Protein AF-0000000078798674 (afdb_homodimer)

Radius of gyration: 40.3 Å; Cα contacts (8 Å, |Δi|>4): 1136; chains: 2; bounding box: 110×106×72 Å

Foldseek 3Di:
DDLVLLLCVLVVNDDPVSVVVLVVQCVVDVVSVVVSVVSNVVSVCVVVVVPPPPVPCPVVVVVPVVVVVVVVVVVVVVVVVVVVVVVVVVCVVPVPFDKDKDFAAFLGKDWDQDPQRKIKIAAHGKMKMFGPDADQQEGEIEIAAKMWIQDDADPRYWYWYDYPWKIKIFGGFTKMWGHHPVDPKTKMAGADHKIWMATPVHRVQIDIDDHQKMWIDDPNHIDIDGHDDCVCVCCSVQKHWFDQAFPVVVQVVSCRRRVAAEAEPPCVSRVGGDGDMDGSVVDPVVVVVVVCVVPPWDKDDDVPGSYIYID/DDLVLLLCVLVVNDDPVSVVVLVCQCVVDVVSVVVSVVSNVVSVCVVVVVPPPPVPCPVVVPVPVVVVVVVVVVVVVVVVVVVVVVVVVVCVVPVPFDKDKDFAAFLGKDWDQDPVRKIKIAAHGKMKMFGPDADQQEGEIEIAAKMWIQDDADPRYWYWYDYPWKIKIFGGFTKMWGHHPVDPKTKIAGADHKIWMATPVHRVQIDIDDHQKMWIDDPNHIDIDGHDDCVCVCCSVQKHWFDQAFPVVVQVVSCRRRVAAEAEPPCVSRPGGDGDMDGSVVDPVVVVVVVCVVPPWDKDDDVPGSYIYID

Secondary structure (DSSP, 8-state):
--HHHHHHHHHT-S-HHHHHHHHHHHHH-HHHHHHHHHHHHHHHHHHHTTT-S----------THHHHHHHHHHHHHHHHHHHHHHHHHHHHHHS---EEEEEE-TT--EEEE-TTS-EEEE-TTEEEEEESS--SS-EEEEEEEEEEEE----TTS-EEEE-SSEEEEESS-EEEEEE-TT-S--EEEEEES-EEEEESS-TT-EEEEPTTEEEEEETTEEEEEE----GGGGGGGTEEEEEEEEHHHHHHHHHHHHT-EEEE--GGGGG-EEEEEEEGGGHHHHHHHHHHHHS---EEE-TTSSEEEE-/--HHHHHHHHTT-S-HHHHHHHHHHHHH-HHHHHHHHHHHHHHHHHHHTTT------------THHHHHHHHHHHHHHHHHHHHHHHHHHHHHHS---EEEEEE-TT--EEEE-TTS-EEEE-TTEEEEEESS--SS-EEEEEEEEEEEEPPP-TTS-EEEE-SSEEEEESS-EEEEEE-TT-S--EEEEEES-EEEEESS-TT-EEEEPTTEEEEEETTEEEEEE----GGGGGGGTEEEEEEEEHHHHHHHHHHHHT-EEEE--GGGGG-EEEEEEEGGGHHHHHHHHHHHHS---EEE-TTSSEEEE-

Nearest PDB structures (foldseek):
  4m0n-assembly1_A  TM=8.251E-01  e=1.093E-23  Parabacteroides distasonis ATCC 8503
  4m0h-assembly2_B  TM=8.194E-01  e=1.159E-23  Parabacteroides distasonis ATCC 8503
  6ovm-assembly1_R  TM=8.784E-01  e=6.448E-18  Pseudomonas capeferrum
  5wd6-assembly1_A  TM=1.151E-01  e=3.215E+00  Bos taurus
  3wz3-assembly1_A  TM=1.194E-01  e=2.857E+00  Plasmid R64

Sequence (622 aa):
MEKEKLHRFFAGTTSIQEGMDIRAWMEASEENKRIFYKERKLFDALMVHDDQTTNNCISTKRIPKIIRQWLKIASVIILTLTINYLYQEYKSENEVIAMNTVSVPAGQRTNITLPDGTNVWLNARTTLQYPVTFSQKQRTVFLKGEAYFDVTKKKKTPFIVRTDKYDIEVLGTQFDVDAYPDQTAFETTLMKGSVKVTSQHFPEQTITLKPHHKAYVKDGQLAVTKVNDFTPYRWKEGLICFKDEPFQTIMEDFEKYYGIRIIINNKKVLKYSYNGKFRQADGIDYALRVLQRDIHFKYERANDEEIIYINMEKEKLHRFFAGTTSIQEGMDIRAWMEASEENKRIFYKERKLFDALMVHDDQTTNNCISTKRIPKIIRQWLKIASVIILTLTINYLYQEYKSENEVIAMNTVSVPAGQRTNITLPDGTNVWLNARTTLQYPVTFSQKQRTVFLKGEAYFDVTKKKKTPFIVRTDKYDIEVLGTQFDVDAYPDQTAFETTLMKGSVKVTSQHFPEQTITLKPHHKAYVKDGQLAVTKVNDFTPYRWKEGLICFKDEPFQTIMEDFEKYYGIRIIINNKKVLKYSYNGKFRQADGIDYALRVLQRDIHFKYERANDEEIIYIN

Organism: NCBI:txid997891

InterPro domains:
  IPR006860 FecR protein [PF04773] (101-196)
  IPR012373 Fe(2+)-dicitrate sensor, transmembrane component [PIRSF018266] (3-310)
  IPR012373 Fe(2+)-dicitrate sensor, transmembrane component [PTHR30273] (4-307)
  IPR032508 Protein FecR, C-terminal [PF16344] (240-308)

Solvent-accessible surface area (backbone atoms only — not comparable to full-atom values): 32097 Å² total; per-residue (Å²): 131,63,70,65,63,55,53,32,53,75,70,67,71,52,54,74,69,56,50,52,51,52,51,51,49,36,68,69,39,75,67,43,39,51,52,50,51,51,52,48,50,52,50,47,45,55,56,46,61,60,58,65,53,70,77,64,75,59,67,65,65,54,49,48,75,63,45,51,52,43,46,51,27,46,49,33,29,50,50,48,50,49,51,50,50,51,46,50,50,46,49,61,68,65,42,77,67,37,46,32,38,41,38,24,44,46,38,18,40,36,38,36,31,41,61,79,61,24,37,34,34,36,34,28,53,12,35,43,35,34,49,46,64,68,54,80,65,37,33,60,34,38,44,40,18,31,38,39,36,43,40,48,73,32,90,78,35,39,36,32,44,35,43,92,54,40,35,38,38,29,38,41,26,33,35,36,40,40,37,37,80,95,46,87,59,38,38,37,38,30,65,39,57,50,41,37,38,31,31,68,89,44,64,83,50,60,48,73,45,50,55,40,21,28,41,34,56,54,96,88,35,83,42,76,46,78,52,91,69,67,57,67,64,36,43,79,78,42,30,49,47,40,74,69,33,42,39,60,58,54,51,51,50,48,24,60,33,48,62,34,46,73,47,75,69,44,68,74,52,58,78,40,61,40,71,50,74,37,54,46,49,40,13,65,64,50,51,51,52,58,47,39,74,83,38,91,64,45,73,45,70,48,89,91,46,68,38,37,39,34,68,133,64,69,65,62,55,54,33,53,74,71,65,71,52,54,74,69,56,50,51,51,52,49,52,49,36,68,69,40,74,67,42,38,50,52,50,52,52,53,51,51,52,50,48,46,57,57,47,61,60,60,65,56,73,77,65,73,60,70,65,66,54,50,50,74,64,44,51,52,43,47,51,27,46,50,34,30,51,49,47,50,49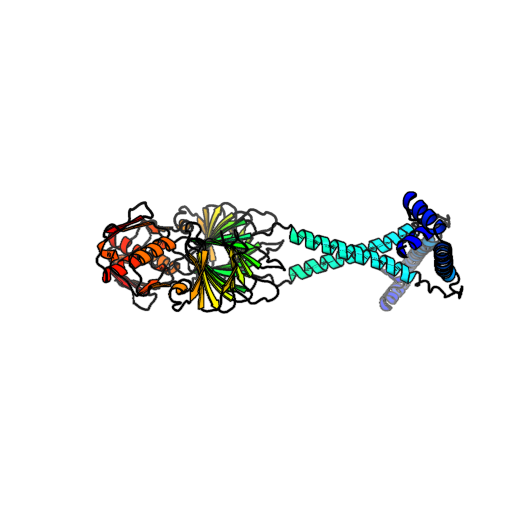,50,51,50,50,47,50,50,46,50,61,69,64,42,77,67,35,48,32,38,40,37,23,45,48,36,16,42,37,39,36,32,42,61,78,61,25,36,34,31,35,33,27,53,13,37,42,34,33,50,47,64,66,54,80,67,37,34,61,34,39,44,40,17,31,36,40,37,43,40,49,72,33,89,78,36,37,37,32,43,34,42,92,54,40,35,38,37,29,38,41,26,32,35,35,40,38,37,36,79,93,46,87,58,39,38,36,39,30,67,39,57,51,40,37,39,29,32,68,88,45,64,82,49,59,49,75,47,52,53,40,22,28,41,32,55,53,96,89,35,83,43,75,48,79,52,90,70,68,56,67,66,36,44,79,78,41,31,49,47,39,74,69,33,42,40,59,57,52,51,51,49,48,23,61,33,48,61,35,45,72,46,77,70,44,68,75,52,56,79,38,60,40,71,49,74,39,54,45,48,40,14,64,64,49,51,51,52,58,48,38,74,82,38,89,63,46,74,47,69,47,88,91,46,67,36,37,38,34,68

pLDDT: mean 82.96, std 16.32, range [28.62, 98.44]

Structure (mmCIF, N/CA/C/O backbone):
data_AF-0000000078798674-model_v1
#
loop_
_entity.id
_entity.type
_entity.pdbx_description
1 polymer 'FecR protein domain-containing protein'
#
loop_
_atom_site.group_PDB
_atom_site.id
_atom_site.type_symbol
_atom_site.label_atom_id
_atom_site.label_alt_id
_atom_site.label_comp_id
_atom_site.label_asym_id
_atom_site.label_entity_id
_atom_site.label_seq_id
_atom_site.pdbx_PDB_ins_code
_atom_site.Cartn_x
_atom_site.Cartn_y
_atom_site.Cartn_z
_atom_site.occupancy
_atom_site.B_iso_or_equiv
_atom_site.auth_seq_id
_atom_site.auth_comp_id
_atom_site.auth_asym_id
_atom_site.auth_atom_id
_atom_site.pdbx_PDB_model_num
ATOM 1 N N . MET A 1 1 ? -50.906 53.812 16.469 1 60.56 1 MET A N 1
ATOM 2 C CA . MET A 1 1 ? -49.594 54.188 15.93 1 60.56 1 MET A CA 1
ATOM 3 C C . MET A 1 1 ? -48.469 53.625 16.781 1 60.56 1 MET A C 1
ATOM 5 O O . MET A 1 1 ? -48.594 53.562 18.016 1 60.56 1 MET A O 1
ATOM 9 N N . GLU A 1 2 ? -47.562 52.75 16.141 1 71.19 2 GLU A N 1
ATOM 10 C CA . GLU A 1 2 ? -46.5 52.031 16.828 1 71.19 2 GLU A CA 1
ATOM 11 C C . GLU A 1 2 ? -45.594 52.969 17.625 1 71.19 2 GLU A C 1
ATOM 13 O O . GLU A 1 2 ? -45.219 54.031 17.125 1 71.19 2 GLU A O 1
ATOM 18 N N . LYS A 1 3 ? -45.406 52.656 18.969 1 77.38 3 LYS A N 1
ATOM 19 C CA . LYS A 1 3 ? -44.625 53.469 19.906 1 77.38 3 LYS A CA 1
ATOM 20 C C . LYS A 1 3 ? -43.219 53.688 19.375 1 77.38 3 LYS A C 1
ATOM 22 O O . LYS A 1 3 ? -42.625 54.781 19.562 1 77.38 3 LYS A O 1
ATOM 27 N N . GLU A 1 4 ? -42.812 52.812 18.656 1 75.38 4 GLU A N 1
ATOM 28 C CA . GLU A 1 4 ? -41.469 52.906 18.109 1 75.38 4 GLU A CA 1
ATOM 29 C C . GLU A 1 4 ? -41.344 53.969 17.047 1 75.38 4 GLU A C 1
ATOM 31 O O . GLU A 1 4 ? -40.344 54.688 16.953 1 75.38 4 GLU A O 1
ATOM 36 N N . LYS A 1 5 ? -42.406 54.062 16.25 1 79.19 5 LYS A N 1
ATOM 37 C CA . LYS A 1 5 ? -42.406 55.062 15.188 1 79.19 5 LYS A CA 1
ATOM 38 C C . LYS A 1 5 ? -42.438 56.5 15.773 1 79.19 5 LYS A C 1
ATOM 40 O O . LYS A 1 5 ? -41.781 57.375 15.258 1 79.19 5 LYS A O 1
ATOM 45 N N . LEU A 1 6 ? -43.156 56.719 16.922 1 81.5 6 LEU A N 1
ATOM 46 C CA . LEU A 1 6 ? -43.219 58 17.609 1 81.5 6 LEU A CA 1
ATOM 47 C C . LEU A 1 6 ? -41.875 58.375 18.234 1 81.5 6 LEU A C 1
ATOM 49 O O . LEU A 1 6 ? -41.438 59.5 18.156 1 81.5 6 LEU A O 1
ATOM 53 N N . HIS A 1 7 ? -41.125 57.312 18.812 1 79.25 7 HIS A N 1
ATOM 54 C CA . HIS A 1 7 ? -39.812 57.562 19.422 1 79.25 7 HIS A CA 1
ATOM 55 C C . HIS A 1 7 ? -38.781 57.906 18.375 1 79.25 7 HIS A C 1
ATOM 57 O O . HIS A 1 7 ? -37.906 58.75 18.609 1 79.25 7 HIS A O 1
ATOM 63 N N . ARG A 1 8 ? -38.938 57.469 17.125 1 78.75 8 ARG A N 1
ATOM 64 C CA . ARG A 1 8 ? -38.062 57.844 16 1 78.75 8 ARG A CA 1
ATOM 65 C C . ARG A 1 8 ? -38.344 59.281 15.562 1 78.75 8 ARG A C 1
ATOM 67 O O . ARG A 1 8 ? -37.438 60 15.172 1 78.75 8 ARG A O 1
ATOM 74 N N . PHE A 1 9 ? -39.531 59.656 15.688 1 79.56 9 PHE A N 1
ATOM 75 C CA . PHE A 1 9 ? -39.969 61.031 15.352 1 79.56 9 PHE A CA 1
ATOM 76 C C . PHE A 1 9 ? -39.406 62.031 16.359 1 79.56 9 PHE A C 1
ATOM 78 O O . PHE A 1 9 ? -38.875 63.062 15.969 1 79.56 9 PHE A O 1
ATOM 85 N N . PHE A 1 10 ? -39.5 61.562 17.656 1 79.81 10 PHE A N 1
ATOM 86 C CA . PHE A 1 10 ? -38.969 62.438 18.703 1 79.81 10 PHE A CA 1
ATOM 87 C C . PHE A 1 10 ? -37.469 62.531 18.641 1 79.81 10 PHE A C 1
ATOM 89 O O . PHE A 1 10 ? -36.875 63.562 18.953 1 79.81 10 PHE A O 1
ATOM 96 N N . ALA A 1 11 ? -36.781 61.469 18.094 1 76.81 11 ALA A N 1
ATOM 97 C CA . ALA A 1 11 ? -35.312 61.406 18.016 1 76.81 11 ALA A CA 1
ATOM 98 C C . ALA A 1 11 ? -34.812 62.062 16.734 1 76.81 11 ALA A C 1
ATOM 100 O O . ALA A 1 11 ? -33.594 62.25 16.562 1 76.81 11 ALA A O 1
ATOM 101 N N . GLY A 1 12 ? -35.625 62.531 15.914 1 77.81 12 GLY A N 1
ATOM 102 C CA . GLY A 1 12 ? -35.312 63.25 14.695 1 77.81 12 GLY A CA 1
ATOM 103 C C . GLY A 1 12 ? -34.875 62.375 13.562 1 77.81 12 GLY A C 1
ATOM 104 O O . GLY A 1 12 ? -34.25 62.844 12.602 1 77.81 12 GLY A O 1
ATOM 105 N N . THR A 1 13 ? -35.125 61.094 13.539 1 75.44 13 THR A N 1
ATOM 106 C CA . THR A 1 13 ? -34.562 60.156 12.547 1 75.44 13 THR A CA 1
ATOM 107 C C . THR A 1 13 ? -35.656 59.719 11.578 1 75.44 13 THR A C 1
ATOM 109 O O . THR A 1 13 ? -35.438 58.812 10.766 1 75.44 13 THR A O 1
ATOM 112 N N . THR A 1 14 ? -36.688 60.25 11.594 1 75.19 14 THR A N 1
ATOM 113 C CA . THR A 1 14 ? -37.781 59.844 10.719 1 75.19 14 THR A CA 1
ATOM 114 C C . THR A 1 14 ? -37.719 60.625 9.406 1 75.19 14 THR A C 1
ATOM 116 O O . THR A 1 14 ? -37.219 61.75 9.352 1 75.19 14 THR A O 1
ATOM 119 N N . SER A 1 15 ? -38 60.062 8.195 1 77.5 15 SER A N 1
ATOM 120 C CA . SER A 1 15 ? -38.094 60.656 6.875 1 77.5 15 SER A CA 1
ATOM 121 C C . SER A 1 15 ? -39.219 61.688 6.82 1 77.5 15 SER A C 1
ATOM 123 O O . SER A 1 15 ? -40.125 61.688 7.664 1 77.5 15 SER A O 1
ATOM 125 N N . ILE A 1 16 ? -39.156 62.656 5.914 1 78.44 16 ILE A N 1
ATOM 126 C CA . ILE A 1 16 ? -40.125 63.719 5.719 1 78.44 16 ILE A CA 1
ATOM 127 C C . ILE A 1 16 ? -41.531 63.125 5.57 1 78.44 16 ILE A C 1
ATOM 129 O O . ILE A 1 16 ? -42.5 63.625 6.16 1 78.44 16 ILE A O 1
ATOM 133 N N . GLN A 1 17 ? -41.656 62.094 4.914 1 78.06 17 GLN A N 1
ATOM 134 C CA . GLN A 1 17 ? -42.969 61.469 4.652 1 78.06 17 GLN A CA 1
ATOM 135 C C . GLN A 1 17 ? -43.562 60.875 5.926 1 78.06 17 GLN A C 1
ATOM 137 O O . GLN A 1 17 ? -44.75 61.031 6.191 1 78.06 17 GLN A O 1
ATOM 142 N N . GLU A 1 18 ? -42.75 60.25 6.777 1 79.62 18 GLU A N 1
ATOM 143 C CA . GLU A 1 18 ? -43.219 59.656 8.031 1 79.62 18 GLU A CA 1
ATOM 144 C C . GLU A 1 18 ? -43.656 60.75 9.016 1 79.62 18 GLU A C 1
ATOM 146 O O . GLU A 1 18 ? -44.594 60.562 9.773 1 79.62 18 GLU A O 1
ATOM 151 N N . GLY A 1 19 ? -42.875 61.812 8.977 1 80 19 GLY A N 1
ATOM 152 C CA . GLY A 1 19 ? -43.25 62.938 9.789 1 80 19 GLY A CA 1
ATOM 153 C C . GLY A 1 19 ? -44.594 63.531 9.445 1 80 19 GLY A C 1
ATOM 154 O O . GLY A 1 19 ? -45.375 63.875 10.336 1 80 19 GLY A O 1
ATOM 155 N N . MET A 1 20 ? -44.938 63.562 8.172 1 81.38 20 MET A N 1
ATOM 156 C CA . MET A 1 20 ? -46.219 64.062 7.703 1 81.38 20 MET A CA 1
ATOM 157 C C . MET A 1 20 ? -47.344 63.125 8.125 1 81.38 20 MET A C 1
ATOM 159 O O . MET A 1 20 ? -48.438 63.594 8.492 1 81.38 20 MET A O 1
ATOM 163 N N . ASP A 1 21 ? -47.125 61.812 8.164 1 81.75 21 ASP A N 1
ATOM 164 C CA . ASP A 1 21 ? -48.094 60.844 8.586 1 81.75 21 ASP A CA 1
ATOM 165 C C . ASP A 1 21 ? -48.406 60.969 10.078 1 81.75 21 ASP A C 1
ATOM 167 O O . ASP A 1 21 ? -49.562 60.875 10.484 1 81.75 21 ASP A O 1
ATOM 171 N N . ILE A 1 22 ? -47.312 61.188 10.914 1 83 22 ILE A N 1
ATOM 172 C CA . ILE A 1 22 ? -47.5 61.344 12.352 1 83 22 ILE A CA 1
ATOM 173 C C . ILE A 1 22 ? -48.281 62.625 12.648 1 83 22 ILE A C 1
ATOM 175 O O . ILE A 1 22 ? -49.156 62.625 13.508 1 83 22 ILE A O 1
ATOM 179 N N . ARG A 1 23 ? -48 63.656 11.828 1 81 23 ARG A N 1
ATOM 180 C CA . ARG A 1 23 ? -48.719 64.938 11.969 1 81 23 ARG A CA 1
ATOM 181 C C . ARG A 1 23 ? -50.188 64.75 11.609 1 81 23 ARG A C 1
ATOM 183 O O . ARG A 1 23 ? -51.062 65.25 12.297 1 81 23 ARG A O 1
ATOM 190 N N . ALA A 1 24 ? -50.5 64.062 10.539 1 82.38 24 ALA A N 1
ATOM 191 C CA . ALA A 1 24 ? -51.875 63.812 10.102 1 82.38 24 ALA A CA 1
ATOM 192 C C . ALA A 1 24 ? -52.625 62.969 11.125 1 82.38 24 ALA A C 1
ATOM 194 O O . ALA A 1 24 ? -53.781 63.219 11.406 1 82.38 24 ALA A O 1
ATOM 195 N N . TRP A 1 25 ? -51.844 61.969 11.703 1 84.69 25 TRP A N 1
ATOM 196 C CA . TRP A 1 25 ? -52.406 61.094 12.734 1 84.69 25 TRP A CA 1
ATOM 197 C C . TRP A 1 25 ? -52.719 61.906 14 1 84.69 25 TRP A C 1
ATOM 199 O O . TRP A 1 25 ? -53.75 61.719 14.617 1 84.69 25 TRP A O 1
ATOM 209 N N . MET A 1 26 ? -51.75 62.781 14.398 1 81.06 26 MET A N 1
ATOM 210 C CA . MET A 1 26 ? -51.938 63.625 15.562 1 81.06 26 MET A CA 1
ATOM 211 C C . MET A 1 26 ? -53.156 64.562 15.383 1 81.06 26 MET A C 1
ATOM 213 O O . MET A 1 26 ? -53.875 64.812 16.344 1 81.06 26 MET A O 1
ATOM 217 N N . GLU A 1 27 ? -53.469 64.938 14.188 1 80.38 27 GLU A N 1
ATOM 218 C CA . GLU A 1 27 ? -54.531 65.875 13.883 1 80.38 27 GLU A CA 1
ATOM 219 C C . GLU A 1 27 ? -55.875 65.188 13.656 1 80.38 27 GLU A C 1
ATOM 221 O O . GLU A 1 27 ? -56.938 65.75 13.656 1 80.38 27 GLU A O 1
ATOM 226 N N . ALA A 1 28 ? -55.906 63.906 13.516 1 79.56 28 ALA A N 1
ATOM 227 C CA . ALA A 1 28 ? -57.094 63.125 13.18 1 79.56 28 ALA A CA 1
ATOM 228 C C . ALA A 1 28 ? -58.031 63 14.375 1 79.56 28 ALA A C 1
ATOM 230 O O . ALA A 1 28 ? -59.25 62.906 14.219 1 79.56 28 ALA A O 1
ATOM 231 N N . SER A 1 29 ? -57.5 62.781 15.609 1 79.81 29 SER A N 1
ATOM 232 C CA . SER A 1 29 ? -58.375 62.688 16.766 1 79.81 29 SER A CA 1
ATOM 233 C C . SER A 1 29 ? -57.75 63.344 18 1 79.81 29 SER A C 1
ATOM 235 O O . SER A 1 29 ? -56.531 63.469 18.094 1 79.81 29 SER A O 1
ATOM 237 N N . GLU A 1 30 ? -58.594 63.906 18.969 1 78.75 30 GLU A N 1
ATOM 238 C CA . GLU A 1 30 ? -58.125 64.5 20.219 1 78.75 30 GLU A CA 1
ATOM 239 C C . GLU A 1 30 ? -57.406 63.5 21.094 1 78.75 30 GLU A C 1
ATOM 241 O O . GLU A 1 30 ? -56.469 63.875 21.812 1 78.75 30 GLU A O 1
ATOM 246 N N . GLU A 1 31 ? -57.875 62.344 20.984 1 78.62 31 GLU A N 1
ATOM 247 C CA . GLU A 1 31 ? -57.219 61.281 21.75 1 78.62 31 GLU A CA 1
ATOM 248 C C . GLU A 1 31 ? -55.812 61.031 21.266 1 78.62 31 GLU A C 1
ATOM 250 O O . GLU A 1 31 ? -54.906 60.812 22.078 1 78.62 31 GLU A O 1
ATOM 255 N N . ASN A 1 32 ? -55.5 61.031 19.969 1 78.44 32 ASN A N 1
ATOM 256 C CA . ASN A 1 32 ? -54.188 60.844 19.391 1 78.44 32 ASN A CA 1
ATOM 257 C C . ASN A 1 32 ? -53.219 61.969 19.781 1 78.44 32 ASN A C 1
ATOM 259 O O . ASN A 1 32 ? -52.031 61.75 20.031 1 78.44 32 ASN A O 1
ATOM 263 N N . LYS A 1 33 ? -53.75 63.188 19.906 1 80.69 33 LYS A N 1
ATOM 264 C CA . LYS A 1 33 ? -53 64.375 20.344 1 80.69 33 LYS A CA 1
ATOM 265 C C . LYS A 1 33 ? -52.562 64.188 21.797 1 80.69 33 LYS A C 1
ATOM 267 O O . LYS A 1 33 ? -51.438 64.5 22.141 1 80.69 33 LYS A O 1
ATOM 272 N N . ARG A 1 34 ? -53.438 63.688 22.594 1 79.19 34 ARG A N 1
ATOM 273 C CA . ARG A 1 34 ? -53.094 63.438 24 1 79.19 34 ARG A CA 1
ATOM 274 C C . ARG A 1 34 ? -52.031 62.375 24.125 1 79.19 34 ARG A C 1
ATOM 276 O O . ARG A 1 34 ? -51.094 62.5 24.953 1 79.19 34 ARG A O 1
ATOM 283 N N . ILE A 1 35 ? -52.125 61.344 23.328 1 79.56 35 ILE A N 1
ATOM 284 C CA . ILE A 1 35 ? -51.156 60.25 23.375 1 79.56 35 ILE A CA 1
ATOM 285 C C . ILE A 1 35 ? -49.812 60.75 22.875 1 79.56 35 ILE A C 1
ATOM 287 O O . ILE A 1 35 ? -48.75 60.438 23.453 1 79.56 35 ILE A O 1
ATOM 291 N N . PHE A 1 36 ? -49.812 61.594 21.891 1 79.88 36 PHE A N 1
ATOM 292 C CA . PHE A 1 36 ? -48.594 62.188 21.344 1 79.88 36 PHE A CA 1
ATOM 293 C C . PHE A 1 36 ? -47.906 63.062 22.391 1 79.88 36 PHE A C 1
ATOM 295 O O . PHE A 1 36 ? -46.688 62.906 22.594 1 79.88 36 PHE A O 1
ATOM 302 N N . TYR A 1 37 ? -48.562 63.875 23.094 1 79.62 37 TYR A N 1
ATOM 303 C CA . TYR A 1 37 ? -47.969 64.75 24.078 1 79.62 37 TYR A CA 1
ATOM 304 C C . TYR A 1 37 ? -47.531 64 25.312 1 79.62 37 TYR A C 1
ATOM 306 O O . TYR A 1 37 ? -46.531 64.312 25.922 1 79.62 37 TYR A O 1
ATOM 314 N N . LYS A 1 38 ? -48.25 63.031 25.719 1 79.81 38 LYS A N 1
ATOM 315 C CA . LYS A 1 38 ? -47.844 62.156 26.828 1 79.81 38 LYS A CA 1
ATOM 316 C C . LYS A 1 38 ? -46.562 61.406 26.516 1 79.81 38 LYS A C 1
ATOM 318 O O . LYS A 1 38 ? -45.656 61.344 27.344 1 79.81 38 LYS A O 1
ATOM 323 N N . GLU A 1 39 ? -46.5 60.875 25.297 1 77.56 39 GLU A N 1
ATOM 324 C CA . GLU A 1 39 ? -45.281 60.125 24.906 1 77.56 39 GLU A CA 1
ATOM 325 C C . GLU A 1 39 ? -44.094 61.062 24.703 1 77.56 39 GLU A C 1
ATOM 327 O O . GLU A 1 39 ? -42.969 60.719 25 1 77.56 39 GLU A O 1
ATOM 332 N N . ARG A 1 40 ? -44.344 62.312 24.219 1 77.75 40 ARG A N 1
ATOM 333 C CA . ARG A 1 40 ? -43.312 63.344 24.125 1 77.75 40 ARG A CA 1
ATOM 334 C C . ARG A 1 40 ? -42.812 63.75 25.5 1 77.75 40 ARG A C 1
ATOM 336 O O . ARG A 1 40 ? -41.594 63.906 25.719 1 77.75 40 ARG A O 1
ATOM 343 N N . LYS A 1 41 ? -43.594 63.906 26.469 1 77 41 LYS A N 1
ATOM 344 C CA . LYS A 1 41 ? -43.188 64.25 27.844 1 77 41 LYS A CA 1
ATOM 345 C C . LYS A 1 41 ? -42.375 63.094 28.469 1 77 41 LYS A C 1
ATOM 347 O O . LYS A 1 41 ? -41.406 63.344 29.156 1 77 41 LYS A O 1
ATOM 352 N N . LEU A 1 42 ? -42.812 61.875 28.25 1 74.06 42 LEU A N 1
ATOM 353 C CA . LEU A 1 42 ? -42.094 60.719 28.734 1 74.06 42 LEU A CA 1
ATOM 354 C C . LEU A 1 42 ? -40.719 60.625 28.078 1 74.06 42 LEU A C 1
ATOM 356 O O . LEU A 1 42 ? -39.719 60.344 28.734 1 74.06 42 LEU A O 1
ATOM 360 N N . PHE A 1 43 ? -40.656 60.844 26.781 1 71.88 43 PHE A N 1
ATOM 361 C CA . PHE A 1 43 ? -39.375 60.875 26.047 1 71.88 43 PHE A CA 1
ATOM 362 C C . PHE A 1 43 ? -38.5 62 26.531 1 71.88 43 PHE A C 1
ATOM 364 O O . PHE A 1 43 ? -37.281 61.812 26.734 1 71.88 43 PHE A O 1
ATOM 371 N N . ASP A 1 44 ? -39 63.188 26.672 1 70.31 44 ASP A N 1
ATOM 372 C CA . ASP A 1 44 ? -38.25 64.312 27.188 1 70.31 44 ASP A CA 1
ATOM 373 C C . ASP A 1 44 ? -37.781 64.062 28.625 1 70.31 44 ASP A C 1
ATOM 375 O O . ASP A 1 44 ? -36.688 64.5 29 1 70.31 44 ASP A O 1
ATOM 379 N N . ALA A 1 45 ? -38.625 63.531 29.438 1 66.38 45 ALA A N 1
ATOM 380 C CA . ALA A 1 45 ? -38.25 63.188 30.812 1 66.38 45 ALA A CA 1
ATOM 381 C C . ALA A 1 45 ? -37.156 62.125 30.812 1 66.38 45 ALA A C 1
ATOM 383 O O . ALA A 1 45 ? -36.281 62.156 31.688 1 66.38 45 ALA A O 1
ATOM 384 N N . LEU A 1 46 ? -37.281 61.219 29.922 1 60.44 46 LEU A N 1
ATOM 385 C CA . LEU A 1 46 ? -36.219 60.219 29.797 1 60.44 46 LEU A CA 1
ATOM 386 C C . LEU A 1 46 ? -34.938 60.875 29.297 1 60.44 46 LEU A C 1
ATOM 388 O O . LEU A 1 46 ? -33.844 60.469 29.688 1 60.44 46 LEU A O 1
ATOM 392 N N . MET A 1 47 ? -35.062 61.812 28.406 1 52.66 47 MET A N 1
ATOM 393 C CA . MET A 1 47 ? -33.875 62.562 27.953 1 52.66 47 MET A CA 1
ATOM 394 C C . MET A 1 47 ? -33.375 63.5 29.047 1 52.66 47 MET A C 1
ATOM 396 O O . MET A 1 47 ? -32.188 63.75 29.156 1 52.66 47 MET A O 1
ATOM 400 N N . VAL A 1 48 ? -34.281 64.25 29.703 1 49.5 48 VAL A N 1
ATOM 401 C CA . VAL A 1 48 ? -33.844 65.125 30.766 1 49.5 48 VAL A CA 1
ATOM 402 C C . VAL A 1 48 ? -33.312 64.312 31.938 1 49.5 48 VAL A C 1
ATOM 404 O O . VAL A 1 48 ? -32.375 64.75 32.625 1 49.5 48 VAL A O 1
ATOM 407 N N . HIS A 1 49 ? -34.094 63.25 32.406 1 42.78 49 HIS A N 1
ATOM 408 C CA . HIS A 1 49 ? -33.5 62.5 33.531 1 42.78 49 HIS A CA 1
ATOM 409 C C . HIS A 1 49 ? -32.125 61.938 33.156 1 42.78 49 HIS A C 1
ATOM 411 O O . HIS A 1 49 ? -31.438 61.344 33.969 1 42.78 49 HIS A O 1
ATOM 417 N N . ASP A 1 50 ? -31.859 61.938 31.797 1 36.28 50 ASP A N 1
ATOM 418 C CA . ASP A 1 50 ? -30.453 61.625 31.578 1 36.28 50 ASP A CA 1
ATOM 419 C C . ASP A 1 50 ? -29.562 62.75 32.094 1 36.28 50 ASP A C 1
ATOM 421 O O . ASP A 1 50 ? -28.375 62.562 32.312 1 36.28 50 ASP A O 1
ATOM 425 N N . ASP A 1 51 ? -30.141 63.906 32.062 1 35.44 51 ASP A N 1
ATOM 426 C CA . ASP A 1 51 ? -29.188 64.938 32.406 1 35.44 51 ASP A CA 1
ATOM 427 C C . ASP A 1 51 ? -29 65.062 33.938 1 35.44 51 ASP A C 1
ATOM 429 O O . ASP A 1 51 ? -28.125 65.812 34.406 1 35.44 51 ASP A O 1
ATOM 433 N N . GLN A 1 52 ? -30.125 65.062 34.625 1 32.62 52 GLN A N 1
ATOM 434 C CA . GLN A 1 52 ? -29.859 65.375 36.031 1 32.62 52 GLN A CA 1
ATOM 435 C C . GLN A 1 52 ? -29.078 64.188 36.688 1 32.62 52 GLN A C 1
ATOM 437 O O . GLN A 1 52 ? -29.625 63.469 37.531 1 32.62 52 GLN A O 1
ATOM 442 N N . THR A 1 53 ? -28.578 63.312 36 1 30.39 53 THR A N 1
ATOM 443 C CA . THR A 1 53 ? -27.594 62.625 36.844 1 30.39 53 THR A CA 1
ATOM 444 C C . THR A 1 53 ? -26.812 63.625 37.688 1 30.39 53 THR A C 1
ATOM 446 O O . THR A 1 53 ? -26.422 64.688 37.219 1 30.39 53 THR A O 1
ATOM 449 N N . THR A 1 54 ? -27.266 63.719 39.031 1 30.2 54 THR A N 1
ATOM 450 C CA . THR A 1 54 ? -26.562 64.25 40.156 1 30.2 54 THR A CA 1
ATOM 451 C C . THR A 1 54 ? -25.078 64.438 39.844 1 30.2 54 THR A C 1
ATOM 453 O O . THR A 1 54 ? -24.453 63.531 39.25 1 30.2 54 THR A O 1
ATOM 456 N N . ASN A 1 55 ? -24.672 65.688 39.688 1 28.91 55 ASN A N 1
ATOM 457 C CA . ASN A 1 55 ? -23.297 66.125 39.625 1 28.91 55 ASN A CA 1
ATOM 458 C C . ASN A 1 55 ? -22.469 65.5 40.781 1 28.91 55 ASN A C 1
ATOM 460 O O . ASN A 1 55 ? -22.047 66.25 41.688 1 28.91 55 ASN A O 1
ATOM 464 N N . ASN A 1 56 ? -23.188 64.812 41.719 1 28.72 56 ASN A N 1
ATOM 465 C CA . ASN A 1 56 ? -22.188 64.188 42.562 1 28.72 56 ASN A CA 1
ATOM 466 C C . ASN A 1 56 ? -20.922 63.812 41.781 1 28.72 56 ASN A C 1
ATOM 468 O O . ASN A 1 56 ? -21 63.281 40.688 1 28.72 56 ASN A O 1
ATOM 472 N N . CYS A 1 57 ? -19.953 64.75 42 1 28.62 57 CYS A N 1
ATOM 473 C CA . CYS A 1 57 ? -18.562 64.562 41.594 1 28.62 57 CYS A CA 1
ATOM 474 C C . CYS A 1 57 ? -18.234 63.062 41.625 1 28.62 57 CYS A C 1
ATOM 476 O O . CYS A 1 57 ? -17.922 62.469 42.656 1 28.62 57 CYS A O 1
ATOM 478 N N . ILE A 1 58 ? -19.25 62.312 41.406 1 29.98 58 ILE A N 1
ATOM 479 C CA . ILE A 1 58 ? -18.578 61.031 41.344 1 29.98 58 ILE A CA 1
ATOM 480 C C . ILE A 1 58 ? -17.203 61.188 40.688 1 29.98 58 ILE A C 1
ATOM 482 O O . ILE A 1 58 ? -17.109 61.688 39.562 1 29.98 58 ILE A O 1
ATOM 486 N N . SER A 1 59 ? -16.328 61.469 41.531 1 31.67 59 SER A N 1
ATOM 487 C CA . SER A 1 59 ? -14.938 61.188 41.188 1 31.67 59 SER A CA 1
ATOM 488 C C . SER A 1 59 ? -14.844 60.156 40.094 1 31.67 59 SER A C 1
ATOM 490 O O . SER A 1 59 ? -15.188 58.969 40.281 1 31.67 59 SER A O 1
ATOM 492 N N . THR A 1 60 ? -15.539 60.438 39 1 35.44 60 THR A N 1
ATOM 493 C CA . THR A 1 60 ? -15.148 59.594 37.875 1 35.44 60 THR A CA 1
ATOM 494 C C . THR A 1 60 ? -13.766 59 38.094 1 35.44 60 THR A C 1
ATOM 496 O O . THR A 1 60 ? -12.766 59.719 38.094 1 35.44 60 THR A O 1
ATOM 499 N N . LYS A 1 61 ? -13.922 58.312 39 1 39.03 61 LYS A N 1
ATOM 500 C CA . LYS A 1 61 ? -12.688 57.531 39.125 1 39.03 61 LYS A CA 1
ATOM 501 C C . LYS A 1 61 ? -11.992 57.344 37.781 1 39.03 61 LYS A C 1
ATOM 503 O O . LYS A 1 61 ? -12.5 56.656 36.906 1 39.03 61 LYS A O 1
ATOM 508 N N . ARG A 1 62 ? -11.523 58.5 37.188 1 39.03 62 ARG A N 1
ATOM 509 C CA . ARG A 1 62 ? -10.484 58.375 36.188 1 39.03 62 ARG A CA 1
ATOM 510 C C . ARG A 1 62 ? -9.875 57 36.156 1 39.03 62 ARG A C 1
ATOM 512 O O . ARG A 1 62 ? -9.328 56.531 37.188 1 39.03 62 ARG A O 1
ATOM 519 N N . ILE A 1 63 ? -10.734 56.188 35.688 1 46.5 63 ILE A N 1
ATOM 520 C CA . ILE A 1 63 ? -9.859 55.031 35.625 1 46.5 63 ILE A CA 1
ATOM 521 C C . ILE A 1 63 ? -8.398 55.5 35.594 1 46.5 63 ILE A C 1
ATOM 523 O O . ILE A 1 63 ? -8.023 56.344 34.781 1 46.5 63 ILE A O 1
ATOM 527 N N . PRO A 1 64 ? -7.871 55.562 36.781 1 50.44 64 PRO A N 1
ATOM 528 C CA . PRO A 1 64 ? -6.531 56.156 36.719 1 50.44 64 PRO A CA 1
ATOM 529 C C . PRO A 1 64 ? -5.91 56.094 35.312 1 50.44 64 PRO A C 1
ATOM 531 O O . PRO A 1 64 ? -6.191 55.156 34.562 1 50.44 64 PRO A O 1
ATOM 534 N N . LYS A 1 65 ? -5.664 57.406 34.781 1 56.44 65 LYS A N 1
ATOM 535 C CA . LYS A 1 65 ? -4.949 57.469 33.5 1 56.44 65 LYS A CA 1
ATOM 536 C C . LYS A 1 65 ? -4.258 56.156 33.188 1 56.44 65 LYS A C 1
ATOM 538 O O . LYS A 1 65 ? -4.133 55.781 32.031 1 56.44 65 LYS A O 1
ATOM 543 N N . ILE A 1 66 ? -4.18 55.531 34.312 1 60.66 66 ILE A N 1
ATOM 544 C CA . ILE A 1 66 ? -3.508 54.25 34.219 1 60.66 66 ILE A CA 1
ATOM 545 C C . ILE A 1 66 ? -4.48 53.188 33.688 1 60.66 66 ILE A C 1
ATOM 547 O O . ILE A 1 66 ? -4.109 52.344 32.875 1 60.66 66 ILE A O 1
ATOM 551 N N . ILE A 1 67 ? -5.75 53.344 34.031 1 61.19 67 ILE A N 1
ATOM 552 C CA . ILE A 1 67 ? -6.695 52.312 33.625 1 61.19 67 ILE A CA 1
ATOM 553 C C . ILE A 1 67 ? -7.141 52.562 32.188 1 61.19 67 ILE A C 1
ATOM 555 O O . ILE A 1 67 ? -7.289 51.625 31.406 1 61.19 67 ILE A O 1
ATOM 559 N N . ARG A 1 68 ? -7.422 53.75 31.797 1 60.44 68 ARG A N 1
ATOM 560 C CA . ARG A 1 68 ? -7.77 54.094 30.422 1 60.44 68 ARG A CA 1
ATOM 561 C C . ARG A 1 68 ? -6.645 53.719 29.469 1 60.44 68 ARG A C 1
ATOM 563 O O . ARG A 1 68 ? -6.902 53.281 28.344 1 60.44 68 ARG A O 1
ATOM 570 N N . GLN A 1 69 ? -5.512 54.062 29.875 1 62 69 GLN A N 1
ATOM 571 C CA . GLN A 1 69 ? -4.344 53.625 29.125 1 62 69 GLN A CA 1
ATOM 572 C C . GLN A 1 69 ? -4.297 52.094 29.047 1 62 69 GLN A C 1
ATOM 574 O O . GLN A 1 69 ? -3.965 51.531 28 1 62 69 GLN A O 1
ATOM 579 N N . TRP A 1 70 ? -4.848 51.562 30.062 1 61.28 70 TRP A N 1
ATOM 580 C CA . TRP A 1 70 ? -4.887 50.125 30.094 1 61.28 70 TRP A CA 1
ATOM 581 C C . TRP A 1 70 ? -5.996 49.562 29.188 1 61.28 70 TRP A C 1
ATOM 583 O O . TRP A 1 70 ? -5.828 48.531 28.547 1 61.28 70 TRP A O 1
ATOM 593 N N . LEU A 1 71 ? -7.02 50.312 29.094 1 61.84 71 LEU A N 1
ATOM 594 C CA . LEU A 1 71 ? -8.125 49.875 28.234 1 61.84 71 LEU A CA 1
ATOM 595 C C . LEU A 1 71 ? -7.758 50.031 26.766 1 61.84 71 LEU A C 1
ATOM 597 O O . LEU A 1 71 ? -8.125 49.188 25.938 1 61.84 71 LEU A O 1
ATOM 601 N N . LYS A 1 72 ? -7.113 51.094 26.453 1 62.09 72 LYS A N 1
ATOM 602 C CA . LYS A 1 72 ? -6.617 51.25 25.094 1 62.09 72 LYS A CA 1
ATOM 603 C C . LYS A 1 72 ? -5.633 50.156 24.734 1 62.09 72 LYS A C 1
ATOM 605 O O . LYS A 1 72 ? -5.695 49.594 23.641 1 62.09 72 LYS A O 1
ATOM 610 N N . ILE A 1 73 ? -4.859 49.969 25.703 1 63.56 73 ILE A N 1
ATOM 611 C CA . ILE A 1 73 ? -3.873 48.906 25.5 1 63.56 73 ILE A CA 1
ATOM 612 C C . ILE A 1 73 ? -4.578 47.562 25.375 1 63.56 73 ILE A C 1
ATOM 614 O O . ILE A 1 73 ? -4.246 46.75 24.5 1 63.56 73 ILE A O 1
ATOM 618 N N . ALA A 1 74 ? -5.605 47.438 26.156 1 63.66 74 ALA A N 1
ATOM 619 C CA . ALA A 1 74 ? -6.352 46.188 26.125 1 63.66 74 ALA A CA 1
ATOM 620 C C . ALA A 1 74 ? -7.082 46 24.797 1 63.66 74 ALA A C 1
ATOM 622 O O . ALA A 1 74 ? -7.125 44.906 24.234 1 63.66 74 ALA A O 1
ATOM 623 N N . SER A 1 75 ? -7.59 47.094 24.328 1 64.5 75 SER A N 1
ATOM 624 C CA . SER A 1 75 ? -8.32 47.031 23.062 1 64.5 75 SER A CA 1
ATOM 625 C C . SER A 1 75 ? -7.395 46.656 21.906 1 64.5 75 SER A C 1
ATOM 627 O O . SER A 1 75 ? -7.762 45.875 21.031 1 64.5 75 SER A O 1
ATOM 629 N N . VAL A 1 76 ? -6.246 47.188 21.922 1 64.94 76 VAL A N 1
ATOM 630 C CA . VAL A 1 76 ? -5.281 46.906 20.859 1 64.94 76 VAL A CA 1
ATOM 631 C C . VAL A 1 76 ? -4.836 45.438 20.969 1 64.94 76 VAL A C 1
ATOM 633 O O . VAL A 1 76 ? -4.715 44.75 19.953 1 64.94 76 VAL A O 1
ATOM 636 N N . ILE A 1 77 ? -4.754 45 22.141 1 65.44 77 ILE A N 1
ATOM 637 C CA . ILE A 1 77 ? -4.375 43.625 22.359 1 65.44 77 ILE A CA 1
ATOM 638 C C . ILE A 1 77 ? -5.477 42.688 21.844 1 65.44 77 ILE A C 1
ATOM 640 O O . ILE A 1 77 ? -5.199 41.719 21.141 1 65.44 77 ILE A O 1
ATOM 644 N N . ILE A 1 78 ? -6.641 43.094 22.141 1 66.5 78 ILE A N 1
ATOM 645 C CA . ILE A 1 78 ? -7.762 42.25 21.734 1 66.5 78 ILE A CA 1
ATOM 646 C C . ILE A 1 78 ? -7.898 42.281 20.219 1 66.5 78 ILE A C 1
ATOM 648 O O . ILE A 1 78 ? -8.117 41.219 19.594 1 66.5 78 ILE A O 1
ATOM 652 N N . LEU A 1 79 ? -7.707 43.406 19.672 1 66.12 79 LEU A N 1
ATOM 653 C CA . LEU A 1 79 ? -7.812 43.531 18.219 1 66.12 79 LEU A CA 1
ATOM 654 C C . LEU A 1 79 ? -6.707 42.75 17.516 1 66.12 79 LEU A C 1
ATOM 656 O O . LEU A 1 79 ? -6.961 42.031 16.531 1 66.12 79 LEU A O 1
ATOM 660 N N . THR A 1 80 ? -5.551 42.844 18.016 1 68.12 80 THR A N 1
ATOM 661 C CA . THR A 1 80 ? -4.43 42.125 17.406 1 68.12 80 THR A CA 1
ATOM 662 C C . THR A 1 80 ? -4.582 40.625 17.578 1 68.12 80 THR A C 1
ATOM 664 O O . THR A 1 80 ? -4.285 39.844 16.656 1 68.12 80 THR A O 1
ATOM 667 N N . LEU A 1 81 ? -5.113 40.281 18.672 1 68.56 81 LEU A N 1
ATOM 668 C CA . LEU A 1 81 ? -5.344 38.875 18.906 1 68.56 81 LEU A CA 1
ATOM 669 C C . LEU A 1 81 ? -6.461 38.344 18.016 1 68.56 81 LEU A C 1
ATOM 671 O O . LEU A 1 81 ? -6.371 37.219 17.5 1 68.56 81 LEU A O 1
ATOM 675 N N . THR A 1 82 ? -7.434 39.156 17.828 1 66.19 82 THR A N 1
ATOM 676 C CA . THR A 1 82 ? -8.555 38.75 16.984 1 66.19 82 THR A CA 1
ATOM 677 C C . THR A 1 82 ? -8.125 38.688 15.523 1 66.19 82 THR A C 1
ATOM 679 O O . THR A 1 82 ? -8.484 37.75 14.82 1 66.19 82 THR A O 1
ATOM 682 N N . ILE A 1 83 ? -7.336 39.625 15.102 1 66.19 83 ILE A N 1
ATOM 683 C CA . ILE A 1 83 ? -6.867 39.625 13.719 1 66.19 83 ILE A CA 1
ATOM 684 C C . ILE A 1 83 ? -5.938 38.438 13.484 1 66.19 83 ILE A C 1
ATOM 686 O O . ILE A 1 83 ? -6.023 37.75 12.453 1 66.19 83 ILE A O 1
ATOM 690 N N . ASN A 1 84 ? -5.129 38.125 14.391 1 61.53 84 ASN A N 1
ATOM 691 C CA . ASN A 1 84 ? -4.234 37 14.289 1 61.53 84 ASN A CA 1
ATOM 692 C C . ASN A 1 84 ? -5.008 35.688 14.273 1 61.53 84 ASN A C 1
ATOM 694 O O . ASN A 1 84 ? -4.676 34.75 13.516 1 61.53 84 ASN A O 1
ATOM 698 N N . TYR A 1 85 ? -5.98 35.688 15.086 1 60.97 85 TYR A N 1
ATOM 699 C CA . TYR A 1 85 ? -6.84 34.5 15.117 1 60.97 85 TYR A CA 1
ATOM 700 C C . TYR A 1 85 ? -7.555 34.312 13.781 1 60.97 85 TYR A C 1
ATOM 702 O O . TYR A 1 85 ? -7.594 33.188 13.242 1 60.97 85 TYR A O 1
ATOM 710 N N . LEU A 1 86 ? -8.039 35.344 13.266 1 58.91 86 LEU A N 1
ATOM 711 C CA . LEU A 1 86 ? -8.734 35.281 11.984 1 58.91 86 LEU A CA 1
ATOM 712 C C . LEU A 1 86 ? -7.77 34.938 10.859 1 58.91 86 LEU A C 1
ATOM 714 O O . LEU A 1 86 ? -8.117 34.188 9.938 1 58.91 86 LEU A O 1
ATOM 718 N N . TYR A 1 87 ? -6.625 35.438 10.969 1 59.53 87 TYR A N 1
ATOM 719 C CA . TYR A 1 87 ? -5.602 35.156 9.961 1 59.53 87 TYR A CA 1
ATOM 720 C C . TYR A 1 87 ? -5.18 33.688 10.008 1 59.53 87 TYR A C 1
ATOM 722 O O . TYR A 1 87 ? -5.027 33.062 8.961 1 59.53 87 TYR A O 1
ATOM 730 N N . GLN A 1 88 ? -4.984 33.188 11.117 1 57.94 88 GLN A N 1
ATOM 731 C CA . GLN A 1 88 ? -4.629 31.781 11.258 1 57.94 88 GLN A CA 1
ATOM 732 C C . GLN A 1 88 ? -5.754 30.891 10.75 1 57.94 88 GLN A C 1
ATOM 734 O O . GLN A 1 88 ? -5.496 29.859 10.109 1 57.94 88 GLN A O 1
ATOM 739 N N . GLU A 1 89 ? -6.855 31.234 11.156 1 54.91 89 GLU A N 1
ATOM 740 C CA . GLU A 1 89 ? -8.016 30.484 10.664 1 54.91 89 GLU A CA 1
ATOM 741 C C . GLU A 1 89 ? -8.125 30.562 9.148 1 54.91 89 GLU A C 1
ATOM 743 O O . GLU A 1 89 ? -8.461 29.578 8.492 1 54.91 89 GLU A O 1
ATOM 748 N N . TYR A 1 90 ? -7.887 31.75 8.703 1 52.69 90 TYR A N 1
ATOM 749 C CA . TYR A 1 90 ? -7.922 31.938 7.258 1 52.69 90 TYR A CA 1
ATOM 750 C C . TYR A 1 90 ? -6.812 31.156 6.578 1 52.69 90 TYR A C 1
ATOM 752 O O . TYR A 1 90 ? -7.023 30.562 5.516 1 52.69 90 TYR A O 1
ATOM 760 N N . LYS A 1 91 ? -5.703 31.312 7.016 1 53.28 91 LYS A N 1
ATOM 761 C CA . LYS A 1 91 ? -4.59 30.547 6.469 1 53.28 91 LYS A CA 1
ATOM 762 C C . LYS A 1 91 ? -4.852 29.047 6.574 1 53.28 91 LYS A C 1
ATOM 764 O O . LYS A 1 91 ? -4.52 28.297 5.66 1 53.28 91 LYS A O 1
ATOM 769 N N . SER A 1 92 ? -5.363 28.688 7.602 1 50.41 92 SER A N 1
ATOM 770 C CA . SER A 1 92 ? -5.691 27.281 7.805 1 50.41 92 SER A CA 1
ATOM 771 C C . SER A 1 92 ? -6.746 26.812 6.809 1 50.41 92 SER A C 1
ATOM 773 O O . SER A 1 92 ? -6.668 25.688 6.293 1 50.41 92 SER A O 1
ATOM 775 N N . GLU A 1 93 ? -7.738 27.688 6.586 1 47.53 93 GLU A N 1
ATOM 776 C CA . GLU A 1 93 ? -8.828 27.312 5.691 1 47.53 93 GLU A CA 1
ATOM 777 C C . GLU A 1 93 ? -8.352 27.25 4.242 1 47.53 93 GLU A C 1
ATOM 779 O O . GLU A 1 93 ? -8.859 26.453 3.453 1 47.53 93 GLU A O 1
ATOM 784 N N . ASN A 1 94 ? -7.547 28.188 3.771 1 45.34 94 ASN A N 1
ATOM 785 C CA . ASN A 1 94 ? -7.145 28.234 2.371 1 45.34 94 ASN A CA 1
ATOM 786 C C . ASN A 1 94 ? -5.879 27.422 2.125 1 45.34 94 ASN A C 1
ATOM 788 O O . ASN A 1 94 ? -5.277 27.5 1.053 1 45.34 94 ASN A O 1
ATOM 792 N N . GLU A 1 95 ? -5.246 27.109 3.055 1 48.47 95 GLU A N 1
ATOM 793 C CA . GLU A 1 95 ? -4.035 26.328 2.783 1 48.47 95 GLU A CA 1
ATOM 794 C C . GLU A 1 95 ? -4.359 25.047 2.018 1 48.47 95 GLU A C 1
ATOM 796 O O . GLU A 1 95 ? -5.25 24.297 2.408 1 48.47 95 GLU A O 1
ATOM 801 N N . VAL A 1 96 ? -4.266 25.266 0.743 1 50.28 96 VAL A N 1
ATOM 802 C CA . VAL A 1 96 ? -4.305 24.062 -0.093 1 50.28 96 VAL A CA 1
ATOM 803 C C . VAL A 1 96 ? -3.811 22.859 0.704 1 50.28 96 VAL A C 1
ATOM 805 O O . VAL A 1 96 ? -2.641 22.797 1.09 1 50.28 96 VAL A O 1
ATOM 808 N N . ILE A 1 97 ? -4.773 22.266 1.336 1 61.72 97 ILE A N 1
ATOM 809 C CA . ILE A 1 97 ? -4.434 21.156 2.223 1 61.72 97 ILE A CA 1
ATOM 810 C C . ILE A 1 97 ? -3.711 20.078 1.434 1 61.72 97 ILE A C 1
ATOM 812 O O . ILE A 1 97 ? -4.258 19.531 0.47 1 61.72 97 ILE A O 1
ATOM 816 N N . ALA A 1 98 ? -2.49 20.078 1.516 1 79.06 98 ALA A N 1
ATOM 817 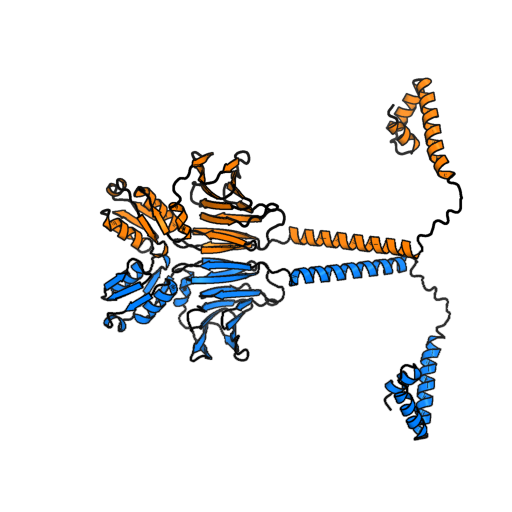C CA . ALA A 1 98 ? -1.684 19 0.938 1 79.06 98 ALA A CA 1
ATOM 818 C C . ALA A 1 98 ? -2.326 17.641 1.181 1 79.06 98 ALA A C 1
ATOM 820 O O . ALA A 1 98 ? -2.951 17.422 2.221 1 79.06 98 ALA A O 1
ATOM 821 N N . MET A 1 99 ? -2.42 16.922 0.03 1 85.38 99 MET A N 1
ATOM 822 C CA . MET A 1 99 ? -3.066 15.609 0.089 1 85.38 99 MET A CA 1
ATOM 823 C C . MET A 1 99 ? -2.033 14.492 0.025 1 85.38 99 MET A C 1
ATOM 825 O O . MET A 1 99 ? -0.994 14.633 -0.621 1 85.38 99 MET A O 1
ATOM 829 N N . ASN A 1 100 ? -2.363 13.461 0.785 1 89.56 100 ASN A N 1
ATOM 830 C CA . ASN A 1 100 ? -1.68 12.18 0.643 1 89.56 100 ASN A CA 1
ATOM 831 C C . ASN A 1 100 ? -2.455 11.227 -0.265 1 89.56 100 ASN A C 1
ATOM 833 O O . ASN A 1 100 ? -3.684 11.164 -0.201 1 89.56 100 ASN A O 1
ATOM 837 N N . THR A 1 101 ? -1.716 10.586 -1.122 1 93.5 101 THR A N 1
ATOM 838 C CA . THR A 1 101 ? -2.352 9.594 -1.979 1 93.5 101 THR A CA 1
ATOM 839 C C . THR A 1 101 ? -1.641 8.25 -1.866 1 93.5 101 THR A C 1
ATOM 841 O O . THR A 1 101 ? -0.421 8.164 -2.023 1 93.5 101 THR A O 1
ATOM 844 N N . VAL A 1 102 ? -2.371 7.25 -1.525 1 95 102 VAL A N 1
ATOM 845 C CA . VAL A 1 102 ? -1.864 5.883 -1.491 1 95 102 VAL A CA 1
ATOM 846 C C . VAL A 1 102 ? -2.57 5.043 -2.553 1 95 102 VAL A C 1
ATOM 848 O O . VAL A 1 102 ? -3.801 4.969 -2.574 1 95 102 VAL A O 1
ATOM 851 N N . SER A 1 103 ? -1.813 4.438 -3.436 1 95.75 103 SER A N 1
ATOM 852 C CA . SER A 1 103 ? -2.363 3.621 -4.512 1 95.75 103 SER A CA 1
ATOM 853 C C . SER A 1 103 ? -1.83 2.193 -4.445 1 95.75 103 SER A C 1
ATOM 855 O O . SER A 1 103 ? -0.616 1.979 -4.418 1 95.75 103 SER A O 1
ATOM 857 N N . VAL A 1 104 ? -2.742 1.268 -4.469 1 94.44 104 VAL A N 1
ATOM 858 C CA . VAL A 1 104 ? -2.396 -0.148 -4.391 1 94.44 104 VAL A CA 1
ATOM 859 C C . VAL A 1 104 ? -2.576 -0.801 -5.762 1 94.44 104 VAL A C 1
ATOM 861 O O . VAL A 1 104 ? -3.664 -0.757 -6.34 1 94.44 104 VAL A O 1
ATOM 864 N N . PRO A 1 105 ? -1.592 -1.413 -6.309 1 91.06 105 PRO A N 1
ATOM 865 C CA . PRO A 1 105 ? -1.722 -2.08 -7.605 1 91.06 105 PRO A CA 1
ATOM 866 C C . PRO A 1 105 ? -2.576 -3.344 -7.539 1 91.06 105 PRO A C 1
ATOM 868 O O . PRO A 1 105 ? -2.973 -3.768 -6.449 1 91.06 105 PRO A O 1
ATOM 871 N N . ALA A 1 106 ? -2.805 -3.906 -8.766 1 88.56 106 ALA A N 1
ATOM 872 C CA . ALA A 1 106 ? -3.58 -5.141 -8.859 1 88.56 106 ALA A CA 1
ATOM 873 C C . ALA A 1 106 ? -2.896 -6.277 -8.102 1 88.56 106 ALA A C 1
ATOM 875 O O . ALA A 1 106 ? -1.669 -6.391 -8.117 1 88.56 106 ALA A O 1
ATOM 876 N N . GLY A 1 107 ? -3.748 -7.059 -7.512 1 86.75 107 GLY A N 1
ATOM 877 C CA . GLY A 1 107 ? -3.266 -8.25 -6.828 1 86.75 107 GLY A CA 1
ATOM 878 C C . GLY A 1 107 ? -2.537 -7.938 -5.531 1 86.75 107 GLY A C 1
ATOM 879 O O . GLY A 1 107 ? -1.889 -8.812 -4.953 1 86.75 107 GLY A O 1
ATOM 880 N N . GLN A 1 108 ? -2.631 -6.73 -5.113 1 87.44 108 GLN A N 1
ATOM 881 C CA . GLN A 1 108 ? -1.891 -6.301 -3.93 1 87.44 108 GLN A CA 1
ATOM 882 C C . GLN A 1 108 ? -2.83 -5.734 -2.869 1 87.44 108 GLN A C 1
ATOM 884 O O . GLN A 1 108 ? -4.031 -5.586 -3.111 1 87.44 108 GLN A O 1
ATOM 889 N N . ARG A 1 109 ? -2.326 -5.574 -1.586 1 92.56 109 ARG A N 1
ATOM 890 C CA . ARG A 1 109 ? -3.037 -4.902 -0.505 1 92.56 109 ARG A CA 1
ATOM 891 C C . ARG A 1 109 ? -2.07 -4.129 0.385 1 92.56 109 ARG A C 1
ATOM 893 O O . ARG A 1 109 ? -0.861 -4.363 0.351 1 92.56 109 ARG A O 1
ATOM 900 N N . THR A 1 110 ? -2.666 -3.184 1.138 1 94.81 110 THR A N 1
ATOM 901 C CA . THR A 1 110 ? -1.821 -2.377 2.012 1 94.81 110 THR A CA 1
ATOM 902 C C . THR A 1 110 ? -2.602 -1.908 3.236 1 94.81 110 THR A C 1
ATOM 904 O O . THR A 1 110 ? -3.826 -1.773 3.184 1 94.81 110 THR A O 1
ATOM 907 N N . ASN A 1 111 ? -1.82 -1.767 4.324 1 96.19 111 ASN A N 1
ATOM 908 C CA . ASN A 1 111 ? -2.396 -1.231 5.551 1 96.19 111 ASN A CA 1
ATOM 909 C C . ASN A 1 111 ? -1.9 0.183 5.836 1 96.19 111 ASN A C 1
ATOM 911 O O . ASN A 1 111 ? -0.719 0.48 5.648 1 96.19 111 ASN A O 1
ATOM 915 N N . ILE A 1 112 ? -2.799 1 6.238 1 95.19 112 ILE A N 1
ATOM 916 C CA . ILE A 1 112 ? -2.449 2.381 6.551 1 95.19 112 ILE A CA 1
ATOM 917 C C . ILE A 1 112 ? -3.045 2.771 7.898 1 95.19 112 ILE A C 1
ATOM 919 O O . ILE A 1 112 ? -4.184 2.412 8.211 1 95.19 112 ILE A O 1
ATOM 923 N N . THR A 1 113 ? -2.303 3.471 8.664 1 94.81 113 THR A N 1
ATOM 924 C CA . THR A 1 113 ? -2.82 4.168 9.836 1 94.81 113 THR A CA 1
ATOM 925 C C . THR A 1 113 ? -2.84 5.676 9.602 1 94.81 113 THR A C 1
ATOM 927 O O . THR A 1 113 ? -1.791 6.289 9.391 1 94.81 113 THR A O 1
ATOM 930 N N . LEU A 1 114 ? -3.979 6.207 9.703 1 92.44 114 LEU A N 1
ATOM 931 C CA . LEU A 1 114 ? -4.152 7.637 9.469 1 92.44 114 LEU A CA 1
ATOM 932 C C . LEU A 1 114 ? -3.738 8.445 10.695 1 92.44 114 LEU A C 1
ATOM 934 O O . LEU A 1 114 ? -3.531 7.879 11.773 1 92.44 114 LEU A O 1
ATOM 938 N N . PRO A 1 115 ? -3.6 9.766 10.555 1 86.44 115 PRO A N 1
ATOM 939 C CA . PRO A 1 115 ? -3.123 10.594 11.664 1 86.44 115 PRO A CA 1
ATOM 940 C C . PRO A 1 115 ? -4.062 10.57 12.867 1 86.44 115 PRO A C 1
ATOM 942 O O . PRO A 1 115 ? -3.633 10.812 13.992 1 86.44 115 PRO A O 1
ATOM 945 N N . ASP A 1 116 ? -5.277 10.258 12.664 1 87.44 116 ASP A N 1
ATOM 946 C CA . ASP A 1 116 ? -6.227 10.242 13.773 1 87.44 116 ASP A CA 1
ATOM 947 C C . ASP A 1 116 ? -6.246 8.875 14.453 1 87.44 116 ASP A C 1
ATOM 949 O O . ASP A 1 116 ? -7.027 8.641 15.375 1 87.44 116 ASP A O 1
ATOM 953 N N . GLY A 1 117 ? -5.469 7.961 13.938 1 90.38 117 GLY A N 1
ATOM 954 C CA . GLY A 1 117 ? -5.391 6.633 14.523 1 90.38 117 GLY A CA 1
ATOM 955 C C . GLY A 1 117 ? -6.246 5.613 13.797 1 90.38 117 GLY A C 1
ATOM 956 O O . GLY A 1 117 ? -6.172 4.414 14.086 1 90.38 117 GLY A O 1
ATOM 957 N N . THR A 1 118 ? -7.062 6.066 12.859 1 94.81 118 THR A N 1
ATOM 958 C CA . THR A 1 118 ? -7.891 5.16 12.07 1 94.81 118 THR A CA 1
ATOM 959 C C . THR A 1 118 ? -7.023 4.184 11.281 1 94.81 118 THR A C 1
ATOM 961 O O . THR A 1 118 ? -6.031 4.586 10.664 1 94.81 118 THR A O 1
ATOM 964 N N . ASN A 1 119 ? -7.367 2.959 11.398 1 97.19 119 ASN A N 1
ATOM 965 C CA . ASN A 1 119 ? -6.68 1.921 10.633 1 97.19 119 ASN A CA 1
ATOM 966 C C . ASN A 1 119 ? -7.457 1.54 9.375 1 97.19 119 ASN A C 1
ATOM 968 O O . ASN A 1 119 ? -8.664 1.316 9.43 1 97.19 119 ASN A O 1
ATOM 972 N N . VAL A 1 120 ? -6.746 1.473 8.234 1 97.94 120 VAL A N 1
ATOM 973 C CA . VAL A 1 120 ? -7.406 1.218 6.961 1 97.94 120 VAL A CA 1
ATOM 974 C C . VAL A 1 120 ? -6.648 0.137 6.191 1 97.94 120 VAL A C 1
ATOM 976 O O . VAL A 1 120 ? -5.434 0.232 6.012 1 97.94 120 VAL A O 1
ATOM 979 N N . TRP A 1 121 ? -7.309 -0.853 5.781 1 97.88 121 TRP A N 1
ATOM 980 C CA . TRP A 1 121 ? -6.777 -1.792 4.801 1 97.88 121 TRP A CA 1
ATOM 981 C C . TRP A 1 121 ? -7.285 -1.464 3.4 1 97.88 121 TRP A C 1
ATOM 983 O O . TRP A 1 121 ? -8.492 -1.301 3.193 1 97.88 121 TRP A O 1
ATOM 993 N N . LEU A 1 122 ? -6.387 -1.307 2.498 1 97.56 122 LEU A N 1
ATOM 994 C CA . LEU A 1 122 ? -6.723 -1.076 1.096 1 97.56 122 LEU A CA 1
ATOM 995 C C . LEU A 1 122 ? -6.555 -2.354 0.279 1 97.56 122 LEU A C 1
ATOM 997 O O . LEU A 1 122 ? -5.527 -3.027 0.381 1 97.56 122 LEU A O 1
ATOM 1001 N N . ASN A 1 123 ? -7.555 -2.676 -0.496 1 96.19 123 ASN A N 1
ATOM 1002 C CA . ASN A 1 123 ? -7.496 -3.859 -1.348 1 96.19 123 ASN A CA 1
ATOM 1003 C C . ASN A 1 123 ? -6.871 -3.547 -2.703 1 96.19 123 ASN A C 1
ATOM 1005 O O . ASN A 1 123 ? -6.375 -2.439 -2.922 1 96.19 123 ASN A O 1
ATOM 1009 N N . ALA A 1 124 ? -6.832 -4.547 -3.559 1 93.69 124 ALA A N 1
ATOM 1010 C CA . ALA A 1 124 ? -6.234 -4.422 -4.883 1 93.69 124 ALA A CA 1
ATOM 1011 C C . ALA A 1 124 ? -6.895 -3.303 -5.684 1 93.69 124 ALA A C 1
ATOM 1013 O O . ALA A 1 124 ? -8.102 -3.074 -5.562 1 93.69 124 ALA A O 1
ATOM 1014 N N . ARG A 1 125 ? -6.027 -2.598 -6.5 1 93.25 125 ARG A N 1
ATOM 1015 C CA . ARG A 1 125 ? -6.48 -1.563 -7.426 1 93.25 125 ARG A CA 1
ATOM 1016 C C . ARG A 1 125 ? -7.258 -0.475 -6.695 1 93.25 125 ARG A C 1
ATOM 1018 O O . ARG A 1 125 ? -8.328 -0.066 -7.141 1 93.25 125 ARG A O 1
ATOM 1025 N N . THR A 1 126 ? -6.777 -0.128 -5.59 1 96.44 126 THR A N 1
ATOM 1026 C CA . THR A 1 126 ? -7.469 0.837 -4.742 1 96.44 126 THR A CA 1
ATOM 1027 C C . THR A 1 126 ? -6.605 2.074 -4.516 1 96.44 126 THR A C 1
ATOM 1029 O O . THR A 1 126 ? -5.387 1.969 -4.375 1 96.44 126 THR A O 1
ATOM 1032 N N . THR A 1 127 ? -7.227 3.236 -4.496 1 96.5 127 THR A N 1
ATOM 1033 C CA . THR A 1 127 ? -6.551 4.496 -4.191 1 96.5 127 THR A CA 1
ATOM 1034 C C . THR A 1 127 ? -7.266 5.23 -3.062 1 96.5 127 THR A C 1
ATOM 1036 O O . THR A 1 127 ? -8.492 5.367 -3.08 1 96.5 127 THR A O 1
ATOM 1039 N N . LEU A 1 128 ? -6.516 5.598 -2.094 1 97 128 LEU A N 1
ATOM 1040 C CA . LEU A 1 128 ? -7.02 6.41 -0.992 1 97 128 LEU A CA 1
ATOM 1041 C C . LEU A 1 128 ? -6.309 7.758 -0.942 1 97 128 LEU A C 1
ATOM 1043 O O . LEU A 1 128 ? -5.078 7.816 -0.949 1 97 128 LEU A O 1
ATOM 1047 N N . GLN A 1 129 ? -7.086 8.805 -0.918 1 95.19 129 GLN A N 1
ATOM 1048 C CA . GLN A 1 129 ? -6.566 10.156 -0.744 1 95.19 129 GLN A CA 1
ATOM 1049 C C . GLN A 1 129 ? -7.094 10.789 0.542 1 95.19 129 GLN A C 1
ATOM 1051 O O . GLN A 1 129 ? -8.273 10.633 0.876 1 95.19 129 GLN A O 1
ATOM 1056 N N . TYR A 1 130 ? -6.246 11.43 1.247 1 92.94 130 TYR A N 1
ATOM 1057 C CA . TYR A 1 130 ? -6.652 12.086 2.482 1 92.94 130 TYR A CA 1
ATOM 1058 C C . TYR A 1 130 ? -5.762 13.289 2.773 1 92.94 130 TYR A C 1
ATOM 1060 O O . TYR A 1 130 ? -4.605 13.328 2.355 1 92.94 130 TYR A O 1
ATOM 1068 N N . PRO A 1 131 ? -6.367 14.219 3.447 1 86.75 131 PRO A N 1
ATOM 1069 C CA . PRO A 1 131 ? -5.602 15.438 3.719 1 86.75 131 PRO A CA 1
ATOM 1070 C C . PRO A 1 131 ? -4.535 15.234 4.793 1 86.75 131 PRO A C 1
ATOM 1072 O O . PRO A 1 131 ? -4.656 14.344 5.633 1 86.75 131 PRO A O 1
ATOM 1075 N N . VAL A 1 132 ? -3.59 16.078 4.738 1 80.75 132 VAL A N 1
ATOM 1076 C CA . VAL A 1 132 ? -2.504 16.062 5.711 1 80.75 132 VAL A CA 1
ATOM 1077 C C . VAL A 1 132 ? -3.059 16.312 7.109 1 80.75 132 VAL A C 1
ATOM 1079 O O . VAL A 1 132 ? -2.613 15.703 8.078 1 80.75 132 VAL A O 1
ATOM 1082 N N . THR A 1 133 ? -3.91 17.219 7.117 1 77.38 133 THR A N 1
ATOM 1083 C CA . THR A 1 133 ? -4.574 17.5 8.383 1 77.38 133 THR A CA 1
ATOM 1084 C C . THR A 1 133 ? -6.094 17.5 8.211 1 77.38 133 THR A C 1
ATOM 1086 O O . THR A 1 133 ? -6.617 18.156 7.309 1 77.38 133 THR A O 1
ATOM 1089 N N . PHE A 1 134 ? -6.641 16.703 9.102 1 80.31 134 PHE A N 1
ATOM 1090 C CA . PHE A 1 134 ? -8.102 16.719 9.07 1 80.31 134 PHE A CA 1
ATOM 1091 C C . PHE A 1 134 ? -8.633 18.031 9.648 1 80.31 134 PHE A C 1
ATOM 1093 O O . PHE A 1 134 ? -8.031 18.609 10.547 1 80.31 134 PHE A O 1
ATOM 1100 N N . SER A 1 135 ? -9.719 18.391 9.109 1 78.62 135 SER A N 1
ATOM 1101 C CA . SER A 1 135 ? -10.391 19.562 9.648 1 78.62 135 SER A CA 1
ATOM 1102 C C . SER A 1 135 ? -11.039 19.266 11 1 78.62 135 SER A C 1
ATOM 1104 O O . SER A 1 135 ? -11.172 18.109 11.383 1 78.62 135 SER A O 1
ATOM 1106 N N . GLN A 1 136 ? -11.32 20.344 11.656 1 77.38 136 GLN A N 1
ATOM 1107 C CA . GLN A 1 136 ? -11.977 20.188 12.953 1 77.38 136 GLN A CA 1
ATOM 1108 C C . GLN A 1 136 ? -13.438 19.797 12.789 1 77.38 136 GLN A C 1
ATOM 1110 O O . GLN A 1 136 ? -14.07 19.328 13.734 1 77.38 136 GLN A O 1
ATOM 1115 N N . LYS A 1 137 ? -13.953 20 11.68 1 82.12 137 LYS A N 1
ATOM 1116 C CA . LYS A 1 137 ? -15.375 19.75 11.469 1 82.12 137 LYS A CA 1
ATOM 1117 C C . LYS A 1 137 ? -15.617 18.312 11 1 82.12 137 LYS A C 1
ATOM 1119 O O . LYS A 1 137 ? -16.609 17.688 11.398 1 82.12 137 LYS A O 1
ATOM 1124 N N . GLN A 1 138 ? -14.781 17.953 10.188 1 87.44 138 GLN A N 1
ATOM 1125 C CA . GLN A 1 138 ? -14.961 16.609 9.641 1 87.44 138 GLN A CA 1
ATOM 1126 C C . GLN A 1 138 ? -13.633 16.016 9.172 1 87.44 138 GLN A C 1
ATOM 1128 O O . GLN A 1 138 ? -12.695 16.766 8.852 1 87.44 138 GLN A O 1
ATOM 1133 N N . ARG A 1 139 ? -13.609 14.789 9.227 1 91.25 139 ARG A N 1
ATOM 1134 C CA . ARG A 1 139 ? -12.5 14.023 8.664 1 91.25 139 ARG A CA 1
ATOM 1135 C C . ARG A 1 139 ? -12.914 13.328 7.375 1 91.25 139 ARG A C 1
ATOM 1137 O O . ARG A 1 139 ? -13.656 12.344 7.406 1 91.25 139 ARG A O 1
ATOM 1144 N N . THR A 1 140 ? -12.383 13.789 6.266 1 93.88 140 THR A N 1
ATOM 1145 C CA . THR A 1 140 ? -12.844 13.266 4.984 1 93.88 140 THR A CA 1
ATOM 1146 C C . THR A 1 140 ? -11.703 12.57 4.242 1 93.88 140 THR A C 1
ATOM 1148 O O . THR A 1 140 ? -10.594 13.102 4.16 1 93.88 140 THR A O 1
ATOM 1151 N N . VAL A 1 141 ? -11.969 11.375 3.752 1 96.06 141 VAL A N 1
ATOM 1152 C CA . VAL A 1 141 ? -11.047 10.672 2.869 1 96.06 141 VAL A CA 1
ATOM 1153 C C . VAL A 1 141 ? -11.75 10.312 1.564 1 96.06 141 VAL A C 1
ATOM 1155 O O . VAL A 1 141 ? -12.977 10.188 1.529 1 96.06 141 VAL A O 1
ATOM 1158 N N . PHE A 1 142 ? -10.977 10.18 0.477 1 96.56 142 PHE A N 1
ATOM 1159 C CA . PHE A 1 142 ? -11.5 9.82 -0.835 1 96.56 142 PHE A CA 1
ATOM 1160 C C . PHE A 1 142 ? -11.039 8.422 -1.234 1 96.56 142 PHE A C 1
ATOM 1162 O O . PHE A 1 142 ? -9.844 8.133 -1.241 1 96.56 142 PHE A O 1
ATOM 1169 N N . LEU A 1 143 ? -12.023 7.621 -1.604 1 97.81 143 LEU A N 1
ATOM 1170 C CA . LEU A 1 143 ? -11.711 6.227 -1.885 1 97.81 143 LEU A CA 1
ATOM 1171 C C . LEU A 1 143 ? -12.141 5.844 -3.297 1 97.81 143 LEU A C 1
ATOM 1173 O O . LEU A 1 143 ? -13.266 6.141 -3.707 1 97.81 143 LEU A O 1
ATOM 1177 N N . LYS A 1 144 ? -11.289 5.305 -4.07 1 97.06 144 LYS A N 1
ATOM 1178 C CA . LYS A 1 144 ? -11.555 4.562 -5.301 1 97.06 144 LYS A CA 1
ATOM 1179 C C . LYS A 1 144 ? -11.094 3.113 -5.176 1 97.06 144 LYS A C 1
ATOM 1181 O O . LYS A 1 144 ? -9.898 2.836 -5.152 1 97.06 144 LYS A O 1
ATOM 1186 N N . GLY A 1 145 ? -12.047 2.223 -5.113 1 96.81 145 GLY A N 1
ATOM 1187 C CA . GLY A 1 145 ? -11.734 0.821 -4.891 1 96.81 145 GLY A CA 1
ATOM 1188 C C . GLY A 1 145 ? -12.406 0.245 -3.658 1 96.81 145 GLY A C 1
ATOM 1189 O O . GLY A 1 145 ? -13.586 0.493 -3.418 1 96.81 145 GLY A O 1
ATOM 1190 N N . GLU A 1 146 ? -11.672 -0.605 -2.961 1 97.44 146 GLU A N 1
ATOM 1191 C CA . GLU A 1 146 ? -12.211 -1.278 -1.784 1 97.44 146 GLU A CA 1
ATOM 1192 C C . GLU A 1 146 ? -11.312 -1.084 -0.571 1 97.44 146 GLU A C 1
ATOM 1194 O O . GLU A 1 146 ? -10.086 -1.213 -0.673 1 97.44 146 GLU A O 1
ATOM 1199 N N . ALA A 1 147 ? -11.945 -0.739 0.557 1 98.44 147 ALA A N 1
ATOM 1200 C CA . ALA A 1 147 ? -11.18 -0.521 1.781 1 98.44 147 ALA A CA 1
ATOM 1201 C C . ALA A 1 147 ? -11.977 -0.95 3.01 1 98.44 147 ALA A C 1
ATOM 1203 O O . ALA A 1 147 ? -13.211 -0.837 3.033 1 98.44 147 ALA A O 1
ATOM 1204 N N . TYR A 1 148 ? -11.312 -1.497 3.971 1 98.44 148 TYR A N 1
ATOM 1205 C CA . TYR A 1 148 ? -11.844 -1.793 5.293 1 98.44 148 TYR A CA 1
ATOM 1206 C C . TYR A 1 148 ? -11.375 -0.766 6.316 1 98.44 148 TYR A C 1
ATOM 1208 O O . TYR A 1 148 ? -10.172 -0.583 6.512 1 98.44 148 TYR A O 1
ATOM 1216 N N . PHE A 1 149 ? -12.328 -0.166 7.016 1 98.25 149 PHE A N 1
ATOM 1217 C CA . PHE A 1 149 ? -12.008 0.92 7.934 1 98.25 149 PHE A CA 1
ATOM 1218 C C . PHE A 1 149 ? -12.273 0.503 9.375 1 98.25 149 PHE A C 1
ATOM 1220 O O . PHE A 1 149 ? -13.32 -0.065 9.68 1 98.25 149 PHE A O 1
ATOM 1227 N N . ASP A 1 150 ? -11.352 0.709 10.203 1 97.75 150 ASP A N 1
ATOM 1228 C CA . ASP A 1 150 ? -11.492 0.728 11.656 1 97.75 150 ASP A CA 1
ATOM 1229 C C . ASP A 1 150 ? -11.266 2.131 12.211 1 97.75 150 ASP A C 1
ATOM 1231 O O . ASP A 1 150 ? -10.141 2.486 12.57 1 97.75 150 ASP A O 1
ATOM 1235 N N . VAL A 1 151 ? -12.32 2.834 12.32 1 97.12 151 VAL A N 1
ATOM 1236 C CA . VAL A 1 151 ? -12.258 4.277 12.523 1 97.12 151 VAL A CA 1
ATOM 1237 C C . VAL A 1 151 ? -12.188 4.578 14.023 1 97.12 151 VAL A C 1
ATOM 1239 O O . VAL A 1 151 ? -12.984 4.059 14.805 1 97.12 151 VAL A O 1
ATOM 1242 N N . THR A 1 152 ? -11.227 5.387 14.359 1 93.12 152 THR A N 1
ATOM 1243 C CA . THR A 1 152 ? -11.117 5.863 15.734 1 93.12 152 THR A CA 1
ATOM 1244 C C . THR A 1 152 ? -12.344 6.688 16.109 1 93.12 152 THR A C 1
ATOM 1246 O O . THR A 1 152 ? -12.766 7.574 15.367 1 93.12 152 THR A O 1
ATOM 1249 N N . LYS A 1 153 ? -12.844 6.457 17.297 1 93.12 153 LYS A N 1
ATOM 1250 C CA . LYS A 1 153 ? -14.078 7.109 17.719 1 93.12 153 LYS A CA 1
ATOM 1251 C C . LYS A 1 153 ? -13.828 8.562 18.109 1 93.12 153 LYS A C 1
ATOM 1253 O O . LYS A 1 153 ? -12.984 8.852 18.953 1 93.12 153 LYS A O 1
ATOM 1258 N N . LYS A 1 154 ? -14.406 9.445 17.375 1 89.19 154 LYS A N 1
ATOM 1259 C CA . LYS A 1 154 ? -14.461 10.867 17.703 1 89.19 154 LYS A CA 1
ATOM 1260 C C . LYS A 1 154 ? -15.875 11.422 17.516 1 89.19 154 LYS A C 1
ATOM 1262 O O . LYS A 1 154 ? -16.312 11.68 16.406 1 89.19 154 LYS A O 1
ATOM 1267 N N . LYS A 1 155 ? -16.5 11.727 18.547 1 84.88 155 LYS A N 1
ATOM 1268 C CA . LYS A 1 155 ? -17.922 12.062 18.516 1 84.88 155 LYS A CA 1
ATOM 1269 C C . LYS A 1 155 ? -18.156 13.438 17.891 1 84.88 155 LYS A C 1
ATOM 1271 O O . LYS A 1 155 ? -19.188 13.672 17.266 1 84.88 155 LYS A O 1
ATOM 1276 N N . LYS A 1 156 ? -17.219 14.273 17.984 1 86.81 156 LYS A N 1
ATOM 1277 C CA . LYS A 1 156 ? -17.422 15.648 17.531 1 86.81 156 LYS A CA 1
ATOM 1278 C C . LYS A 1 156 ? -16.969 15.828 16.094 1 86.81 156 LYS A C 1
ATOM 1280 O O . LYS A 1 156 ? -17.312 16.828 15.445 1 86.81 156 LYS A O 1
ATOM 1285 N N . THR A 1 157 ? -16.25 14.914 15.641 1 91.06 157 THR A N 1
ATOM 1286 C CA . THR A 1 157 ? -15.727 15.039 14.289 1 91.06 157 THR A CA 1
ATOM 1287 C C . THR A 1 157 ? -15.984 13.773 13.484 1 91.06 157 THR A C 1
ATOM 1289 O O . THR A 1 157 ? -15.164 12.859 13.477 1 91.06 157 THR A O 1
ATOM 1292 N N . PRO A 1 158 ? -17.016 13.797 12.711 1 94.62 158 PRO A N 1
ATOM 1293 C CA . PRO A 1 158 ? -17.359 12.602 11.93 1 94.62 158 PRO A CA 1
ATOM 1294 C C . PRO A 1 158 ? -16.312 12.273 10.875 1 94.62 158 PRO A C 1
ATOM 1296 O O . PRO A 1 158 ? -15.578 13.164 10.422 1 94.62 158 PRO A O 1
ATOM 1299 N N 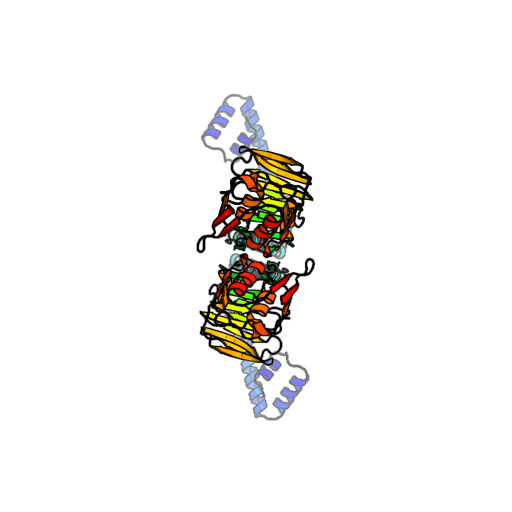. PHE A 1 159 ? -16.234 11.008 10.578 1 96.19 159 PHE A N 1
ATOM 1300 C CA . PHE A 1 159 ? -15.375 10.484 9.523 1 96.19 159 PHE A CA 1
ATOM 1301 C C . PHE A 1 159 ? -16.188 10.18 8.273 1 96.19 159 PHE A C 1
ATOM 1303 O O . PHE A 1 159 ? -17.156 9.422 8.32 1 96.19 159 PHE A O 1
ATOM 1310 N N . ILE A 1 160 ? -15.758 10.727 7.141 1 97.06 160 ILE A N 1
ATOM 1311 C CA . ILE A 1 160 ? -16.516 10.57 5.91 1 97.06 160 ILE A CA 1
ATOM 1312 C C . ILE A 1 160 ? -15.648 9.93 4.836 1 97.06 160 ILE A C 1
ATOM 1314 O O . ILE A 1 160 ? -14.562 10.43 4.523 1 97.06 160 ILE A O 1
ATOM 1318 N N . VAL A 1 161 ? -16.078 8.852 4.328 1 98.25 161 VAL A N 1
ATOM 1319 C CA . VAL A 1 161 ? -15.461 8.234 3.154 1 98.25 161 VAL A CA 1
ATOM 1320 C C . VAL A 1 161 ? -16.234 8.633 1.899 1 98.25 161 VAL A C 1
ATOM 1322 O O . VAL A 1 161 ? -17.375 8.188 1.702 1 98.25 161 VAL A O 1
ATOM 1325 N N . ARG A 1 162 ? -15.602 9.406 1.107 1 97.31 162 ARG A N 1
ATOM 1326 C CA . ARG A 1 162 ? -16.234 9.828 -0.141 1 97.31 162 ARG A CA 1
ATOM 1327 C C . ARG A 1 162 ? -15.828 8.914 -1.293 1 97.31 162 ARG A C 1
ATOM 1329 O O . ARG A 1 162 ? -14.633 8.695 -1.531 1 97.31 162 ARG A O 1
ATOM 1336 N N . THR A 1 163 ? -16.781 8.375 -1.932 1 96.62 163 THR A N 1
ATOM 1337 C CA . THR A 1 163 ? -16.562 7.613 -3.156 1 96.62 163 THR A CA 1
ATOM 1338 C C . THR A 1 163 ? -17.047 8.391 -4.375 1 96.62 163 THR A C 1
ATOM 1340 O O . THR A 1 163 ? -17.328 9.586 -4.281 1 96.62 163 THR A O 1
ATOM 1343 N N . ASP A 1 164 ? -17.047 7.77 -5.523 1 92.75 164 ASP A N 1
ATOM 1344 C CA . ASP A 1 164 ? -17.469 8.445 -6.754 1 92.75 164 ASP A CA 1
ATOM 1345 C C . ASP A 1 164 ? -18.953 8.805 -6.707 1 92.75 164 ASP A C 1
ATOM 1347 O O . ASP A 1 164 ? -19.359 9.852 -7.219 1 92.75 164 ASP A O 1
ATOM 1351 N N . LYS A 1 165 ? -19.734 7.965 -5.977 1 93.12 165 LYS A N 1
ATOM 1352 C CA . LYS A 1 165 ? -21.188 8.164 -6.066 1 93.12 165 LYS A CA 1
ATOM 1353 C C . LYS A 1 165 ? -21.812 8.281 -4.684 1 93.12 165 LYS A C 1
ATOM 1355 O O . LYS A 1 165 ? -22.891 8.844 -4.535 1 93.12 165 LYS A O 1
ATOM 1360 N N . TYR A 1 166 ? -21.141 7.773 -3.674 1 95 166 TYR A N 1
ATOM 1361 C CA . TYR A 1 166 ? -21.766 7.711 -2.355 1 95 166 TYR A CA 1
ATOM 1362 C C . TYR A 1 166 ? -20.812 8.211 -1.279 1 95 166 TYR A C 1
ATOM 1364 O O . TYR A 1 166 ? -19.594 8.07 -1.406 1 95 166 TYR A O 1
ATOM 1372 N N . ASP A 1 167 ? -21.359 8.773 -0.258 1 96.88 167 ASP A N 1
ATOM 1373 C CA . ASP A 1 167 ? -20.625 9.172 0.942 1 96.88 167 ASP A CA 1
ATOM 1374 C C . ASP A 1 167 ? -21.016 8.289 2.131 1 96.88 167 ASP A C 1
ATOM 1376 O O . ASP A 1 167 ? -22.188 8.039 2.371 1 96.88 167 ASP A O 1
ATOM 1380 N N . ILE A 1 168 ? -20.047 7.832 2.793 1 97.62 168 ILE A N 1
ATOM 1381 C CA . ILE A 1 168 ? -20.25 7.023 3.99 1 97.62 168 ILE A CA 1
ATOM 1382 C C . ILE A 1 168 ? -19.781 7.797 5.219 1 97.62 168 ILE A C 1
ATOM 1384 O O . ILE A 1 168 ? -18.594 8.102 5.352 1 97.62 168 ILE A O 1
ATOM 1388 N N . GLU A 1 169 ? -20.609 8.062 6.105 1 96.62 169 GLU A N 1
ATOM 1389 C CA . GLU A 1 169 ? -20.312 8.844 7.301 1 96.62 169 GLU A CA 1
ATOM 1390 C C . GLU A 1 169 ? -20.391 7.98 8.555 1 96.62 169 GLU A C 1
ATOM 1392 O O . GLU A 1 169 ? -21.359 7.258 8.758 1 96.62 169 GLU A O 1
ATOM 1397 N N . VAL A 1 170 ? -19.328 8.148 9.367 1 94.5 170 VAL A N 1
ATOM 1398 C CA . VAL A 1 170 ? -19.266 7.344 10.586 1 94.5 170 VAL A CA 1
ATOM 1399 C C . VAL A 1 170 ? -18.641 8.156 11.719 1 94.5 170 VAL A C 1
ATOM 1401 O O . VAL A 1 170 ? -18.047 9.203 11.477 1 94.5 170 VAL A O 1
ATOM 1404 N N . LEU A 1 171 ? -18.75 7.672 12.984 1 84.94 171 LEU A N 1
ATOM 1405 C CA . LEU A 1 171 ? -18.109 8.273 14.148 1 84.94 171 LEU A CA 1
ATOM 1406 C C . LEU A 1 171 ? -17 7.375 14.688 1 84.94 171 LEU A C 1
ATOM 1408 O O . LEU A 1 171 ? -15.898 7.84 14.953 1 84.94 171 LEU A O 1
ATOM 1412 N N . GLY A 1 172 ? -17.125 6.18 14.945 1 90.31 172 GLY A N 1
ATOM 1413 C CA . GLY A 1 172 ? -16.297 5.074 15.383 1 90.31 172 GLY A CA 1
ATOM 1414 C C . GLY A 1 172 ? -16.812 3.719 14.945 1 90.31 172 GLY A C 1
ATOM 1415 O O . GLY A 1 172 ? -17.625 3.111 15.641 1 90.31 172 GLY A O 1
ATOM 1416 N N . THR A 1 173 ? -16.312 3.266 13.906 1 93 173 THR A N 1
ATOM 1417 C CA . THR A 1 173 ? -17.016 2.189 13.211 1 93 173 THR A CA 1
ATOM 1418 C C . THR A 1 173 ? -16.016 1.274 12.5 1 93 173 THR A C 1
ATOM 1420 O O . THR A 1 173 ? -14.953 1.722 12.07 1 93 173 THR A O 1
ATOM 1423 N N . GLN A 1 174 ? -16.297 0.018 12.484 1 97.5 174 GLN A N 1
ATOM 1424 C CA . GLN A 1 174 ? -15.617 -0.936 11.625 1 97.5 174 GLN A CA 1
ATOM 1425 C C . GLN A 1 174 ? -16.484 -1.338 10.438 1 97.5 174 GLN A C 1
ATOM 1427 O O . GLN A 1 174 ? -17.562 -1.919 10.625 1 97.5 174 GLN A O 1
ATOM 1432 N N . PHE A 1 175 ? -16.094 -1.019 9.234 1 97.94 175 PHE A N 1
ATOM 1433 C CA . PHE A 1 175 ? -16.922 -1.244 8.062 1 97.94 175 PHE A CA 1
ATOM 1434 C C . PHE A 1 175 ? -16.078 -1.402 6.809 1 97.94 175 PHE A C 1
ATOM 1436 O O . PHE A 1 175 ? -14.914 -1 6.785 1 97.94 175 PHE A O 1
ATOM 1443 N N . ASP A 1 176 ? -16.625 -2.02 5.82 1 98.12 176 ASP A N 1
ATOM 1444 C CA . ASP A 1 176 ? -15.992 -2.227 4.52 1 98.12 176 ASP A CA 1
ATOM 1445 C C . ASP A 1 176 ? -16.734 -1.45 3.428 1 98.12 176 ASP A C 1
ATOM 1447 O O . ASP A 1 176 ? -17.953 -1.36 3.443 1 98.12 176 ASP A O 1
ATOM 1451 N N . VAL A 1 177 ? -15.977 -0.824 2.549 1 98.12 177 VAL A N 1
ATOM 1452 C CA . VAL A 1 177 ? -16.531 -0.12 1.402 1 98.12 177 VAL A CA 1
ATOM 1453 C C . VAL A 1 177 ? -15.992 -0.721 0.108 1 98.12 177 VAL A C 1
ATOM 1455 O O . VAL A 1 177 ? -14.781 -0.838 -0.067 1 98.12 177 VAL A O 1
ATOM 1458 N N . ASP A 1 178 ? -16.812 -1.154 -0.729 1 96.81 178 ASP A N 1
ATOM 1459 C CA . ASP A 1 178 ? -16.5 -1.621 -2.076 1 96.81 178 ASP A CA 1
ATOM 1460 C C . ASP A 1 178 ? -17.062 -0.671 -3.131 1 96.81 178 ASP A C 1
ATOM 1462 O O . ASP A 1 178 ? -18.266 -0.685 -3.408 1 96.81 178 ASP A O 1
ATOM 1466 N N . ALA A 1 179 ? -16.203 0.163 -3.717 1 96.31 179 ALA A N 1
ATOM 1467 C CA . ALA A 1 179 ? -16.625 1.216 -4.641 1 96.31 179 ALA A CA 1
ATOM 1468 C C . ALA A 1 179 ? -15.617 1.374 -5.781 1 96.31 179 ALA A C 1
ATOM 1470 O O . ALA A 1 179 ? -15.117 2.475 -6.027 1 96.31 179 ALA A O 1
ATOM 1471 N N . TYR A 1 180 ? -15.438 0.377 -6.566 1 92.88 180 TYR A N 1
ATOM 1472 C CA . TYR A 1 180 ? -14.555 0.46 -7.73 1 92.88 180 TYR A CA 1
ATOM 1473 C C . TYR A 1 180 ? -15.172 1.329 -8.82 1 92.88 180 TYR A C 1
ATOM 1475 O O . TYR A 1 180 ? -16.344 1.147 -9.18 1 92.88 180 TYR A O 1
ATOM 1483 N N . PRO A 1 181 ? -14.391 2.203 -9.367 1 86.62 181 PRO A N 1
ATOM 1484 C CA . PRO A 1 181 ? -14.945 3.164 -10.328 1 86.62 181 PRO A CA 1
ATOM 1485 C C . PRO A 1 181 ? -15.391 2.51 -11.633 1 86.62 181 PRO A C 1
ATOM 1487 O O . PRO A 1 181 ? -16.266 3.035 -12.32 1 86.62 181 PRO A O 1
ATOM 1490 N N . ASP A 1 182 ? -14.703 1.477 -11.992 1 81.88 182 ASP A N 1
ATOM 1491 C CA . ASP A 1 182 ? -14.992 0.841 -13.273 1 81.88 182 ASP A CA 1
ATOM 1492 C C . ASP A 1 182 ? -16.172 -0.117 -13.156 1 81.88 182 ASP A C 1
ATOM 1494 O O . ASP A 1 182 ? -16.578 -0.734 -14.141 1 81.88 182 ASP A O 1
ATOM 1498 N N . GLN A 1 183 ? -16.719 -0.169 -11.969 1 79.44 183 GLN A N 1
ATOM 1499 C CA . GLN A 1 183 ? -17.875 -1.035 -11.742 1 79.44 183 GLN A CA 1
ATOM 1500 C C . GLN A 1 183 ? -19.078 -0.228 -11.289 1 79.44 183 GLN A C 1
ATOM 1502 O O . GLN A 1 183 ? -18.938 0.869 -10.742 1 79.44 183 GLN A O 1
ATOM 1507 N N . THR A 1 184 ? -20.172 -0.754 -11.523 1 79.19 184 THR A N 1
ATOM 1508 C CA . THR A 1 184 ? -21.406 -0.094 -11.125 1 79.19 184 THR A CA 1
ATOM 1509 C C . THR A 1 184 ? -21.797 -0.489 -9.695 1 79.19 184 THR A C 1
ATOM 1511 O O . THR A 1 184 ? -22.609 0.184 -9.062 1 79.19 184 THR A O 1
ATOM 1514 N N . ALA A 1 185 ? -21.156 -1.477 -9.352 1 86.06 185 ALA A N 1
ATOM 1515 C CA . ALA A 1 185 ? -21.547 -2.02 -8.047 1 86.06 185 ALA A CA 1
ATOM 1516 C C . ALA A 1 185 ? -20.969 -1.182 -6.91 1 86.06 185 ALA A C 1
ATOM 1518 O O . ALA A 1 185 ? -19.875 -0.624 -7.039 1 86.06 185 ALA A O 1
ATOM 1519 N N . PHE A 1 186 ? -21.734 -0.913 -5.965 1 94.12 186 PHE A N 1
ATOM 1520 C CA . PHE A 1 186 ? -21.359 -0.308 -4.691 1 94.12 186 PHE A CA 1
ATOM 1521 C C . PHE A 1 186 ? -21.906 -1.132 -3.527 1 94.12 186 PHE A C 1
ATOM 1523 O O . PHE A 1 186 ? -23.031 -1.63 -3.582 1 94.12 186 PHE A O 1
ATOM 1530 N N . GLU A 1 187 ? -21.031 -1.269 -2.541 1 96.06 187 GLU A N 1
ATOM 1531 C CA . GLU A 1 187 ? -21.453 -1.974 -1.336 1 96.06 187 GLU A CA 1
ATOM 1532 C C . GLU A 1 187 ? -20.703 -1.469 -0.107 1 96.06 187 GLU A C 1
ATOM 1534 O O . GLU A 1 187 ? -19.5 -1.193 -0.176 1 96.06 187 GLU A O 1
ATOM 1539 N N . THR A 1 188 ? -21.391 -1.269 0.985 1 97.75 188 THR A N 1
ATOM 1540 C CA . THR A 1 188 ? -20.781 -1.01 2.287 1 97.75 188 THR A CA 1
ATOM 1541 C C . THR A 1 188 ? -21.359 -1.95 3.346 1 97.75 188 THR A C 1
ATOM 1543 O O . THR A 1 188 ? -22.578 -2.084 3.475 1 97.75 188 THR A O 1
ATOM 1546 N N . THR A 1 189 ? -20.5 -2.629 4.047 1 97.75 189 THR A N 1
ATOM 1547 C CA . THR A 1 189 ? -20.906 -3.58 5.078 1 97.75 189 THR A CA 1
ATOM 1548 C C . THR A 1 189 ? -20.453 -3.109 6.457 1 97.75 189 THR A C 1
ATOM 1550 O O . THR A 1 189 ? -19.297 -2.736 6.641 1 97.75 189 THR A O 1
ATOM 1553 N N . LEU A 1 190 ? -21.375 -3.189 7.371 1 97.81 190 LEU A N 1
ATOM 1554 C CA . LEU A 1 190 ? -21.094 -2.701 8.711 1 97.81 190 LEU A CA 1
ATOM 1555 C C . LEU A 1 190 ? -20.828 -3.859 9.672 1 97.81 190 LEU A C 1
ATOM 1557 O O . LEU A 1 190 ? -21.703 -4.719 9.859 1 97.81 190 LEU A O 1
ATOM 1561 N N . MET A 1 191 ? -19.672 -3.9 10.266 1 96.69 191 MET A N 1
ATOM 1562 C CA . MET A 1 191 ? -19.359 -4.914 11.266 1 96.69 191 MET A CA 1
ATOM 1563 C C . MET A 1 191 ? -19.703 -4.426 12.672 1 96.69 191 MET A C 1
ATOM 1565 O O . MET A 1 191 ? -20.344 -5.145 13.438 1 96.69 191 MET A O 1
ATOM 1569 N N . LYS A 1 192 ? -19.312 -3.232 12.992 1 95.69 192 LYS A N 1
ATOM 1570 C CA . LYS A 1 192 ? -19.547 -2.629 14.297 1 95.69 192 LYS A CA 1
ATOM 1571 C C . LYS A 1 192 ? -19.766 -1.122 14.172 1 95.69 192 LYS A C 1
ATOM 1573 O O . LYS A 1 192 ? -19.094 -0.458 13.375 1 95.69 192 LYS A O 1
ATOM 1578 N N . GLY A 1 193 ? -20.641 -0.575 15.07 1 95.06 193 GLY A N 1
ATOM 1579 C CA . GLY A 1 193 ? -20.922 0.852 15.102 1 95.06 193 GLY A CA 1
ATOM 1580 C C . GLY A 1 193 ? -22.156 1.238 14.305 1 95.06 193 GLY A C 1
ATOM 1581 O O . GLY A 1 193 ? -23.188 0.562 14.383 1 95.06 193 GLY A O 1
ATOM 1582 N N . SER A 1 194 ? -22.109 2.445 13.695 1 93.94 194 SER A N 1
ATOM 1583 C CA . SER A 1 194 ? -23.203 2.971 12.883 1 93.94 194 SER A CA 1
ATOM 1584 C C . SER A 1 194 ? -22.672 3.727 11.672 1 93.94 194 SER A C 1
ATOM 1586 O O . SER A 1 194 ? -21.672 4.445 11.758 1 93.94 194 SER A O 1
ATOM 1588 N N . VAL A 1 195 ? -23.328 3.436 10.57 1 94.88 195 VAL A N 1
ATOM 1589 C CA . VAL A 1 195 ? -22.891 4.035 9.312 1 94.88 195 VAL A CA 1
ATOM 1590 C C . VAL A 1 195 ? -24.078 4.719 8.633 1 94.88 195 VAL A C 1
ATOM 1592 O O . VAL A 1 195 ? -25.172 4.172 8.602 1 94.88 195 VAL A O 1
ATOM 1595 N N . LYS A 1 196 ? -23.891 5.91 8.211 1 96.12 196 LYS A N 1
ATOM 1596 C CA . LYS A 1 196 ? -24.844 6.617 7.363 1 96.12 196 LYS A CA 1
ATOM 1597 C C . LYS A 1 196 ? -24.344 6.688 5.922 1 96.12 196 LYS A C 1
ATOM 1599 O O . LYS A 1 196 ? -23.25 7.188 5.664 1 96.12 196 LYS A O 1
ATOM 1604 N N . VAL A 1 197 ? -25.109 6.18 4.992 1 97.06 197 VAL A N 1
ATOM 1605 C CA . VAL A 1 197 ? -24.766 6.184 3.576 1 97.06 197 VAL A C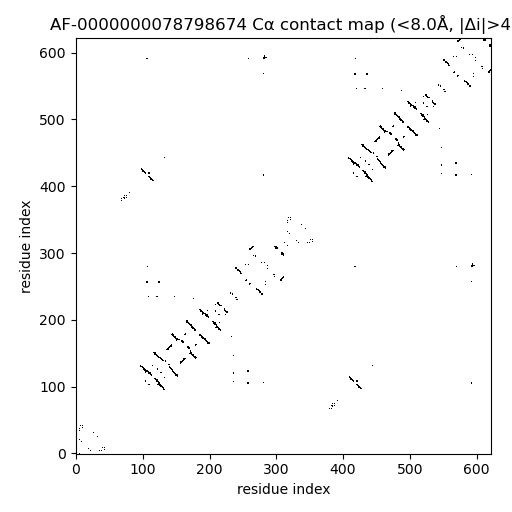A 1
ATOM 1606 C C . VAL A 1 197 ? -25.672 7.156 2.822 1 97.06 197 VAL A C 1
ATOM 1608 O O . VAL A 1 1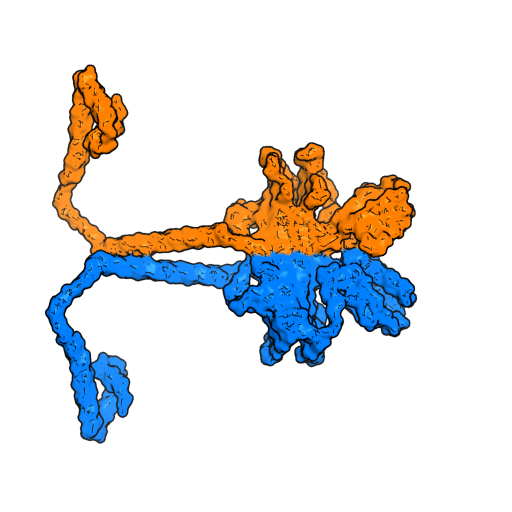97 ? -26.891 7.07 2.92 1 97.06 197 VAL A O 1
ATOM 1611 N N . THR A 1 198 ? -25.062 8.039 2.107 1 95.56 198 THR A N 1
ATOM 1612 C CA . THR A 1 198 ? -25.812 9.031 1.355 1 95.56 198 THR A CA 1
ATOM 1613 C C . THR A 1 198 ? -25.391 9.055 -0.107 1 95.56 198 THR A C 1
ATOM 1615 O O . THR A 1 198 ? -24.188 9.031 -0.406 1 95.56 198 THR A O 1
ATOM 1618 N N . SER A 1 199 ? -26.391 9.086 -1.005 1 93.69 199 SER A N 1
ATOM 1619 C CA . SER A 1 199 ? -26.062 9.266 -2.418 1 93.69 199 SER A CA 1
ATOM 1620 C C . SER A 1 199 ? -25.656 10.703 -2.713 1 93.69 199 SER A C 1
ATOM 1622 O O . SER A 1 199 ? -26.297 11.648 -2.258 1 93.69 199 SER A O 1
ATOM 1624 N N . GLN A 1 200 ? -24.594 10.836 -3.424 1 90.94 200 GLN A N 1
ATOM 1625 C CA . GLN A 1 200 ? -24.125 12.18 -3.758 1 90.94 200 GLN A CA 1
ATOM 1626 C C . GLN A 1 200 ? -25.062 12.852 -4.762 1 90.94 200 GLN A C 1
ATOM 1628 O O . GLN A 1 200 ? -25.266 14.062 -4.711 1 90.94 200 GLN A O 1
ATOM 1633 N N . HIS A 1 201 ? -25.594 12.07 -5.645 1 88.88 201 HIS A N 1
ATOM 1634 C CA . HIS A 1 201 ? -26.453 12.594 -6.699 1 88.88 201 HIS A CA 1
ATOM 1635 C C . HIS A 1 201 ? -27.875 12.781 -6.195 1 88.88 201 HIS A C 1
ATOM 1637 O O . HIS A 1 201 ? -28.594 13.664 -6.676 1 88.88 201 HIS A O 1
ATOM 1643 N N . PHE A 1 202 ? -28.297 11.922 -5.254 1 89.88 202 PHE A N 1
ATOM 1644 C CA . PHE A 1 202 ? -29.625 11.992 -4.641 1 89.88 202 PHE A CA 1
ATOM 1645 C C . PHE A 1 202 ? -29.516 12.047 -3.121 1 89.88 202 PHE A C 1
ATOM 1647 O O . PHE A 1 202 ? -29.812 11.062 -2.441 1 89.88 202 PHE A O 1
ATOM 1654 N N . PRO A 1 203 ? -29.234 13.195 -2.65 1 87.25 203 PRO A N 1
ATOM 1655 C CA . PRO A 1 203 ? -28.953 13.32 -1.218 1 87.25 203 PRO A CA 1
ATOM 1656 C C . PRO A 1 203 ? -30.125 12.875 -0.348 1 87.25 203 PRO A C 1
ATOM 1658 O O . PRO A 1 203 ? -29.953 12.594 0.84 1 87.25 203 PRO A O 1
ATOM 1661 N N . GLU A 1 204 ? -31.281 12.812 -0.916 1 87.69 204 GLU A N 1
ATOM 1662 C CA . GLU A 1 204 ? -32.438 12.352 -0.159 1 87.69 204 GLU A CA 1
ATOM 1663 C C . GLU A 1 204 ? -32.375 10.852 0.111 1 87.69 204 GLU A C 1
ATOM 1665 O O . GLU A 1 204 ? -33 10.352 1.032 1 87.69 204 GLU A O 1
ATOM 1670 N N . GLN A 1 205 ? -31.672 10.281 -0.729 1 88 205 GLN A N 1
ATOM 1671 C CA . GLN A 1 205 ? -31.484 8.852 -0.516 1 88 205 GLN A CA 1
ATOM 1672 C C . GLN A 1 205 ? -30.406 8.586 0.526 1 88 205 GLN A C 1
ATOM 1674 O O . GLN A 1 205 ? -29.219 8.57 0.204 1 88 205 GLN A O 1
ATOM 1679 N N . THR A 1 206 ? -30.781 8.43 1.73 1 92.25 206 THR A N 1
ATOM 1680 C CA . THR A 1 206 ? -29.875 8.18 2.852 1 92.25 206 THR A CA 1
ATOM 1681 C C . THR A 1 206 ? -30.328 6.949 3.635 1 92.25 206 THR A C 1
ATOM 1683 O O . THR A 1 206 ? -31.516 6.754 3.875 1 92.25 206 THR A O 1
ATOM 1686 N N . ILE A 1 207 ? -29.406 6.121 3.93 1 94.75 207 ILE A N 1
ATOM 1687 C CA . ILE A 1 207 ? -29.688 4.922 4.715 1 94.75 207 ILE A CA 1
ATOM 1688 C C . ILE A 1 207 ? -28.734 4.859 5.91 1 94.75 207 ILE A C 1
ATOM 1690 O O . ILE A 1 207 ? -27.562 5.203 5.793 1 94.75 207 ILE A O 1
ATOM 1694 N N . THR A 1 208 ? -29.281 4.422 7.023 1 95.56 208 THR A N 1
ATOM 1695 C CA . THR A 1 208 ? -28.453 4.133 8.195 1 95.56 208 THR A CA 1
ATOM 1696 C C . THR A 1 208 ? -28.359 2.627 8.43 1 95.56 208 THR A C 1
ATOM 1698 O O . THR A 1 208 ? -29.375 1.934 8.492 1 95.56 208 THR A O 1
ATOM 1701 N N . LEU A 1 209 ? -27.188 2.205 8.555 1 96.44 209 LEU A N 1
ATOM 1702 C CA . LEU A 1 209 ? -26.969 0.771 8.711 1 96.44 209 LEU A CA 1
ATOM 1703 C C . LEU A 1 209 ? -26.766 0.406 10.18 1 96.44 209 LEU A C 1
ATOM 1705 O O . LEU A 1 209 ? -26.141 1.157 10.93 1 96.44 209 LEU A O 1
ATOM 1709 N N . LYS A 1 210 ? -27.328 -0.777 10.516 1 94.5 210 LYS A N 1
ATOM 1710 C CA . LYS A 1 210 ? -27 -1.442 11.773 1 94.5 210 LYS A CA 1
ATOM 1711 C C . LYS A 1 210 ? -25.922 -2.506 11.578 1 94.5 210 LYS A C 1
ATOM 1713 O O . LYS A 1 210 ? -25.703 -2.967 10.461 1 94.5 210 LYS A O 1
ATOM 1718 N N . PRO A 1 211 ? -25.234 -2.83 12.648 1 96.12 211 PRO A N 1
ATOM 1719 C CA . PRO A 1 211 ? -24.203 -3.861 12.516 1 96.12 211 PRO A CA 1
ATOM 1720 C C . PRO A 1 211 ? -24.719 -5.129 11.844 1 96.12 211 PRO A C 1
ATOM 1722 O O . PRO A 1 211 ? -25.875 -5.52 12.055 1 96.12 211 PRO A O 1
ATOM 1725 N N . HIS A 1 212 ? -23.906 -5.742 11.031 1 96.88 212 HIS A N 1
ATOM 1726 C CA . HIS A 1 212 ? -24.172 -6.988 10.32 1 96.88 212 HIS A CA 1
ATOM 1727 C C . HIS A 1 212 ? -25.188 -6.781 9.211 1 96.88 212 HIS A C 1
ATOM 1729 O O . HIS A 1 212 ? -25.984 -7.672 8.922 1 96.88 212 HIS A O 1
ATOM 1735 N N . HIS A 1 213 ? -25.266 -5.566 8.789 1 97.06 213 HIS A N 1
ATOM 1736 C CA . HIS A 1 213 ? -26.031 -5.242 7.59 1 97.06 213 HIS A CA 1
ATOM 1737 C C . HIS A 1 213 ? -25.141 -4.574 6.543 1 97.06 213 HIS A C 1
ATOM 1739 O O . HIS A 1 213 ? -24.094 -4.016 6.875 1 97.06 213 HIS A O 1
ATOM 1745 N N . LYS A 1 214 ? -25.531 -4.734 5.305 1 97.12 214 LYS A N 1
ATOM 1746 C CA . LYS A 1 214 ? -24.828 -4.051 4.23 1 97.12 214 LYS A CA 1
ATOM 1747 C C . LYS A 1 214 ? -25.781 -3.248 3.359 1 97.12 214 LYS A C 1
ATOM 1749 O O . LYS A 1 214 ? -26.953 -3.617 3.213 1 97.12 214 LYS A O 1
ATOM 1754 N N . ALA A 1 215 ? -25.344 -2.135 2.908 1 96.81 215 ALA A N 1
ATOM 1755 C CA . ALA A 1 215 ? -26.016 -1.344 1.882 1 96.81 215 ALA A CA 1
ATOM 1756 C C . ALA A 1 215 ? -25.422 -1.61 0.502 1 96.81 215 ALA A C 1
ATOM 1758 O O . ALA A 1 215 ? -24.203 -1.703 0.356 1 96.81 215 ALA A O 1
ATOM 1759 N N . TYR A 1 216 ? -26.234 -1.836 -0.467 1 95.25 216 TYR A N 1
ATOM 1760 C CA . TYR A 1 216 ? -25.781 -2.08 -1.83 1 95.25 216 TYR A CA 1
ATOM 1761 C C . TYR A 1 216 ? -26.719 -1.458 -2.844 1 95.25 216 TYR A C 1
ATOM 1763 O O . TYR A 1 216 ? -27.828 -1.036 -2.49 1 95.25 216 TYR A O 1
ATOM 1771 N N . VAL A 1 217 ? -26.219 -1.334 -4.062 1 92.44 217 VAL A N 1
ATOM 1772 C CA . VAL A 1 217 ? -27.047 -0.723 -5.102 1 92.44 217 VAL A CA 1
ATOM 1773 C C . VAL A 1 217 ? -27.719 -1.811 -5.938 1 92.44 217 VAL A C 1
ATOM 1775 O O . VAL A 1 217 ? -27.047 -2.727 -6.426 1 92.44 217 VAL A O 1
ATOM 1778 N N . LYS A 1 218 ? -28.938 -1.766 -5.953 1 89.38 218 LYS A N 1
ATOM 1779 C CA . LYS A 1 218 ? -29.766 -2.625 -6.801 1 89.38 218 LYS A CA 1
ATOM 1780 C C . LYS A 1 218 ? -30.688 -1.797 -7.684 1 89.38 218 LYS A C 1
ATOM 1782 O O . LYS A 1 218 ? -31.5 -1.004 -7.184 1 89.38 218 LYS A O 1
ATOM 1787 N N . ASP A 1 219 ? -30.594 -1.977 -8.93 1 86.44 219 ASP A N 1
ATOM 1788 C CA . ASP A 1 219 ? -31.422 -1.259 -9.891 1 86.44 219 ASP A CA 1
ATOM 1789 C C . ASP A 1 219 ? -31.312 0.251 -9.695 1 86.44 219 ASP A C 1
ATOM 1791 O O . ASP A 1 219 ? -32.312 0.959 -9.664 1 86.44 219 ASP A O 1
ATOM 1795 N N . GLY A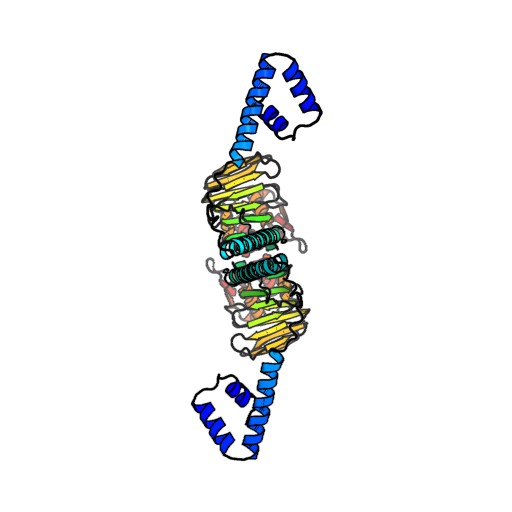 1 220 ? -30.156 0.657 -9.32 1 82.56 220 GLY A N 1
ATOM 1796 C CA . GLY A 1 220 ? -29.875 2.08 -9.219 1 82.56 220 GLY A CA 1
ATOM 1797 C C . GLY A 1 220 ? -30.281 2.676 -7.887 1 82.56 220 GLY A C 1
ATOM 1798 O O . GLY A 1 220 ? -30.141 3.883 -7.672 1 82.56 220 GLY A O 1
ATOM 1799 N N . GLN A 1 221 ? -30.797 1.812 -7.004 1 87.94 221 GLN A N 1
ATOM 1800 C CA . GLN A 1 221 ? -31.234 2.299 -5.695 1 87.94 221 GLN A CA 1
ATOM 1801 C C . GLN A 1 221 ? -30.469 1.588 -4.574 1 87.94 221 GLN A C 1
ATOM 1803 O O . GLN A 1 221 ? -30.078 0.43 -4.723 1 87.94 221 GLN A O 1
ATOM 1808 N N . LEU A 1 222 ? -30.391 2.338 -3.514 1 91.75 222 LEU A N 1
ATOM 1809 C CA . LEU A 1 222 ? -29.734 1.746 -2.354 1 91.75 222 LEU A CA 1
ATOM 1810 C C . LEU A 1 222 ? -30.672 0.778 -1.635 1 91.75 222 LEU A C 1
ATOM 1812 O O . LEU A 1 222 ? -31.844 1.09 -1.413 1 91.75 222 LEU A O 1
ATOM 1816 N N . ALA A 1 223 ? -30.203 -0.349 -1.386 1 94.25 223 ALA A N 1
ATOM 1817 C CA . ALA A 1 223 ? -30.938 -1.365 -0.628 1 94.25 223 ALA A CA 1
ATOM 1818 C C . ALA A 1 223 ? -30.094 -1.876 0.543 1 94.25 223 ALA A C 1
ATOM 1820 O O . ALA A 1 223 ? -28.891 -1.659 0.591 1 94.25 223 ALA A O 1
ATOM 1821 N N . VAL A 1 224 ? -30.797 -2.48 1.536 1 96.25 224 VAL A N 1
ATOM 1822 C CA . VAL A 1 224 ? -30.125 -2.988 2.727 1 96.25 224 VAL A CA 1
ATOM 1823 C C . VAL A 1 224 ? -30.422 -4.473 2.904 1 96.25 224 VAL A C 1
ATOM 1825 O O . VAL A 1 224 ? -31.547 -4.91 2.654 1 96.25 224 VAL A O 1
ATOM 1828 N N . THR A 1 225 ? -29.484 -5.219 3.201 1 96.5 225 THR A N 1
ATOM 1829 C CA . THR A 1 225 ? -29.688 -6.629 3.506 1 96.5 225 THR A CA 1
ATOM 1830 C C . THR A 1 225 ? -28.812 -7.066 4.676 1 96.5 225 THR A C 1
ATOM 1832 O O . THR A 1 225 ? -27.844 -6.395 5.016 1 96.5 225 THR A O 1
ATOM 1835 N N . LYS A 1 226 ? -29.25 -8.07 5.34 1 96.94 226 LYS A N 1
ATOM 1836 C CA . LYS A 1 226 ? -28.469 -8.633 6.445 1 96.94 226 LYS A CA 1
ATOM 1837 C C . LYS A 1 226 ? -27.281 -9.445 5.93 1 96.94 226 LYS A C 1
ATOM 1839 O O . LYS A 1 226 ? -27.375 -10.086 4.879 1 96.94 226 LYS A O 1
ATOM 1844 N N . VAL A 1 227 ? -26.188 -9.359 6.695 1 95.5 227 VAL A N 1
ATOM 1845 C CA . VAL A 1 227 ? -24.984 -10.125 6.371 1 95.5 227 VAL A CA 1
ATOM 1846 C C . VAL A 1 227 ? -24.75 -11.195 7.43 1 95.5 227 VAL A C 1
ATOM 1848 O O . VAL A 1 227 ? -24.609 -10.883 8.617 1 95.5 227 VAL A O 1
ATOM 1851 N N . ASN A 1 228 ? -24.688 -12.422 6.957 1 92.44 228 ASN A N 1
ATOM 1852 C CA . ASN A 1 228 ? -24.516 -13.523 7.895 1 92.44 228 ASN A CA 1
ATOM 1853 C C . ASN A 1 228 ? -23.141 -14.156 7.777 1 92.44 228 ASN A C 1
ATOM 1855 O O . ASN A 1 228 ? -22.734 -14.961 8.625 1 92.44 228 ASN A O 1
ATOM 1859 N N . ASP A 1 229 ? -22.484 -13.789 6.742 1 92.19 229 ASP A N 1
ATOM 1860 C CA . ASP A 1 229 ? -21.156 -14.359 6.496 1 92.19 229 ASP A CA 1
ATOM 1861 C C . ASP A 1 229 ? -20.125 -13.258 6.277 1 92.19 229 ASP A C 1
ATOM 1863 O O . ASP A 1 229 ? -20.25 -12.453 5.352 1 92.19 229 ASP A O 1
ATOM 1867 N N . PHE A 1 230 ? -19.094 -13.273 7.082 1 93 230 PHE A N 1
ATOM 1868 C CA . PHE A 1 230 ? -18.109 -12.211 7.008 1 93 230 PHE A CA 1
ATOM 1869 C C . PHE A 1 230 ? -16.797 -12.734 6.406 1 93 230 PHE A C 1
ATOM 1871 O O . PHE A 1 230 ? -15.789 -12.031 6.398 1 93 230 PHE A O 1
ATOM 1878 N N . THR A 1 231 ? -16.844 -13.898 5.836 1 90.62 231 THR A N 1
ATOM 1879 C CA . THR A 1 231 ? -15.664 -14.539 5.266 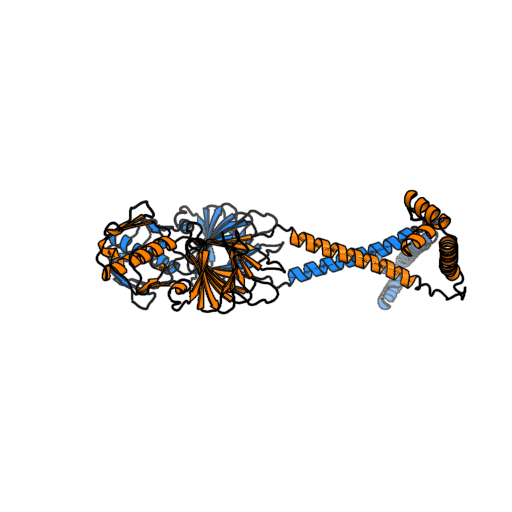1 90.62 231 THR A CA 1
ATOM 1880 C C . THR A 1 231 ? -15.125 -13.727 4.09 1 90.62 231 THR A C 1
ATOM 1882 O O . THR A 1 231 ? -13.906 -13.648 3.896 1 90.62 231 THR A O 1
ATOM 1885 N N . PRO A 1 232 ? -16.031 -13.086 3.332 1 90.25 232 PRO A N 1
ATOM 1886 C CA . PRO A 1 232 ? -15.523 -12.312 2.195 1 90.25 232 PRO A CA 1
ATOM 1887 C C . PRO A 1 232 ? -14.664 -11.125 2.625 1 90.25 232 PRO A C 1
ATOM 1889 O O . PRO A 1 232 ? -13.898 -10.594 1.819 1 90.25 232 PRO A O 1
ATOM 1892 N N . TYR A 1 233 ? -14.766 -10.758 3.84 1 93.38 233 TYR A N 1
ATOM 1893 C CA . TYR A 1 233 ? -14.062 -9.562 4.297 1 93.38 233 TYR A CA 1
ATOM 1894 C C . TYR A 1 233 ? -12.711 -9.922 4.898 1 93.38 233 TYR A C 1
ATOM 1896 O O . TYR A 1 233 ? -11.992 -9.047 5.395 1 93.38 233 TYR A O 1
ATOM 1904 N N . ARG A 1 234 ? -12.312 -11.164 4.766 1 94.31 234 ARG A N 1
ATOM 1905 C CA . ARG A 1 234 ? -11.023 -11.609 5.27 1 94.31 234 ARG A CA 1
ATOM 1906 C C . ARG A 1 234 ? -9.898 -11.25 4.305 1 94.31 234 ARG A C 1
ATOM 1908 O O . ARG A 1 234 ? -8.727 -11.547 4.566 1 94.31 234 ARG A O 1
ATOM 1915 N N . TRP A 1 235 ? -10.281 -10.555 3.254 1 93.31 235 TRP A N 1
ATOM 1916 C CA . TRP A 1 235 ? -9.242 -10.094 2.342 1 93.31 235 TRP A CA 1
ATOM 1917 C C . TRP A 1 235 ? -8.227 -9.219 3.068 1 93.31 235 TRP A C 1
ATOM 1919 O O . TRP A 1 235 ? -7.059 -9.156 2.678 1 93.31 235 TRP A O 1
ATOM 1929 N N . LYS A 1 236 ? -8.617 -8.531 4.121 1 93.06 236 LYS A N 1
ATOM 1930 C CA . LYS A 1 236 ? -7.699 -7.699 4.887 1 93.06 236 LYS A CA 1
ATOM 1931 C C . LYS A 1 236 ? -6.59 -8.539 5.512 1 93.06 236 LYS A C 1
ATOM 1933 O O . LYS A 1 236 ? -5.523 -8.016 5.848 1 93.06 236 LYS A O 1
ATOM 1938 N N . GLU A 1 237 ? -6.891 -9.805 5.66 1 92.69 237 GLU A N 1
ATOM 1939 C CA . GLU A 1 237 ? -5.891 -10.734 6.172 1 92.69 237 GLU A CA 1
ATOM 1940 C C . GLU A 1 237 ? -5.094 -11.367 5.035 1 92.69 237 GLU A C 1
ATOM 1942 O O . GLU A 1 237 ? -4.242 -12.227 5.27 1 92.69 237 GLU A O 1
ATOM 1947 N N . GLY A 1 238 ? -5.465 -10.992 3.85 1 90.69 238 GLY A N 1
ATOM 1948 C CA . GLY A 1 238 ? -4.762 -11.523 2.693 1 90.69 238 GLY A CA 1
ATOM 1949 C C . GLY A 1 238 ? -5.414 -12.766 2.119 1 90.69 238 GLY A C 1
ATOM 1950 O O . GLY A 1 238 ? -4.805 -13.477 1.311 1 90.69 238 GLY A O 1
ATOM 1951 N N . LEU A 1 239 ? -6.66 -12.984 2.523 1 92.56 239 LEU A N 1
ATOM 1952 C CA . LEU A 1 239 ? -7.34 -14.211 2.105 1 92.56 239 LEU A CA 1
ATOM 1953 C C . LEU A 1 239 ? -8.539 -13.891 1.216 1 92.56 239 LEU A C 1
ATOM 1955 O O . LEU A 1 239 ? -9.328 -12.992 1.528 1 92.56 239 LEU A O 1
ATOM 1959 N N . ILE A 1 240 ? -8.594 -14.562 0.145 1 92.25 240 ILE A N 1
ATOM 1960 C CA . ILE A 1 240 ? -9.789 -14.555 -0.685 1 92.25 240 ILE A CA 1
ATOM 1961 C C . ILE A 1 240 ? -10.625 -15.797 -0.395 1 92.25 240 ILE A C 1
ATOM 1963 O O . ILE A 1 240 ? -10.227 -16.922 -0.732 1 92.25 240 ILE A O 1
ATOM 1967 N N . CYS A 1 241 ? -11.773 -15.602 0.133 1 94.38 241 CYS A N 1
ATOM 1968 C CA . CYS A 1 241 ? -12.586 -16.719 0.598 1 94.38 241 CYS A CA 1
ATOM 1969 C C . CYS A 1 241 ? -13.859 -16.844 -0.236 1 94.38 241 CYS A C 1
ATOM 1971 O O . CYS A 1 241 ? -14.461 -15.852 -0.622 1 94.38 241 CYS A O 1
ATOM 1973 N N . PHE A 1 242 ? -14.172 -18.062 -0.426 1 92.38 242 PHE A N 1
ATOM 1974 C CA . PHE A 1 242 ? -15.398 -18.391 -1.144 1 92.38 242 PHE A CA 1
ATOM 1975 C C . PHE A 1 242 ? -16.203 -19.422 -0.38 1 92.38 242 PHE A C 1
ATOM 1977 O O . PHE A 1 242 ? -15.641 -20.359 0.197 1 92.38 242 PHE A O 1
ATOM 1984 N N . LYS A 1 243 ? -17.5 -19.203 -0.306 1 92.31 243 LYS A N 1
ATOM 1985 C CA . LYS A 1 243 ? -18.438 -20.172 0.263 1 92.31 243 LYS A CA 1
ATOM 1986 C C . LYS A 1 243 ? -19.531 -20.531 -0.744 1 92.31 243 LYS A C 1
ATOM 1988 O O . LYS A 1 243 ? -20.484 -19.781 -0.945 1 92.31 243 LYS A O 1
ATOM 1993 N N . ASP A 1 244 ? -19.391 -21.703 -1.227 1 91.62 244 ASP A N 1
ATOM 1994 C CA . ASP A 1 244 ? -20.312 -22.203 -2.242 1 91.62 244 ASP A CA 1
ATOM 1995 C C . ASP A 1 244 ? -20.547 -21.172 -3.344 1 91.62 244 ASP A C 1
ATOM 1997 O O . ASP A 1 244 ? -21.688 -20.859 -3.678 1 91.62 244 ASP A O 1
ATOM 2001 N N . GLU A 1 245 ? -19.5 -20.656 -3.828 1 93.31 245 GLU A N 1
ATOM 2002 C CA . GLU A 1 245 ? -19.547 -19.578 -4.809 1 93.31 245 GLU A CA 1
ATOM 2003 C C . GLU A 1 245 ? -19.484 -20.125 -6.234 1 93.31 245 GLU A C 1
ATOM 2005 O O . GLU A 1 245 ? -18.625 -20.969 -6.539 1 93.31 245 GLU A O 1
ATOM 2010 N N . PRO A 1 246 ? -20.391 -19.656 -7.043 1 94.88 246 PRO A N 1
ATOM 2011 C CA . PRO A 1 246 ? -20.344 -20.109 -8.438 1 94.88 246 PRO A CA 1
ATOM 2012 C C . PRO A 1 246 ? -19.031 -19.75 -9.125 1 94.88 246 PRO A C 1
ATOM 2014 O O . PRO A 1 246 ? -18.469 -18.688 -8.875 1 94.88 246 PRO A O 1
ATOM 2017 N N . PHE A 1 247 ? -18.672 -20.641 -10.07 1 95.56 247 PHE A N 1
ATOM 2018 C CA . PHE A 1 247 ? -17.422 -20.484 -10.805 1 95.56 247 PHE A CA 1
ATOM 2019 C C . PHE A 1 247 ? -17.359 -19.125 -11.477 1 95.56 247 PHE A C 1
ATOM 2021 O O . PHE A 1 247 ? -16.312 -18.453 -11.445 1 95.56 247 PHE A O 1
ATOM 2028 N N . GLN A 1 248 ? -18.391 -18.656 -12 1 94.31 248 GLN A N 1
ATOM 2029 C CA . GLN A 1 248 ? -18.453 -17.375 -12.688 1 94.31 248 GLN A CA 1
ATOM 2030 C C . GLN A 1 248 ? -18.125 -16.219 -11.742 1 94.31 248 GLN A C 1
ATOM 2032 O O . GLN A 1 248 ? -17.359 -15.328 -12.086 1 94.31 248 GLN A O 1
ATOM 2037 N N . THR A 1 249 ? -18.672 -16.266 -10.609 1 92.75 249 THR A N 1
ATOM 2038 C CA . THR A 1 249 ? -18.469 -15.211 -9.625 1 92.75 249 THR A CA 1
ATOM 2039 C C . THR A 1 249 ? -17.031 -15.203 -9.133 1 92.75 249 THR A C 1
ATOM 2041 O O . THR A 1 249 ? -16.453 -14.133 -8.898 1 92.75 249 THR A O 1
ATOM 2044 N N . ILE A 1 250 ? -16.5 -16.359 -8.992 1 94.06 250 ILE A N 1
ATOM 2045 C CA . ILE A 1 250 ? -15.102 -16.484 -8.586 1 94.06 250 ILE A CA 1
ATOM 2046 C C . ILE A 1 250 ? -14.203 -15.812 -9.625 1 94.06 250 ILE A C 1
ATOM 2048 O O . ILE A 1 250 ? -13.305 -15.039 -9.273 1 94.06 250 ILE A O 1
ATOM 2052 N N . MET A 1 251 ? -14.492 -16.078 -10.883 1 94.62 251 MET A N 1
ATOM 2053 C CA . MET A 1 251 ? -13.703 -15.477 -11.953 1 94.62 251 MET A CA 1
ATOM 2054 C C . MET A 1 251 ? -13.859 -13.961 -11.953 1 94.62 251 MET A C 1
ATOM 2056 O O . MET A 1 251 ? -12.891 -13.234 -12.203 1 94.62 251 MET A O 1
ATOM 2060 N N . GLU A 1 252 ? -15.008 -13.523 -11.68 1 91.75 252 GLU A N 1
ATOM 2061 C CA . GLU A 1 252 ? -15.25 -12.086 -11.633 1 91.75 252 GLU A CA 1
ATOM 2062 C C . GLU A 1 252 ? -14.469 -11.43 -10.5 1 91.75 252 GLU A C 1
ATOM 2064 O O . GLU A 1 252 ? -13.93 -10.336 -10.664 1 91.75 252 GLU A O 1
ATOM 2069 N N . ASP A 1 253 ? -14.414 -12.109 -9.398 1 91.19 253 ASP A N 1
ATOM 2070 C CA . ASP A 1 253 ? -13.633 -11.602 -8.273 1 91.19 253 ASP A CA 1
ATOM 2071 C C . ASP A 1 253 ? -12.148 -11.57 -8.609 1 91.19 253 ASP A C 1
ATOM 2073 O O . ASP A 1 253 ? -11.453 -10.609 -8.266 1 91.19 253 ASP A O 1
ATOM 2077 N N . PHE A 1 254 ? -11.734 -12.594 -9.273 1 92.81 254 PHE A N 1
ATOM 2078 C CA . PHE A 1 254 ? -10.336 -12.633 -9.695 1 92.81 254 PHE A CA 1
ATOM 2079 C C . PHE A 1 254 ? -10.016 -11.469 -10.625 1 92.81 254 PHE A C 1
ATOM 2081 O O . PHE A 1 254 ? -8.969 -10.828 -10.5 1 92.81 254 PHE A O 1
ATOM 2088 N N . GLU A 1 255 ? -10.891 -11.211 -11.516 1 91.69 255 GLU A N 1
ATOM 2089 C CA . GLU A 1 255 ? -10.688 -10.078 -12.422 1 91.69 255 GLU A CA 1
ATOM 2090 C C . GLU A 1 255 ? -10.594 -8.766 -11.656 1 91.69 255 GLU A C 1
ATOM 2092 O O . GLU A 1 255 ? -9.719 -7.941 -11.938 1 91.69 255 GLU A O 1
ATOM 2097 N N . LYS A 1 256 ? -11.469 -8.727 -10.758 1 88.44 256 LYS A N 1
ATOM 2098 C CA . LYS A 1 256 ? -11.539 -7.504 -9.953 1 88.44 256 LYS A CA 1
ATOM 2099 C C . LYS A 1 256 ? -10.242 -7.277 -9.18 1 88.44 256 LYS A C 1
ATOM 2101 O O . LYS A 1 256 ? -9.68 -6.184 -9.219 1 88.44 256 LYS A O 1
ATOM 2106 N N . TYR A 1 257 ? -9.695 -8.266 -8.578 1 89.06 257 TYR A N 1
ATOM 2107 C CA . TYR A 1 257 ? -8.57 -8.117 -7.664 1 89.06 257 TYR A CA 1
ATOM 2108 C C . TYR A 1 257 ? -7.25 -8.109 -8.422 1 89.06 257 TYR A C 1
ATOM 2110 O O . TYR A 1 257 ? -6.324 -7.379 -8.07 1 89.06 257 TYR A O 1
ATOM 2118 N N . TYR A 1 258 ? -7.188 -8.883 -9.438 1 88.69 258 TYR A N 1
ATOM 2119 C CA . TYR A 1 258 ? -5.898 -9.039 -10.102 1 88.69 258 TYR A CA 1
ATOM 2120 C C . TYR A 1 258 ? -5.805 -8.148 -11.336 1 88.69 258 TYR A C 1
ATOM 2122 O O . TYR A 1 258 ? -4.746 -8.047 -11.953 1 88.69 258 TYR A O 1
ATOM 2130 N N . GLY A 1 259 ? -6.879 -7.492 -11.656 1 86.19 259 GLY A N 1
ATOM 2131 C CA . GLY A 1 259 ? -6.859 -6.566 -12.781 1 86.19 259 GLY A CA 1
ATOM 2132 C C . GLY A 1 259 ? -6.621 -7.246 -14.117 1 86.19 259 GLY A C 1
ATOM 2133 O O . GLY A 1 259 ? -5.84 -6.766 -14.938 1 86.19 259 GLY A O 1
ATOM 2134 N N . ILE A 1 260 ? -7.188 -8.367 -14.234 1 86.88 260 ILE A N 1
ATOM 2135 C CA . ILE A 1 260 ? -7.059 -9.133 -15.469 1 86.88 260 ILE A CA 1
ATOM 2136 C C . ILE A 1 260 ? -8.438 -9.414 -16.047 1 86.88 260 ILE A C 1
ATOM 2138 O O . ILE A 1 260 ? -9.453 -9.188 -15.391 1 86.88 260 ILE A O 1
ATOM 2142 N N . ARG A 1 261 ? -8.406 -9.727 -17.359 1 90.62 261 ARG A N 1
ATOM 2143 C CA . ARG A 1 261 ? -9.641 -10.172 -18 1 90.62 261 ARG A CA 1
ATOM 2144 C C . ARG A 1 261 ? -9.656 -11.688 -18.156 1 90.62 261 ARG A C 1
ATOM 2146 O O . ARG A 1 261 ? -8.664 -12.281 -18.578 1 90.62 261 ARG A O 1
ATOM 2153 N N . ILE A 1 262 ? -10.758 -12.281 -17.734 1 93.12 262 ILE A N 1
ATOM 2154 C CA . ILE A 1 262 ? -10.883 -13.734 -17.828 1 93.12 262 ILE A CA 1
ATOM 2155 C C . ILE A 1 262 ? -12.031 -14.086 -18.781 1 93.12 262 ILE A C 1
ATOM 2157 O O . ILE A 1 262 ? -13.172 -13.672 -18.562 1 93.12 262 ILE A O 1
ATOM 2161 N N . ILE A 1 263 ? -11.727 -14.797 -19.812 1 93.88 263 ILE A N 1
ATOM 2162 C CA . ILE A 1 263 ? -12.719 -15.258 -20.781 1 93.88 263 ILE A CA 1
ATOM 2163 C C . ILE A 1 263 ? -12.984 -16.75 -20.578 1 93.88 263 ILE A C 1
ATOM 2165 O O . ILE A 1 263 ? -12.07 -17.562 -20.719 1 93.88 263 ILE A O 1
ATOM 2169 N N . ILE A 1 264 ? -14.219 -17.078 -20.312 1 95.56 264 ILE A N 1
ATOM 2170 C CA . ILE A 1 264 ? -14.602 -18.453 -20.062 1 95.56 264 ILE A CA 1
ATOM 2171 C C . ILE A 1 264 ? -15.141 -19.062 -21.359 1 95.56 264 ILE A C 1
ATOM 2173 O O . ILE A 1 264 ? -16.297 -18.812 -21.734 1 95.56 264 ILE A O 1
ATOM 2177 N N . ASN A 1 265 ? -14.414 -19.906 -21.922 1 94.06 265 ASN A N 1
ATOM 2178 C CA . ASN A 1 265 ? -14.836 -20.594 -23.141 1 94.06 265 ASN A CA 1
ATOM 2179 C C . ASN A 1 265 ? -15.555 -21.891 -22.828 1 94.06 265 ASN A C 1
ATOM 2181 O O . ASN A 1 265 ? -16.516 -22.266 -23.516 1 94.06 265 ASN A O 1
ATOM 2185 N N . ASN A 1 266 ? -15.031 -22.625 -21.828 1 93.25 266 ASN A N 1
ATOM 2186 C CA . ASN A 1 266 ? -15.648 -23.875 -21.375 1 93.25 266 ASN A CA 1
ATOM 2187 C C . ASN A 1 266 ? -16.859 -23.609 -20.5 1 93.25 266 ASN A C 1
ATOM 2189 O O . ASN A 1 266 ? -16.734 -23.484 -19.281 1 93.25 266 ASN A O 1
ATOM 2193 N N . LYS A 1 267 ? -18.062 -23.719 -20.969 1 92.38 267 LYS A N 1
ATOM 2194 C CA . LYS A 1 267 ? -19.281 -23.375 -20.25 1 92.38 267 LYS A CA 1
ATOM 2195 C C . LYS A 1 267 ? -19.625 -24.422 -19.203 1 92.38 267 LYS A C 1
ATOM 2197 O O . LYS A 1 267 ? -20.438 -24.188 -18.312 1 92.38 267 LYS A O 1
ATOM 2202 N N . LYS A 1 268 ? -18.953 -25.562 -19.297 1 93.25 268 LYS A N 1
ATOM 2203 C CA . LYS A 1 268 ? -19.219 -26.641 -18.359 1 93.25 268 LYS A CA 1
ATOM 2204 C C . LYS A 1 268 ? -18.812 -26.25 -16.938 1 93.25 268 LYS A C 1
ATOM 2206 O O . LYS A 1 268 ? -19.375 -26.766 -15.961 1 93.25 268 LYS A O 1
ATOM 2211 N N . VAL A 1 269 ? -17.891 -25.344 -16.812 1 93.94 269 VAL A N 1
ATOM 2212 C CA . VAL A 1 269 ? -17.344 -24.984 -15.508 1 93.94 269 VAL A CA 1
ATOM 2213 C C . VAL A 1 269 ? -18.328 -24.094 -14.758 1 93.94 269 VAL A C 1
ATOM 2215 O O . VAL A 1 269 ? -18.234 -23.938 -13.539 1 93.94 269 VAL A O 1
ATOM 2218 N N . LEU A 1 270 ? -19.328 -23.578 -15.469 1 93.38 270 LEU A N 1
ATOM 2219 C CA . LEU A 1 270 ? -20.266 -22.625 -14.875 1 93.38 270 LEU A CA 1
ATOM 2220 C C . LEU A 1 270 ? -21.234 -23.328 -13.93 1 93.38 270 LEU A C 1
ATOM 2222 O O . LEU A 1 270 ? -21.906 -22.672 -13.133 1 93.38 270 LEU A O 1
ATOM 2226 N N . LYS A 1 271 ? -21.297 -24.656 -14.016 1 92.25 271 LYS A N 1
ATOM 2227 C CA . LYS A 1 271 ? -22.234 -25.406 -13.156 1 92.25 271 LYS A CA 1
ATOM 2228 C C . LYS A 1 271 ? -21.609 -25.672 -11.789 1 92.25 271 LYS A C 1
ATOM 2230 O O . LYS A 1 271 ? -22.312 -26.062 -10.852 1 92.25 271 LYS A O 1
ATOM 2235 N N . TYR A 1 272 ? -20.391 -25.422 -11.664 1 93 272 TYR A N 1
ATOM 2236 C CA . TYR A 1 272 ? -19.688 -25.766 -10.43 1 93 272 TYR A CA 1
ATOM 2237 C C . TYR A 1 272 ? -19.656 -24.594 -9.469 1 93 272 TYR A C 1
ATOM 2239 O O . TYR A 1 272 ? -19.672 -23.438 -9.898 1 93 272 TYR A O 1
ATOM 2247 N N . SER A 1 273 ? -19.641 -24.906 -8.203 1 93.81 273 SER A N 1
ATOM 2248 C CA . SER A 1 273 ? -19.359 -23.969 -7.113 1 93.81 273 SER A CA 1
ATOM 2249 C C . SER A 1 273 ? -18.156 -24.422 -6.293 1 93.81 273 SER A C 1
ATOM 2251 O O . SER A 1 273 ? -17.719 -25.578 -6.398 1 93.81 273 SER A O 1
ATOM 2253 N N . TYR A 1 274 ? -17.641 -23.484 -5.609 1 92.94 274 TYR A N 1
ATOM 2254 C CA . TYR A 1 274 ? -16.422 -23.797 -4.887 1 92.94 274 TYR A CA 1
ATOM 2255 C C . TYR A 1 274 ? -16.438 -23.219 -3.479 1 92.94 274 TYR A C 1
ATOM 2257 O O . TYR A 1 274 ? -16.953 -22.109 -3.268 1 92.94 274 TYR A O 1
ATOM 2265 N N . ASN A 1 275 ? -15.992 -24.078 -2.52 1 91.81 275 ASN A N 1
ATOM 2266 C CA . ASN A 1 275 ? -15.703 -23.672 -1.148 1 91.81 275 ASN A CA 1
ATOM 2267 C C . ASN A 1 275 ? -14.203 -23.703 -0.858 1 91.81 275 ASN A C 1
ATOM 2269 O O . ASN A 1 275 ? -13.547 -24.719 -1.084 1 91.81 275 ASN A O 1
ATOM 2273 N N . GLY A 1 276 ? -13.672 -22.547 -0.494 1 91.44 276 GLY A N 1
ATOM 2274 C CA . GLY A 1 276 ? -12.258 -22.547 -0.157 1 91.44 276 GLY A CA 1
ATOM 2275 C C . GLY A 1 276 ? -11.688 -21.156 0.016 1 91.44 276 GLY A C 1
ATOM 2276 O O . GLY A 1 276 ? -12.43 -20.188 0.115 1 91.44 276 GLY A O 1
ATOM 2277 N N . LYS A 1 277 ? -10.43 -21.188 0.296 1 91.31 277 LYS A N 1
ATOM 2278 C CA . LYS A 1 277 ? -9.727 -19.922 0.495 1 91.31 277 LYS A CA 1
ATOM 2279 C C . LYS A 1 277 ? -8.383 -19.922 -0.231 1 91.31 277 LYS A C 1
ATOM 2281 O O . LYS A 1 277 ? -7.754 -20.969 -0.392 1 91.31 277 LYS A O 1
ATOM 2286 N N . PHE A 1 278 ? -8.07 -18.734 -0.743 1 87.81 278 PHE A N 1
ATOM 2287 C CA . PHE A 1 278 ? -6.793 -18.5 -1.414 1 87.81 278 PHE A CA 1
ATOM 2288 C C . PHE A 1 278 ? -6.047 -17.328 -0.787 1 87.81 278 PHE A C 1
ATOM 2290 O O . PHE A 1 278 ? -6.664 -16.344 -0.373 1 87.81 278 PHE A O 1
ATOM 2297 N N . ARG A 1 279 ? -4.762 -17.516 -0.773 1 87.06 279 ARG A N 1
ATOM 2298 C CA . ARG A 1 279 ? -3.965 -16.344 -0.406 1 87.06 279 ARG A CA 1
ATOM 2299 C C . ARG A 1 279 ? -3.752 -15.438 -1.606 1 87.06 279 ARG A C 1
ATOM 2301 O O . ARG A 1 279 ? -3.359 -15.891 -2.682 1 87.06 279 ARG A O 1
ATOM 2308 N N . GLN A 1 280 ? -3.977 -14.156 -1.41 1 85.81 280 GLN A N 1
ATOM 2309 C CA . GLN A 1 280 ? -3.838 -13.18 -2.486 1 85.81 280 GLN A CA 1
ATOM 2310 C C . GLN A 1 280 ? -2.41 -13.156 -3.023 1 85.81 280 GLN A C 1
ATOM 2312 O O . GLN A 1 280 ? -2.197 -13.039 -4.234 1 85.81 280 GLN A O 1
ATOM 2317 N N . ALA A 1 281 ? -1.465 -13.289 -2.125 1 81 281 ALA A N 1
ATOM 2318 C CA . ALA A 1 281 ? -0.05 -13.188 -2.471 1 81 281 ALA A CA 1
ATOM 2319 C C . ALA A 1 281 ? 0.384 -14.359 -3.352 1 81 281 ALA A C 1
ATOM 2321 O O . ALA A 1 281 ? 1.416 -14.289 -4.023 1 81 281 ALA A O 1
ATOM 2322 N N . ASP A 1 282 ? -0.429 -15.352 -3.418 1 83.75 282 ASP A N 1
ATOM 2323 C CA . ASP A 1 282 ? -0.066 -16.531 -4.195 1 83.75 282 ASP A CA 1
ATOM 2324 C C . ASP A 1 282 ? -0.322 -16.297 -5.684 1 83.75 282 ASP A C 1
ATOM 2326 O O . ASP A 1 282 ? 0.197 -17.031 -6.527 1 83.75 282 ASP A O 1
ATOM 2330 N N . GLY A 1 283 ? -1.091 -15.344 -6.008 1 84.75 283 GLY A N 1
ATOM 2331 C CA . GLY A 1 283 ? -1.302 -15 -7.406 1 84.75 283 GLY A CA 1
ATOM 2332 C C . GLY A 1 283 ? -2.439 -15.773 -8.047 1 84.75 283 GLY A C 1
ATOM 2333 O O . GLY A 1 283 ? -2.885 -16.797 -7.508 1 84.75 283 GLY A O 1
ATOM 2334 N N . ILE A 1 284 ? -2.83 -15.391 -9.156 1 88.31 284 ILE A N 1
ATOM 2335 C CA . ILE A 1 284 ? -4.004 -15.922 -9.836 1 88.31 284 ILE A CA 1
ATOM 2336 C C . ILE A 1 284 ? -3.691 -17.297 -10.398 1 88.31 284 ILE A C 1
ATOM 2338 O O . ILE A 1 284 ? -4.559 -18.172 -10.438 1 88.31 284 ILE A O 1
ATOM 2342 N N . ASP A 1 285 ? -2.455 -17.547 -10.812 1 85.38 285 ASP A N 1
ATOM 2343 C CA . ASP A 1 285 ? -2.078 -18.844 -11.375 1 85.38 285 ASP A CA 1
ATOM 2344 C C . ASP A 1 285 ? -2.232 -19.953 -10.344 1 85.38 285 ASP A C 1
ATOM 2346 O O . ASP A 1 285 ? -2.76 -21.031 -10.648 1 85.38 285 ASP A O 1
ATOM 2350 N N . TYR A 1 286 ? -1.777 -19.656 -9.258 1 85.19 286 TYR A N 1
ATOM 2351 C CA . TYR A 1 286 ? -1.913 -20.641 -8.188 1 85.19 286 TYR A CA 1
ATOM 2352 C C . TYR A 1 286 ? -3.381 -20.891 -7.867 1 85.19 286 TYR A C 1
ATOM 2354 O O . TYR A 1 286 ? -3.791 -22.047 -7.699 1 85.19 286 TYR A O 1
ATOM 2362 N N . ALA A 1 287 ? -4.125 -19.844 -7.758 1 89.56 287 ALA A N 1
ATOM 2363 C CA . ALA A 1 287 ? -5.547 -19.969 -7.457 1 89.56 287 ALA A CA 1
ATOM 2364 C C . ALA A 1 287 ? -6.246 -20.844 -8.492 1 89.56 287 ALA A C 1
ATOM 2366 O O . ALA A 1 287 ? -7.031 -21.734 -8.141 1 89.56 287 ALA A O 1
ATOM 2367 N N . LEU A 1 288 ? -5.914 -20.641 -9.711 1 90.81 288 LEU A N 1
ATOM 2368 C CA . LEU A 1 288 ? -6.535 -21.406 -10.781 1 90.81 288 LEU A CA 1
ATOM 2369 C C . LEU A 1 288 ? -6.102 -22.875 -10.734 1 90.81 288 LEU A C 1
ATOM 2371 O O . LEU A 1 288 ? -6.906 -23.766 -10.984 1 90.81 288 LEU A O 1
ATOM 2375 N N . ARG A 1 289 ? -4.945 -23.109 -10.391 1 87.5 289 ARG A N 1
ATOM 2376 C CA . ARG A 1 289 ? -4.453 -24.484 -10.297 1 87.5 289 ARG A CA 1
ATOM 2377 C C . ARG A 1 289 ? -5.145 -25.234 -9.164 1 87.5 289 ARG A C 1
ATOM 2379 O O . ARG A 1 289 ? -5.445 -26.422 -9.289 1 87.5 289 ARG A O 1
ATOM 2386 N N . VAL A 1 290 ? -5.293 -24.547 -8.117 1 87.56 290 VAL A N 1
ATOM 2387 C CA . VAL A 1 290 ? -5.996 -25.156 -6.996 1 87.56 290 VAL A CA 1
ATOM 2388 C C . VAL A 1 290 ? -7.422 -25.5 -7.406 1 87.56 290 VAL A C 1
ATOM 2390 O O . VAL A 1 290 ? -7.922 -26.578 -7.078 1 87.56 290 VAL A O 1
ATOM 2393 N N . LEU A 1 291 ? -8.031 -24.625 -8.117 1 91.94 291 LEU A N 1
ATOM 2394 C CA . LEU A 1 291 ? -9.391 -24.859 -8.586 1 91.94 291 LEU A CA 1
ATOM 2395 C C . LEU A 1 291 ? -9.438 -26.062 -9.531 1 91.94 291 LEU A C 1
ATOM 2397 O O . LEU A 1 291 ? -10.414 -26.797 -9.555 1 91.94 291 LEU A O 1
ATOM 2401 N N . GLN A 1 292 ? -8.352 -26.203 -10.234 1 91.88 292 GLN A N 1
ATOM 2402 C CA . GLN A 1 292 ? -8.273 -27.281 -11.211 1 91.88 292 GLN A CA 1
ATOM 2403 C C . GLN A 1 292 ? -8.258 -28.656 -10.516 1 91.88 292 GLN A C 1
ATOM 2405 O O . GLN A 1 292 ? -8.539 -29.672 -11.148 1 91.88 292 GLN A O 1
ATOM 2410 N N . ARG A 1 293 ? -7.887 -28.625 -9.352 1 88.44 293 ARG A N 1
ATOM 2411 C CA . ARG A 1 293 ? -7.871 -29.891 -8.617 1 88.44 293 ARG A CA 1
ATOM 2412 C C . ARG A 1 293 ? -9.281 -30.453 -8.453 1 88.44 293 ARG A C 1
ATOM 2414 O O . ARG A 1 293 ? -9.469 -31.672 -8.422 1 88.44 293 ARG A O 1
ATOM 2421 N N . ASP A 1 294 ? -10.305 -29.594 -8.367 1 88.62 294 ASP A N 1
ATOM 2422 C CA . ASP A 1 294 ? -11.688 -30.016 -8.133 1 88.62 294 ASP A CA 1
ATOM 2423 C C . ASP A 1 294 ? -12.539 -29.844 -9.391 1 88.62 294 ASP A C 1
ATOM 2425 O O . ASP A 1 294 ? -13.586 -30.469 -9.516 1 88.62 294 ASP A O 1
ATOM 2429 N N . ILE A 1 295 ? -12.086 -28.984 -10.18 1 90.94 295 ILE A N 1
ATOM 2430 C CA . ILE A 1 295 ? -12.836 -28.688 -11.391 1 90.94 295 ILE A CA 1
ATOM 2431 C C . ILE A 1 295 ? -11.953 -28.906 -12.617 1 90.94 295 ILE A C 1
ATOM 2433 O O . ILE A 1 295 ? -10.859 -28.359 -12.711 1 90.94 295 ILE A O 1
ATOM 2437 N N . HIS A 1 296 ? -12.445 -29.594 -13.523 1 91.38 296 HIS A N 1
ATOM 2438 C CA . HIS A 1 296 ? -11.648 -29.922 -14.703 1 91.38 296 HIS A CA 1
ATOM 2439 C C . HIS A 1 296 ? -11.75 -28.812 -15.75 1 91.38 296 HIS A C 1
ATOM 2441 O O . HIS A 1 296 ? -12.805 -28.641 -16.375 1 91.38 296 HIS A O 1
ATOM 2447 N N . PHE A 1 297 ? -10.68 -28.109 -15.906 1 93.62 297 PHE A N 1
ATOM 2448 C CA . PHE A 1 297 ? -10.539 -27.109 -16.953 1 93.62 297 PHE A CA 1
ATOM 2449 C C . PHE A 1 297 ? -9.078 -26.812 -17.25 1 93.62 297 PHE A C 1
ATOM 2451 O O . PHE A 1 297 ? -8.195 -27.234 -16.5 1 93.62 297 PHE A O 1
ATOM 2458 N N . LYS A 1 298 ? -8.812 -26.266 -18.375 1 93.25 298 LYS A N 1
ATOM 2459 C CA . LYS A 1 298 ? -7.5 -25.75 -18.734 1 93.25 298 LYS A CA 1
ATOM 2460 C C . LYS A 1 298 ? -7.527 -24.234 -18.875 1 93.25 298 LYS A C 1
ATOM 2462 O O . LYS A 1 298 ? -8.594 -23.641 -19.047 1 93.25 298 LYS A O 1
ATOM 2467 N N . TYR A 1 299 ? -6.449 -23.703 -18.562 1 90.38 299 TYR A N 1
ATOM 2468 C CA . TYR A 1 299 ? -6.375 -22.25 -18.781 1 90.38 299 TYR A CA 1
ATOM 2469 C C . TYR A 1 299 ? -5.066 -21.875 -19.469 1 90.38 299 TYR A C 1
ATOM 2471 O O . TYR A 1 299 ? -4.074 -22.609 -19.375 1 90.38 299 TYR A O 1
ATOM 2479 N N . GLU A 1 300 ? -5.18 -20.844 -20.297 1 87.12 300 GLU A N 1
ATOM 2480 C CA . GLU A 1 300 ? -4.031 -20.297 -21 1 87.12 300 GLU A CA 1
ATOM 2481 C C . GLU A 1 300 ? -3.934 -18.797 -20.828 1 87.12 300 GLU A C 1
ATOM 2483 O O . GLU A 1 300 ? -4.949 -18.094 -20.844 1 87.12 300 GLU A O 1
ATOM 2488 N N . ARG A 1 301 ? -2.676 -18.469 -20.453 1 81.88 301 ARG A N 1
ATOM 2489 C CA . ARG A 1 301 ? -2.43 -17.031 -20.344 1 81.88 301 ARG A CA 1
ATOM 2490 C C . ARG A 1 301 ? -1.871 -16.469 -21.656 1 81.88 301 ARG A C 1
ATOM 2492 O O . ARG A 1 301 ? -0.929 -17.031 -22.219 1 81.88 301 ARG A O 1
ATOM 2499 N N . ALA A 1 302 ? -2.533 -15.516 -22.156 1 72.62 302 ALA A N 1
ATOM 2500 C CA . ALA A 1 302 ? -2.018 -14.891 -23.359 1 72.62 302 ALA A CA 1
ATOM 2501 C C . ALA A 1 302 ? -0.826 -13.984 -23.047 1 72.62 302 ALA A C 1
ATOM 2503 O O . ALA A 1 302 ? -0.805 -13.312 -22.016 1 72.62 302 ALA A O 1
ATOM 2504 N N . ASN A 1 303 ? 0.488 -14.367 -23.391 1 60.44 303 ASN A N 1
ATOM 2505 C CA . ASN A 1 303 ? 1.812 -13.828 -23.109 1 60.44 303 ASN A CA 1
ATOM 2506 C C . ASN A 1 303 ? 1.741 -12.359 -22.703 1 60.44 303 ASN A C 1
ATOM 2508 O O . ASN A 1 303 ? 2.312 -11.961 -21.672 1 60.44 303 ASN A O 1
ATOM 2512 N N . ASP A 1 304 ? 1.366 -11.5 -23.625 1 56.88 304 ASP A N 1
ATOM 2513 C CA . ASP A 1 304 ? 1.576 -10.062 -23.5 1 56.88 304 ASP A CA 1
ATOM 2514 C C . ASP A 1 304 ? 0.352 -9.375 -22.906 1 56.88 304 ASP A C 1
ATOM 2516 O O . ASP A 1 304 ? 0.396 -8.188 -22.578 1 56.88 304 ASP A O 1
ATOM 2520 N N . GLU A 1 305 ? -0.704 -10.273 -22.703 1 61.66 305 GLU A N 1
ATOM 2521 C CA . GLU A 1 305 ? -1.919 -9.539 -22.344 1 61.66 305 GLU A CA 1
ATOM 2522 C C . GLU A 1 305 ? -2.445 -9.977 -20.984 1 61.66 305 GLU A C 1
ATOM 2524 O O . GLU A 1 305 ? -2.078 -11.039 -20.469 1 61.66 305 GLU A O 1
ATOM 2529 N N . GLU A 1 306 ? -2.75 -9.031 -20.094 1 78.94 306 GLU A N 1
ATOM 2530 C CA . GLU A 1 306 ? -3.445 -9.242 -18.828 1 78.94 306 GLU A CA 1
ATOM 2531 C C . GLU A 1 306 ? -4.773 -9.961 -19.031 1 78.94 306 GLU A C 1
ATOM 2533 O O . GLU A 1 306 ? -5.809 -9.531 -18.516 1 78.94 306 GLU A O 1
ATOM 2538 N N . ILE A 1 307 ? -4.781 -11.148 -20.094 1 86.31 307 ILE A N 1
ATOM 2539 C CA . ILE A 1 307 ? -5.996 -11.914 -20.328 1 86.31 307 ILE A CA 1
ATOM 2540 C C . ILE A 1 307 ? -5.723 -13.398 -20.078 1 86.31 307 ILE A C 1
ATOM 2542 O O . ILE A 1 307 ? -4.688 -13.922 -20.5 1 86.31 307 ILE A O 1
ATOM 2546 N N . ILE A 1 308 ? -6.691 -14.102 -19.453 1 90.25 308 ILE A N 1
ATOM 2547 C CA . ILE A 1 308 ? -6.645 -15.539 -19.203 1 90.25 308 ILE A CA 1
ATOM 2548 C C . ILE A 1 308 ? -7.855 -16.203 -19.844 1 90.25 308 ILE A C 1
ATOM 2550 O O . ILE A 1 308 ? -8.984 -15.734 -19.719 1 90.25 308 ILE A O 1
ATOM 2554 N N . TYR A 1 309 ? -7.609 -17.266 -20.609 1 92.44 309 TYR A N 1
ATOM 2555 C CA . TYR A 1 309 ? -8.672 -18.047 -21.219 1 92.44 309 TYR A CA 1
ATOM 2556 C C . TYR A 1 309 ? -8.891 -19.344 -20.469 1 92.44 309 TYR A C 1
ATOM 2558 O O . TYR A 1 309 ? -7.949 -20.109 -20.219 1 92.44 309 TYR A O 1
ATOM 2566 N N . ILE A 1 310 ? -10.117 -19.516 -20.078 1 93.5 310 ILE A N 1
ATOM 2567 C CA . ILE A 1 310 ? -10.516 -20.781 -19.469 1 93.5 310 ILE A CA 1
ATOM 2568 C C . ILE A 1 310 ? -11.125 -21.688 -20.531 1 93.5 310 ILE A C 1
ATOM 2570 O O . ILE A 1 310 ? -12.164 -21.375 -21.109 1 93.5 310 ILE A O 1
ATOM 2574 N N . ASN A 1 311 ? -10.461 -22.781 -20.688 1 92.88 311 ASN A N 1
ATOM 2575 C CA . ASN A 1 311 ? -10.859 -23.688 -21.766 1 92.88 311 ASN A CA 1
ATOM 2576 C C . ASN A 1 311 ? -11.211 -25.078 -21.234 1 92.88 311 ASN A C 1
ATOM 2578 O O . ASN A 1 311 ? -10.719 -25.484 -20.188 1 92.88 311 ASN A O 1
ATOM 2582 N N . MET B 1 1 ? 45.656 50.906 35.594 1 61.41 1 MET B N 1
ATOM 2583 C CA . MET B 1 1 ? 44.312 50.594 36.062 1 61.41 1 MET B CA 1
ATOM 2584 C C . MET B 1 1 ? 43.281 50.875 34.969 1 61.41 1 MET B C 1
ATOM 2586 O O . MET B 1 1 ? 43.406 51.875 34.25 1 61.41 1 MET B O 1
ATOM 2590 N N . GLU B 1 2 ? 42.5 49.781 34.531 1 71.62 2 GLU B N 1
ATOM 2591 C CA . GLU B 1 2 ? 41.562 49.875 33.438 1 71.62 2 GLU B CA 1
ATOM 2592 C C . GLU B 1 2 ? 40.562 51 33.656 1 71.62 2 GLU B C 1
ATOM 2594 O O . GLU B 1 2 ? 40 51.125 34.75 1 71.62 2 GLU B O 1
ATOM 2599 N N . LYS B 1 3 ? 40.375 51.875 32.625 1 78 3 LYS B N 1
ATOM 2600 C CA . LYS B 1 3 ? 39.5 53.031 32.656 1 78 3 LYS B CA 1
ATOM 2601 C C . LYS B 1 3 ? 38.062 52.625 33 1 78 3 LYS B C 1
ATOM 2603 O O . LYS B 1 3 ? 37.344 53.312 33.688 1 78 3 LYS B O 1
ATOM 2608 N N . GLU B 1 4 ? 37.781 51.5 32.688 1 75.44 4 GLU B N 1
ATOM 2609 C CA . GLU B 1 4 ? 36.438 50.969 32.906 1 75.44 4 GLU B CA 1
ATOM 2610 C C . GLU B 1 4 ? 36.188 50.688 34.375 1 75.44 4 GLU B C 1
ATOM 2612 O O . GLU B 1 4 ? 35.094 50.938 34.875 1 75.44 4 GLU B O 1
ATOM 2617 N N . LYS B 1 5 ? 37.219 50.188 35 1 79.31 5 LYS B N 1
ATOM 2618 C CA . LYS B 1 5 ? 37.094 49.875 36.438 1 79.31 5 LYS B CA 1
ATOM 2619 C C . LYS B 1 5 ? 36.938 51.156 37.25 1 79.31 5 LYS B C 1
ATOM 2621 O O . LYS B 1 5 ? 36.156 51.188 38.219 1 79.31 5 LYS B O 1
ATOM 2626 N N . LEU B 1 6 ? 37.594 52.312 36.844 1 81.69 6 LEU B N 1
ATOM 2627 C CA . LEU B 1 6 ? 37.5 53.594 37.5 1 81.69 6 LEU B CA 1
ATOM 2628 C C . LEU B 1 6 ? 36.125 54.188 37.281 1 81.69 6 LEU B C 1
ATOM 2630 O O . LEU B 1 6 ? 35.531 54.75 38.219 1 81.69 6 LEU B O 1
ATOM 2634 N N . HIS B 1 7 ? 35.5 54.031 36.031 1 79.31 7 HIS B N 1
ATOM 2635 C CA . HIS B 1 7 ? 34.188 54.531 35.75 1 79.31 7 HIS B CA 1
ATOM 2636 C C . HIS B 1 7 ? 33.094 53.781 36.531 1 79.31 7 HIS B C 1
ATOM 2638 O O . HIS B 1 7 ? 32.125 54.375 36.969 1 79.31 7 HIS B O 1
ATOM 2644 N N . ARG B 1 8 ? 33.344 52.5 36.906 1 79.25 8 ARG B N 1
ATOM 2645 C CA . ARG B 1 8 ? 32.438 51.75 37.75 1 79.25 8 ARG B CA 1
ATOM 2646 C C . ARG B 1 8 ? 32.531 52.188 39.188 1 79.25 8 ARG B C 1
ATOM 2648 O O . ARG B 1 8 ? 31.516 52.219 39.906 1 79.25 8 ARG B O 1
ATOM 2655 N N . PHE B 1 9 ? 33.688 52.656 39.562 1 80.38 9 PHE B N 1
ATOM 2656 C CA . PHE B 1 9 ? 33.906 53.156 40.906 1 80.38 9 PHE B CA 1
ATOM 2657 C C . PHE B 1 9 ? 33.188 54.5 41.094 1 80.38 9 PHE B C 1
ATOM 2659 O O . PHE B 1 9 ? 32.562 54.75 42.125 1 80.38 9 PHE B O 1
ATOM 2666 N N . PHE B 1 10 ? 33.281 55.312 39.969 1 80.38 10 PHE B N 1
ATOM 2667 C CA . PHE B 1 10 ? 32.656 56.594 40.031 1 80.38 10 PHE B CA 1
ATOM 2668 C C . PHE B 1 10 ? 31.141 56.469 40 1 80.38 10 PHE B C 1
ATOM 2670 O O . PHE B 1 10 ? 30.422 57.281 40.594 1 80.38 10 PHE B O 1
ATOM 2677 N N . ALA B 1 11 ? 30.609 55.406 39.344 1 76.69 11 ALA B N 1
ATOM 2678 C CA . ALA B 1 11 ? 29.172 55.188 39.188 1 76.69 11 ALA B CA 1
ATOM 2679 C C . ALA B 1 11 ? 28.594 54.469 40.406 1 76.69 11 ALA B C 1
ATOM 2681 O O . ALA B 1 11 ? 27.375 54.281 40.5 1 76.69 11 ALA B O 1
ATOM 2682 N N . GLY B 1 12 ? 29.391 54.094 41.344 1 78 12 GLY B N 1
ATOM 2683 C CA . GLY B 1 12 ? 28.984 53.5 42.594 1 78 12 GLY B CA 1
ATOM 2684 C C . GLY B 1 12 ? 28.672 52 42.438 1 78 12 GLY B C 1
ATOM 2685 O O . GLY B 1 12 ? 28 51.438 43.312 1 78 12 GLY B O 1
ATOM 2686 N N . THR B 1 13 ? 29.078 51.281 41.469 1 75.25 13 THR B N 1
ATOM 2687 C CA . THR B 1 13 ? 28.688 49.906 41.188 1 75.25 13 THR B CA 1
ATOM 2688 C C . THR B 1 13 ? 29.828 48.938 41.5 1 75.25 13 THR B C 1
ATOM 2690 O O . THR B 1 13 ? 29.734 47.75 41.188 1 75.25 13 THR B O 1
ATOM 2693 N N . THR B 1 14 ? 30.75 49.344 42.062 1 75.44 14 THR B N 1
ATOM 2694 C CA . THR B 1 14 ? 31.906 48.5 42.344 1 75.44 14 THR B CA 1
ATOM 2695 C C . THR B 1 14 ? 31.766 47.844 43.719 1 75.44 14 THR B C 1
ATOM 2697 O O . THR B 1 14 ? 31.109 48.406 44.625 1 75.44 14 THR B O 1
ATOM 2700 N N . SER B 1 15 ? 32.125 46.562 43.969 1 77.75 15 SER B N 1
ATOM 2701 C CA . SER B 1 15 ? 32.125 45.844 45.25 1 77.75 15 SER B CA 1
ATOM 2702 C C . SER B 1 15 ? 33.094 46.469 46.25 1 77.75 15 SER B C 1
ATOM 2704 O O . SER B 1 15 ? 34 47.219 45.844 1 77.75 15 SER B O 1
ATOM 2706 N N . ILE B 1 16 ? 32.938 46.25 47.5 1 78.44 16 ILE B N 1
ATOM 2707 C CA . ILE B 1 16 ? 33.75 46.781 48.594 1 78.44 16 ILE B CA 1
ATOM 2708 C C . ILE B 1 16 ? 35.219 46.438 48.344 1 78.44 16 ILE B C 1
ATOM 2710 O O . ILE B 1 16 ? 36.094 47.281 48.531 1 78.44 16 ILE B O 1
ATOM 2714 N N . GLN B 1 17 ? 35.5 45.312 47.906 1 78.25 17 GLN B N 1
ATOM 2715 C CA . GLN B 1 17 ? 36.875 44.875 47.688 1 78.25 17 GLN B CA 1
ATOM 2716 C C . GLN B 1 17 ? 37.531 45.625 46.531 1 78.25 17 GLN B C 1
ATOM 2718 O O . GLN B 1 17 ? 38.688 46.031 46.625 1 78.25 17 GLN B O 1
ATOM 2723 N N . GLU B 1 18 ? 36.781 45.906 45.469 1 79.75 18 GLU B N 1
ATOM 2724 C CA . GLU B 1 18 ? 37.312 46.656 44.312 1 79.75 18 GLU B CA 1
ATOM 2725 C C . GLU B 1 18 ? 37.594 48.125 44.688 1 79.75 18 GLU B C 1
ATOM 2727 O O . GLU B 1 18 ? 38.562 48.719 44.219 1 79.75 18 GLU B O 1
ATOM 2732 N N . GLY B 1 19 ? 36.688 48.594 45.5 1 80.12 19 GLY B N 1
ATOM 2733 C CA . GLY B 1 19 ? 36.875 49.938 46 1 80.12 19 GLY B CA 1
ATOM 2734 C C . GLY B 1 19 ? 38.156 50.094 46.812 1 80.12 19 GLY B C 1
ATOM 2735 O O . GLY B 1 19 ? 38.875 51.094 46.688 1 80.12 19 GLY B O 1
ATOM 2736 N N . MET B 1 20 ? 38.5 49.094 47.594 1 81.5 20 MET B N 1
ATOM 2737 C CA . MET B 1 20 ? 39.688 49.094 48.406 1 81.5 20 MET B CA 1
ATOM 2738 C C . MET B 1 20 ? 40.938 49.031 47.531 1 81.5 20 MET B C 1
ATOM 2740 O O . MET B 1 20 ? 41.938 49.688 47.812 1 81.5 20 MET B O 1
ATOM 2744 N N . ASP B 1 21 ? 40.875 48.312 46.438 1 81.94 21 ASP B N 1
ATOM 2745 C CA . ASP B 1 21 ? 42 48.188 45.5 1 81.94 21 ASP B CA 1
ATOM 2746 C C . ASP B 1 21 ? 42.281 49.531 44.812 1 81.94 21 ASP B C 1
ATOM 2748 O O . ASP B 1 21 ? 43.438 49.875 44.625 1 81.94 21 ASP B O 1
ATOM 2752 N N . ILE B 1 22 ? 41.156 50.188 44.406 1 83.38 22 ILE B N 1
ATOM 2753 C CA . ILE B 1 22 ? 41.312 51.5 43.719 1 83.38 22 ILE B CA 1
ATOM 2754 C C . ILE B 1 22 ? 41.906 52.5 44.688 1 83.38 22 ILE B C 1
ATOM 2756 O O . ILE B 1 22 ? 42.75 53.312 44.312 1 83.38 22 ILE B O 1
ATOM 2760 N N . ARG B 1 23 ? 41.469 52.406 45.969 1 81.06 23 ARG B N 1
ATOM 2761 C CA . ARG B 1 23 ? 42 53.281 47 1 81.06 23 ARG B CA 1
ATOM 2762 C C . ARG B 1 23 ? 43.5 53.031 47.219 1 81.06 23 ARG B C 1
ATOM 2764 O O . ARG B 1 23 ? 44.281 53.938 47.344 1 81.06 23 ARG B O 1
ATOM 2771 N N . ALA B 1 24 ? 43.906 51.812 47.312 1 82.44 24 ALA B N 1
ATOM 2772 C CA . ALA B 1 24 ? 45.312 51.406 47.5 1 82.44 24 ALA B CA 1
ATOM 2773 C C . ALA B 1 24 ? 46.156 51.844 46.312 1 82.44 24 ALA B C 1
ATOM 2775 O O . ALA B 1 24 ? 47.281 52.312 46.469 1 82.44 24 ALA B O 1
ATOM 2776 N N . TRP B 1 25 ? 45.5 51.688 45.094 1 84.56 25 TRP B N 1
ATOM 2777 C CA . TRP B 1 25 ? 46.188 52.094 43.875 1 84.56 25 TRP B CA 1
ATOM 2778 C C . TRP B 1 25 ? 46.375 53.594 43.844 1 84.56 25 TRP B C 1
ATOM 2780 O O . TRP B 1 25 ? 47.438 54.094 43.469 1 84.56 25 TRP B O 1
ATOM 2790 N N . MET B 1 26 ? 45.312 54.344 44.219 1 81.19 26 MET B N 1
ATOM 2791 C CA . MET B 1 26 ? 45.344 55.812 44.281 1 81.19 26 MET B CA 1
ATOM 2792 C C . MET B 1 26 ? 46.438 56.25 45.281 1 81.19 26 MET B C 1
ATOM 2794 O O . MET B 1 26 ? 47.125 57.25 45 1 81.19 26 MET B O 1
ATOM 2798 N N . GLU B 1 27 ? 46.688 55.562 46.312 1 80.5 27 GLU B N 1
ATOM 2799 C CA . GLU B 1 27 ? 47.625 55.906 47.375 1 80.5 27 GLU B CA 1
ATOM 2800 C C . GLU B 1 27 ? 49.031 55.438 47.062 1 80.5 27 GLU B C 1
ATOM 2802 O O . GLU B 1 27 ? 50 55.875 47.656 1 80.5 27 GLU B O 1
ATOM 2807 N N . ALA B 1 28 ? 49.25 54.625 46.125 1 79.88 28 ALA B N 1
ATOM 2808 C CA . ALA B 1 28 ? 50.531 54 45.812 1 79.88 28 ALA B CA 1
ATOM 2809 C C . ALA B 1 28 ? 51.469 54.969 45.125 1 79.88 28 ALA B C 1
ATOM 2811 O O . ALA B 1 28 ? 52.688 54.906 45.281 1 79.88 28 ALA B O 1
ATOM 2812 N N . SER B 1 29 ? 50.938 55.844 44.219 1 79.75 29 SER B N 1
ATOM 2813 C CA . SER B 1 29 ? 51.844 56.812 43.562 1 79.75 29 SER B CA 1
ATOM 2814 C C . SER B 1 29 ? 51.125 58.156 43.344 1 79.75 29 SER B C 1
ATOM 2816 O O . SER B 1 29 ? 49.875 58.188 43.219 1 79.75 29 SER B O 1
ATOM 2818 N N . GLU B 1 30 ? 51.875 59.344 43.344 1 78.81 30 GLU B N 1
ATOM 2819 C CA . GLU B 1 30 ? 51.312 60.656 43.062 1 78.81 30 GLU B CA 1
ATOM 2820 C C . GLU B 1 30 ? 50.75 60.75 41.656 1 78.81 30 GLU B C 1
ATOM 2822 O O . GLU B 1 30 ? 49.781 61.469 41.438 1 78.81 30 GLU B O 1
ATOM 2827 N N . GLU B 1 31 ? 51.344 60.031 40.812 1 78.62 31 GLU B N 1
ATOM 2828 C CA . GLU B 1 31 ? 50.875 60 39.438 1 78.62 31 GLU B CA 1
ATOM 2829 C C . GLU B 1 31 ? 49.5 59.344 39.344 1 78.62 31 GLU B C 1
ATOM 2831 O O . GLU B 1 31 ? 48.625 59.844 38.625 1 78.62 31 GLU B O 1
ATOM 2836 N N . ASN B 1 32 ? 49.219 58.281 40.062 1 78.38 32 ASN B N 1
ATOM 2837 C CA . ASN B 1 32 ? 47.938 57.594 40.094 1 78.38 32 ASN B CA 1
ATOM 2838 C C . ASN B 1 32 ? 46.844 58.438 40.688 1 78.38 32 ASN B C 1
ATOM 2840 O O . ASN B 1 32 ? 45.719 58.438 40.219 1 78.38 32 ASN B O 1
ATOM 2844 N N . LYS B 1 33 ? 47.188 59.281 41.625 1 80.94 33 LYS B N 1
ATOM 2845 C CA . LYS B 1 33 ? 46.281 60.25 42.25 1 80.94 33 LYS B CA 1
ATOM 2846 C C . LYS B 1 33 ? 45.875 61.312 41.25 1 80.94 33 LYS B C 1
ATOM 2848 O O . LYS B 1 33 ? 44.688 61.688 41.188 1 80.94 33 LYS B O 1
ATOM 2853 N N . ARG B 1 34 ? 46.781 61.75 40.469 1 79.5 34 ARG B N 1
ATOM 2854 C CA . ARG B 1 34 ? 46.469 62.719 39.438 1 79.5 34 ARG B CA 1
ATOM 2855 C C . ARG B 1 34 ? 45.562 62.156 38.375 1 79.5 34 ARG B C 1
ATOM 2857 O O . ARG B 1 34 ? 44.625 62.812 37.906 1 79.5 34 ARG B O 1
ATOM 2864 N N . ILE B 1 35 ? 45.844 60.875 37.969 1 79.69 35 ILE B N 1
ATOM 2865 C CA . ILE B 1 35 ? 45.031 60.219 36.969 1 79.69 35 ILE B CA 1
ATOM 2866 C C . ILE B 1 35 ? 43.594 60 37.5 1 79.69 35 ILE B C 1
ATOM 2868 O O . ILE B 1 35 ? 42.625 60.188 36.781 1 79.69 35 ILE B O 1
ATOM 2872 N N . PHE B 1 36 ? 43.531 59.688 38.781 1 80.44 36 PHE B N 1
ATOM 2873 C CA . PHE B 1 36 ? 42.219 59.469 39.438 1 80.44 36 PHE B CA 1
ATOM 2874 C C . PHE B 1 36 ? 41.406 60.75 39.438 1 80.44 36 PHE B C 1
ATOM 2876 O O . PHE B 1 36 ? 40.25 60.75 39.062 1 80.44 36 PHE B O 1
ATOM 2883 N N . TYR B 1 37 ? 41.938 61.844 39.781 1 80 37 TYR B N 1
ATOM 2884 C CA . TYR B 1 37 ? 41.25 63.125 39.875 1 80 37 TYR B CA 1
ATOM 2885 C C . TYR B 1 37 ? 40.906 63.656 38.5 1 80 37 TYR B C 1
ATOM 2887 O O . TYR B 1 37 ? 39.844 64.25 38.281 1 80 37 TYR B O 1
ATOM 2895 N N . LYS B 1 38 ? 41.719 63.5 37.531 1 80.25 38 LYS B N 1
ATOM 2896 C CA . LYS B 1 38 ? 41.438 63.906 36.156 1 80.25 38 LYS B CA 1
ATOM 2897 C C . LYS B 1 38 ? 40.281 63.094 35.594 1 80.25 38 LYS B C 1
ATOM 2899 O O . LYS B 1 38 ? 39.375 63.656 34.938 1 80.25 38 LYS B O 1
ATOM 2904 N N . GLU B 1 39 ? 40.281 61.781 35.844 1 77.62 39 GLU B N 1
ATOM 2905 C CA . GLU B 1 39 ? 39.188 60.938 35.344 1 77.62 39 GLU B CA 1
ATOM 2906 C C . GLU B 1 39 ? 37.906 61.219 36.094 1 77.62 39 GLU B C 1
ATOM 2908 O O . GLU B 1 39 ? 36.812 61.156 35.5 1 77.62 39 GLU B O 1
ATOM 2913 N N . ARG B 1 40 ? 37.969 61.531 37.406 1 78.12 40 ARG B N 1
ATOM 2914 C CA . ARG B 1 40 ? 36.812 61.969 38.156 1 78.12 40 ARG B CA 1
ATOM 2915 C C . ARG B 1 40 ? 36.25 63.281 37.656 1 78.12 40 ARG B C 1
ATOM 2917 O O . ARG B 1 40 ? 35.031 63.438 37.531 1 78.12 40 ARG B O 1
ATOM 2924 N N . LYS B 1 41 ? 36.969 64.25 37.281 1 77.38 41 LYS B N 1
ATOM 2925 C CA . LYS B 1 41 ? 36.531 65.5 36.719 1 77.38 41 LYS B CA 1
ATOM 2926 C C . LYS B 1 41 ? 35.875 65.312 35.375 1 77.38 41 LYS B C 1
ATOM 2928 O O . LYS B 1 41 ? 34.875 65.938 35.062 1 77.38 41 LYS B O 1
ATOM 2933 N N . LEU B 1 42 ? 36.469 64.438 34.531 1 74.25 42 LEU B N 1
ATOM 2934 C CA . LEU B 1 42 ? 35.906 64.125 33.25 1 74.25 42 LEU B CA 1
ATOM 2935 C C . LEU B 1 42 ? 34.562 63.438 33.375 1 74.25 42 LEU B C 1
ATOM 2937 O O . LEU B 1 42 ? 33.594 63.75 32.656 1 74.25 42 LEU B O 1
ATOM 2941 N N . PHE B 1 43 ? 34.469 62.531 34.344 1 72 43 PHE B N 1
ATOM 2942 C CA . PHE B 1 43 ? 33.219 61.844 34.625 1 72 43 PHE B CA 1
ATOM 2943 C C . PHE B 1 43 ? 32.156 62.812 35.156 1 72 43 PHE B C 1
ATOM 2945 O O . PHE B 1 43 ? 31 62.75 34.75 1 72 43 PHE B O 1
ATOM 2952 N N . ASP B 1 44 ? 32.5 63.625 36.094 1 70.88 44 ASP B N 1
ATOM 2953 C CA . ASP B 1 44 ? 31.594 64.625 36.625 1 70.88 44 ASP B CA 1
ATOM 2954 C C . ASP B 1 44 ? 31.172 65.625 35.562 1 70.88 44 ASP B C 1
ATOM 2956 O O . ASP B 1 44 ? 30.016 66.062 35.531 1 70.88 44 ASP B O 1
ATOM 2960 N N . ALA B 1 45 ? 32.062 66.062 34.719 1 67.69 45 ALA B N 1
ATOM 2961 C CA . ALA B 1 45 ? 31.734 66.938 33.625 1 67.69 45 ALA B CA 1
ATOM 2962 C C . ALA B 1 45 ? 30.781 66.25 32.625 1 67.69 45 ALA B C 1
ATOM 2964 O O . ALA B 1 45 ? 29.906 66.875 32.062 1 67.69 45 ALA B O 1
ATOM 2965 N N . LEU B 1 46 ? 31.031 64.938 32.406 1 61.16 46 LEU B N 1
ATOM 2966 C CA . LEU B 1 46 ? 30.109 64.188 31.562 1 61.16 46 LEU B CA 1
ATOM 2967 C C . LEU B 1 46 ? 28.75 64.062 32.219 1 61.16 46 LEU B C 1
ATOM 2969 O O . LEU B 1 46 ? 27.719 64.062 31.547 1 61.16 46 LEU B O 1
ATOM 2973 N N . MET B 1 47 ? 28.719 63.906 33.531 1 53.81 47 MET B N 1
ATOM 2974 C CA . MET B 1 47 ? 27.453 63.875 34.25 1 53.81 47 MET B CA 1
ATOM 2975 C C . MET B 1 47 ? 26.828 65.25 34.312 1 53.81 47 MET B C 1
ATOM 2977 O O . MET B 1 47 ? 25.594 65.375 34.312 1 53.81 47 MET B O 1
ATOM 2981 N N . VAL B 1 48 ? 27.609 66.312 34.594 1 50.47 48 VAL B N 1
ATOM 2982 C CA . VAL B 1 48 ? 27.062 67.625 34.688 1 50.47 48 VAL B CA 1
ATOM 2983 C C . VAL B 1 48 ? 26.625 68.062 33.281 1 50.47 48 VAL B C 1
ATOM 2985 O O . VAL B 1 48 ? 25.641 68.812 33.156 1 50.47 48 VAL B O 1
ATOM 2988 N N . HIS B 1 49 ? 27.516 67.875 32.219 1 44.06 49 HIS B N 1
ATOM 2989 C CA . HIS B 1 49 ? 27.047 68.312 30.906 1 44.06 49 HIS B CA 1
ATOM 2990 C C . HIS B 1 49 ? 25.75 67.625 30.531 1 44.06 49 HIS B C 1
ATOM 2992 O O . HIS B 1 49 ? 25.172 67.875 29.469 1 44.06 49 HIS B O 1
ATOM 2998 N N . ASP B 1 50 ? 25.453 66.5 31.297 1 36.84 50 ASP B N 1
ATOM 2999 C CA . ASP B 1 50 ? 24.094 66.062 30.969 1 36.84 50 ASP B CA 1
ATOM 3000 C C . ASP B 1 50 ? 23.062 67.062 31.438 1 36.84 50 ASP B C 1
ATOM 3002 O O . ASP B 1 50 ? 21.906 67.062 30.984 1 36.84 50 ASP B O 1
ATOM 3006 N N . ASP B 1 51 ? 23.438 67.812 32.438 1 36.5 51 ASP B N 1
ATOM 3007 C CA . ASP B 1 51 ? 22.328 68.625 32.938 1 36.5 51 ASP B CA 1
ATOM 3008 C C . ASP B 1 51 ? 22.125 69.875 32.094 1 36.5 51 ASP B C 1
ATOM 3010 O O . ASP B 1 51 ? 21.141 70.562 32.25 1 36.5 51 ASP B O 1
ATOM 3014 N N . GLN B 1 52 ? 23.219 70.562 31.734 1 33.97 52 GLN B N 1
ATOM 3015 C CA . GLN B 1 52 ? 22.906 71.812 31.094 1 33.97 52 GLN B CA 1
ATOM 3016 C C . GLN B 1 52 ? 22.25 71.562 29.734 1 33.97 52 GLN B C 1
ATOM 3018 O O . GLN B 1 52 ? 22.875 71.875 28.703 1 33.97 52 GLN B O 1
ATOM 3023 N N . THR B 1 53 ? 21.828 70.438 29.391 1 30.86 53 THR B N 1
ATOM 3024 C CA . THR B 1 53 ? 21 70.688 28.203 1 30.86 53 THR B CA 1
ATOM 3025 C C . THR B 1 53 ? 20.125 71.875 28.359 1 30.86 53 THR B C 1
ATOM 3027 O O . THR B 1 53 ? 19.609 72.188 29.438 1 30.86 53 THR B O 1
ATOM 3030 N N . THR B 1 54 ? 20.516 73 27.609 1 30.86 54 THR B N 1
ATOM 3031 C CA . THR B 1 54 ? 19.703 74.188 27.25 1 30.86 54 THR B CA 1
ATOM 3032 C C . THR B 1 54 ? 18.219 73.812 27.438 1 30.86 54 THR B C 1
ATOM 3034 O O . THR B 1 54 ? 17.75 72.75 27.031 1 30.86 54 THR B O 1
ATOM 3037 N N . ASN B 1 55 ? 17.625 74.438 28.469 1 30.17 55 ASN B N 1
ATOM 3038 C CA . ASN B 1 55 ? 16.188 74.562 28.703 1 30.17 55 ASN B CA 1
ATOM 3039 C C . ASN B 1 55 ? 15.453 75 27.453 1 30.17 55 ASN B C 1
ATOM 3041 O O . ASN B 1 55 ? 14.922 76.125 27.406 1 30.17 55 ASN B O 1
ATOM 3045 N N . ASN B 1 56 ? 16.25 75.375 26.328 1 29.39 56 ASN B N 1
ATOM 3046 C CA . ASN B 1 56 ? 15.32 75.562 25.219 1 29.39 56 ASN B CA 1
ATOM 3047 C C . ASN B 1 56 ? 14.141 74.562 25.281 1 29.39 56 ASN B C 1
ATOM 3049 O O . ASN B 1 56 ? 14.32 73.375 25.562 1 29.39 56 ASN B O 1
ATOM 3053 N N . CYS B 1 57 ? 13.008 75.25 25.781 1 29.86 57 CYS B N 1
ATOM 3054 C CA . CYS B 1 57 ? 11.68 74.625 25.672 1 29.86 57 CYS B CA 1
ATOM 3055 C C . CYS B 1 57 ? 11.594 73.688 24.453 1 29.86 57 CYS B C 1
ATOM 3057 O O . CYS B 1 57 ? 11.352 74.188 23.344 1 29.86 57 CYS B O 1
ATOM 3059 N N . ILE B 1 58 ? 12.68 73.188 24.094 1 30.55 58 ILE B N 1
ATOM 3060 C CA . ILE B 1 58 ? 12.211 72.25 23.047 1 30.55 58 ILE B CA 1
ATOM 3061 C C . ILE B 1 58 ? 10.836 71.75 23.422 1 30.55 58 ILE B C 1
ATOM 3063 O O . ILE B 1 58 ? 10.656 71.125 24.484 1 30.55 58 ILE B O 1
ATOM 3067 N N . SER B 1 59 ? 9.922 72.5 22.984 1 32.44 59 SER B N 1
ATOM 3068 C CA . SER B 1 59 ? 8.594 71.938 22.828 1 32.44 59 SER B CA 1
ATOM 3069 C C . SER B 1 59 ? 8.672 70.375 22.641 1 32.44 59 SER B C 1
ATOM 3071 O O . SER B 1 59 ? 9.172 69.938 21.625 1 32.44 59 SER B O 1
ATOM 3073 N N . THR B 1 60 ? 9.344 69.75 23.531 1 36 60 THR B N 1
ATOM 3074 C CA . THR B 1 60 ? 9.109 68.312 23.531 1 36 60 THR B CA 1
ATOM 3075 C C . THR B 1 60 ? 7.785 68 22.844 1 36 60 THR B C 1
ATOM 3077 O O . THR B 1 60 ? 6.715 68.312 23.359 1 36 60 THR B O 1
ATOM 3080 N N . LYS B 1 61 ? 7.965 68.312 21.719 1 39.84 61 LYS B N 1
ATOM 3081 C CA . LYS B 1 61 ? 6.836 67.812 20.922 1 39.84 61 LYS B CA 1
ATOM 3082 C C . LYS B 1 61 ? 6.227 66.562 21.562 1 39.84 61 LYS B C 1
ATOM 3084 O O . LYS B 1 61 ? 6.852 65.5 21.578 1 39.84 61 LYS B O 1
ATOM 3089 N N . ARG B 1 62 ? 5.633 66.688 22.766 1 40.41 62 ARG B N 1
ATOM 3090 C CA . ARG B 1 62 ? 4.676 65.688 23.25 1 40.41 62 ARG B CA 1
ATOM 3091 C C . ARG B 1 62 ? 4.207 64.812 22.094 1 40.41 62 ARG B C 1
ATOM 3093 O O . ARG B 1 62 ? 3.678 65.312 21.094 1 40.41 62 ARG B O 1
ATOM 3100 N N . ILE B 1 63 ? 5.137 64 21.797 1 48 63 ILE B N 1
ATOM 3101 C CA . ILE B 1 63 ? 4.395 63.156 20.875 1 48 63 ILE B CA 1
ATOM 3102 C C . ILE B 1 63 ? 2.898 63.281 21.156 1 48 63 ILE B C 1
ATOM 3104 O O . ILE B 1 63 ? 2.459 63.125 22.297 1 48 63 ILE B O 1
ATOM 3108 N N . PRO B 1 64 ? 2.312 64.188 20.406 1 51.88 64 PRO B N 1
ATOM 3109 C CA . PRO B 1 64 ? 0.916 64.375 20.797 1 51.88 64 PRO B CA 1
ATOM 3110 C C . PRO B 1 64 ? 0.333 63.188 21.547 1 51.88 64 PRO B C 1
ATOM 3112 O O . PRO B 1 64 ? 0.73 62.031 21.297 1 51.88 64 PRO B O 1
ATOM 3115 N N . LYS B 1 65 ? -0.084 63.531 22.906 1 57.31 65 LYS B N 1
ATOM 3116 C CA . LYS B 1 65 ? -0.764 62.5 23.703 1 57.31 65 LYS B CA 1
ATOM 3117 C C . LYS B 1 65 ? -1.322 61.375 22.812 1 57.31 65 LYS B C 1
ATOM 3119 O O . LYS B 1 65 ? -1.382 60.219 23.219 1 57.31 65 LYS B O 1
ATOM 3124 N N . ILE B 1 66 ? -1.395 61.906 21.625 1 61 66 ILE B N 1
ATOM 3125 C CA . ILE B 1 66 ? -1.948 60.969 20.625 1 61 66 ILE B CA 1
ATOM 3126 C C . ILE B 1 66 ? -0.872 60 20.188 1 61 66 ILE B C 1
ATOM 3128 O O . ILE B 1 66 ? -1.145 58.812 20 1 61 66 ILE B O 1
ATOM 3132 N N . ILE B 1 67 ? 0.35 60.438 20.109 1 61.53 67 ILE B N 1
ATOM 3133 C CA . ILE B 1 67 ? 1.397 59.562 19.609 1 61.53 67 ILE B CA 1
ATOM 3134 C C . ILE B 1 67 ? 1.864 58.625 20.719 1 61.53 67 ILE B C 1
ATOM 3136 O O . ILE B 1 67 ? 2.123 57.438 20.469 1 61.53 67 ILE B O 1
ATOM 3140 N N . ARG B 1 68 ? 2.057 59.062 21.922 1 60.69 68 ARG B N 1
ATOM 3141 C CA . ARG B 1 68 ? 2.418 58.219 23.062 1 60.69 68 ARG B CA 1
ATOM 3142 C C . ARG B 1 68 ? 1.361 57.156 23.297 1 60.69 68 ARG B C 1
ATOM 3144 O O . ARG B 1 68 ? 1.691 56 23.672 1 60.69 68 ARG B O 1
ATOM 3151 N N . GLN B 1 69 ? 0.175 57.594 23.25 1 62.56 69 GLN B N 1
ATOM 3152 C CA . GLN B 1 69 ? -0.922 56.625 23.312 1 62.56 69 GLN B CA 1
ATOM 3153 C C . GLN B 1 69 ? -0.833 55.625 22.172 1 62.56 69 GLN B C 1
ATOM 3155 O O . GLN B 1 69 ? -1.073 54.438 22.359 1 62.56 69 GLN B O 1
ATOM 3160 N N . TRP B 1 70 ? -0.288 56.125 21.141 1 61.78 70 TRP B N 1
ATOM 3161 C CA . TRP B 1 70 ? -0.122 55.281 19.984 1 61.78 70 TRP B CA 1
ATOM 3162 C C . TRP B 1 70 ? 1.062 54.312 20.172 1 61.78 70 TRP B C 1
ATOM 3164 O O . TRP B 1 70 ? 1.011 53.156 19.766 1 61.78 70 TRP B O 1
ATOM 3174 N N . LEU B 1 71 ? 2.027 54.781 20.844 1 62.38 71 LEU B N 1
ATOM 3175 C CA . LEU B 1 71 ? 3.193 53.938 21.109 1 62.38 71 LEU B CA 1
ATOM 3176 C C . LEU B 1 71 ? 2.865 52.844 22.125 1 62.38 71 LEU B C 1
ATOM 3178 O O . LEU B 1 71 ? 3.334 51.688 21.984 1 62.38 71 LEU B O 1
ATOM 3182 N N . LYS B 1 72 ? 2.135 53.219 23.125 1 62.62 72 LYS B N 1
ATOM 3183 C CA . LYS B 1 72 ? 1.68 52.219 24.078 1 62.62 72 LYS B CA 1
ATOM 3184 C C . LYS B 1 72 ? 0.812 51.156 23.391 1 62.62 72 LYS B C 1
ATOM 3186 O O . LYS B 1 72 ? 0.969 49.969 23.641 1 62.62 72 LYS B O 1
ATOM 3191 N N . ILE B 1 73 ? 0.025 51.75 22.594 1 64.12 73 ILE B N 1
ATOM 3192 C CA . ILE B 1 73 ? -0.854 50.844 21.844 1 64.12 73 ILE B CA 1
ATOM 3193 C C . ILE B 1 73 ? -0.024 49.969 20.906 1 64.12 73 ILE B C 1
ATOM 3195 O O . ILE B 1 73 ? -0.253 48.75 20.812 1 64.12 73 ILE B O 1
ATOM 3199 N N . ALA B 1 74 ? 0.97 50.594 20.359 1 63.78 74 ALA B N 1
ATOM 3200 C CA . ALA B 1 74 ? 1.83 49.844 19.438 1 63.78 74 ALA B CA 1
ATOM 3201 C C . ALA B 1 74 ? 2.621 48.781 20.188 1 63.78 74 ALA B C 1
ATOM 3203 O O . ALA B 1 74 ? 2.785 47.656 19.688 1 63.78 74 ALA B O 1
ATOM 3204 N N . SER B 1 75 ? 3.057 49.125 21.344 1 64.94 75 SER B N 1
ATOM 3205 C CA . SER B 1 75 ? 3.834 48.156 22.125 1 64.94 75 SER B CA 1
ATOM 3206 C C . SER B 1 75 ? 2.986 46.938 22.516 1 64.94 75 SER B C 1
ATOM 3208 O O . SER B 1 75 ? 3.455 45.812 22.469 1 64.94 75 SER B O 1
ATOM 3210 N N . VAL B 1 76 ? 1.801 47.188 22.875 1 65.12 76 VAL B N 1
ATOM 3211 C CA . VAL B 1 76 ? 0.905 46.125 23.266 1 65.12 76 VAL B CA 1
ATOM 3212 C C . VAL B 1 76 ? 0.585 45.25 22.047 1 65.12 76 VAL B C 1
ATOM 3214 O O . VAL B 1 76 ? 0.563 44.031 22.141 1 65.12 76 VAL B O 1
ATOM 3217 N N . ILE B 1 77 ? 0.5 45.875 20.969 1 65.62 77 ILE B N 1
ATOM 3218 C CA . ILE B 1 77 ? 0.236 45.125 19.734 1 65.62 77 ILE B CA 1
ATOM 3219 C C . ILE B 1 77 ? 1.436 44.25 19.391 1 65.62 77 ILE B C 1
ATOM 3221 O O . ILE B 1 77 ? 1.276 43.062 19.078 1 65.62 77 ILE B O 1
ATOM 3225 N N . ILE B 1 78 ? 2.555 44.812 19.562 1 67 78 ILE B N 1
ATOM 3226 C CA . ILE B 1 78 ? 3.764 44.094 19.219 1 67 78 ILE B CA 1
ATOM 3227 C C . ILE B 1 78 ? 3.955 42.938 20.203 1 67 78 ILE B C 1
ATOM 3229 O O . ILE B 1 78 ? 4.285 41.812 19.797 1 67 78 ILE B O 1
ATOM 3233 N N . LEU B 1 79 ? 3.668 43.188 21.422 1 67.38 79 LEU B N 1
ATOM 3234 C CA . LEU B 1 79 ? 3.818 42.156 22.438 1 67.38 79 LEU B CA 1
ATOM 3235 C C . LEU B 1 79 ? 2.812 41.031 22.203 1 67.38 79 LEU B C 1
ATOM 3237 O O . LEU B 1 79 ? 3.16 39.844 22.297 1 67.38 79 LEU B O 1
ATOM 3241 N N . THR B 1 80 ? 1.642 41.375 21.922 1 68.75 80 THR B N 1
ATOM 3242 C CA . THR B 1 80 ? 0.61 40.375 21.703 1 68.75 80 THR B CA 1
ATOM 3243 C C . THR B 1 80 ? 0.887 39.562 20.422 1 68.75 80 THR B C 1
ATOM 3245 O O . THR B 1 80 ? 0.692 38.344 20.391 1 68.75 80 THR B O 1
ATOM 3248 N N . LEU B 1 81 ? 1.405 40.25 19.5 1 69.31 81 LEU B N 1
ATOM 3249 C CA . LEU B 1 81 ? 1.75 39.562 18.266 1 69.31 81 LEU B CA 1
ATOM 3250 C C . LEU B 1 81 ? 2.943 38.625 18.453 1 69.31 81 LEU B C 1
ATOM 3252 O O . LEU B 1 81 ? 2.973 37.531 17.906 1 69.31 81 LEU B O 1
ATOM 3256 N N . THR B 1 82 ? 3.848 39.094 19.25 1 67.44 82 THR B N 1
ATOM 3257 C CA . THR B 1 82 ? 5.031 38.281 19.516 1 67.44 82 THR B CA 1
ATOM 3258 C C . THR B 1 82 ? 4.668 37.062 20.359 1 67.44 82 THR B C 1
ATOM 3260 O O . THR B 1 82 ? 5.141 35.969 20.094 1 67.44 82 THR B O 1
ATOM 3263 N N . ILE B 1 83 ? 3.822 37.25 21.328 1 67.06 83 ILE B N 1
ATOM 3264 C CA . ILE B 1 83 ? 3.412 36.125 22.172 1 67.06 83 ILE B CA 1
ATOM 3265 C C . ILE B 1 83 ? 2.602 35.125 21.359 1 67.06 83 ILE B C 1
ATOM 3267 O O . ILE B 1 83 ? 2.787 33.906 21.5 1 67.06 83 ILE B O 1
ATOM 3271 N N . ASN B 1 84 ? 1.784 35.594 20.547 1 62.19 84 ASN B N 1
ATOM 3272 C CA . ASN B 1 84 ? 0.999 34.719 19.688 1 62.19 84 ASN B CA 1
ATOM 3273 C C . ASN B 1 84 ? 1.886 33.938 18.703 1 62.19 84 ASN B C 1
ATOM 3275 O O . ASN B 1 84 ? 1.67 32.75 18.469 1 62.19 84 ASN B O 1
ATOM 3279 N N . TYR B 1 85 ? 2.816 34.656 18.234 1 61.59 85 TYR B N 1
ATOM 3280 C CA . TYR B 1 85 ? 3.777 34.031 17.344 1 61.59 85 TYR B CA 1
ATOM 3281 C C . TYR B 1 85 ? 4.559 32.938 18.062 1 61.59 85 TYR B C 1
ATOM 3283 O O . TYR B 1 85 ? 4.719 31.828 17.562 1 61.59 85 TYR B O 1
ATOM 3291 N N . LEU B 1 86 ? 4.984 33.219 19.219 1 59.31 86 LEU B N 1
ATOM 3292 C CA . LEU B 1 86 ? 5.734 32.25 20 1 59.31 86 LEU B CA 1
ATOM 3293 C C . LEU B 1 86 ? 4.848 31.078 20.406 1 59.31 86 LEU B C 1
ATOM 3295 O O . LEU B 1 86 ? 5.301 29.938 20.422 1 59.31 86 LEU B O 1
ATOM 3299 N N . TYR B 1 87 ? 3.668 31.391 20.688 1 59.56 87 TYR B N 1
ATOM 3300 C CA . TYR B 1 87 ? 2.715 30.344 21.062 1 59.56 87 TYR B CA 1
ATOM 3301 C C . TYR B 1 87 ? 2.422 29.422 19.875 1 59.56 87 TYR B C 1
ATOM 3303 O O . TYR B 1 87 ? 2.369 28.203 20.031 1 59.56 87 TYR B O 1
ATOM 3311 N N . GLN B 1 88 ? 2.229 29.953 18.781 1 57.84 88 GLN B N 1
ATOM 3312 C CA . GLN B 1 88 ? 1.994 29.141 17.594 1 57.84 88 GLN B CA 1
ATOM 3313 C C . GLN B 1 88 ? 3.213 28.297 17.266 1 57.84 88 GLN B C 1
ATOM 3315 O O . GLN B 1 88 ? 3.074 27.125 16.859 1 57.84 88 GLN B O 1
ATOM 3320 N N . GLU B 1 89 ? 4.262 28.922 17.328 1 55.47 89 GLU B N 1
ATOM 3321 C CA . GLU B 1 89 ? 5.5 28.172 17.109 1 55.47 89 GLU B CA 1
ATOM 3322 C C . GLU B 1 89 ? 5.668 27.062 18.141 1 55.47 89 GLU B C 1
ATOM 3324 O O . GLU B 1 89 ? 6.113 25.969 17.812 1 55.47 89 GLU B O 1
ATOM 3329 N N . TYR B 1 90 ? 5.352 27.438 19.312 1 53.62 90 TYR B N 1
ATOM 3330 C CA . TYR B 1 90 ? 5.422 26.438 20.375 1 53.62 90 TYR B CA 1
ATOM 3331 C C . TYR B 1 90 ? 4.414 25.312 20.141 1 53.62 90 TYR B C 1
ATOM 3333 O O . TYR B 1 90 ? 4.723 24.141 20.375 1 53.62 90 TYR B O 1
ATOM 3341 N N . LYS B 1 91 ? 3.262 25.656 19.953 1 53.41 91 LYS B N 1
ATOM 3342 C CA . LYS B 1 91 ? 2.24 24.656 19.656 1 53.41 91 LYS B CA 1
ATOM 3343 C C . LYS B 1 91 ? 2.627 23.812 18.438 1 53.41 91 LYS B C 1
ATOM 3345 O O . LYS B 1 91 ? 2.402 22.609 18.422 1 53.41 91 LYS B O 1
ATOM 3350 N N . SER B 1 92 ? 3.127 24.422 17.531 1 50.91 92 SER B N 1
ATOM 3351 C CA . SER B 1 92 ? 3.568 23.719 16.328 1 50.91 92 SER B CA 1
ATOM 3352 C C . SER B 1 92 ? 4.703 22.75 16.641 1 50.91 92 SER B C 1
ATOM 3354 O O . SER B 1 92 ? 4.742 21.641 16.109 1 50.91 92 SER B O 1
ATOM 3356 N N . GLU B 1 93 ? 5.629 23.234 17.5 1 48.03 93 GLU B N 1
ATOM 3357 C CA . GLU B 1 93 ? 6.777 22.391 17.828 1 48.03 93 GLU B CA 1
ATOM 3358 C C . GLU B 1 93 ? 6.359 21.188 18.672 1 48.03 93 GLU B C 1
ATOM 3360 O O . GLU B 1 93 ? 6.957 20.125 18.562 1 48.03 93 GLU B O 1
ATOM 3365 N N . ASN B 1 94 ? 5.484 21.359 19.656 1 45.72 94 ASN B N 1
ATOM 3366 C CA . ASN B 1 94 ? 5.129 20.266 20.562 1 45.72 94 ASN B CA 1
ATOM 3367 C C . ASN B 1 94 ? 3.947 19.453 20.031 1 45.72 94 ASN B C 1
ATOM 3369 O O . ASN B 1 94 ? 3.377 18.641 20.75 1 45.72 94 ASN B O 1
ATOM 3373 N N . GLU B 1 95 ? 3.314 19.938 19.188 1 48.84 95 GLU B N 1
ATOM 3374 C CA . GLU B 1 95 ? 2.184 19.141 18.719 1 48.84 95 GLU B CA 1
ATOM 3375 C C . GLU B 1 95 ? 2.639 17.766 18.219 1 48.84 95 GLU B C 1
ATOM 3377 O O . GLU B 1 95 ? 3.57 17.672 17.422 1 48.84 95 GLU B O 1
ATOM 3382 N N . VAL B 1 96 ? 2.58 16.906 19.203 1 50.88 96 VAL B N 1
ATOM 3383 C CA . VAL B 1 96 ? 2.75 15.508 18.812 1 50.88 96 VAL B CA 1
ATOM 3384 C C . VAL B 1 96 ? 2.324 15.32 17.359 1 50.88 96 VAL B C 1
ATOM 3386 O O . VAL B 1 96 ? 1.151 15.492 17.031 1 50.88 96 VAL B O 1
ATOM 3389 N N . ILE B 1 97 ? 3.311 15.508 16.547 1 61.97 97 ILE B N 1
ATOM 3390 C CA . ILE B 1 97 ? 3.029 15.453 15.117 1 61.97 97 ILE B CA 1
ATOM 3391 C C . ILE B 1 97 ? 2.436 14.094 14.75 1 61.97 97 ILE B C 1
ATOM 3393 O O . ILE B 1 97 ? 3.064 13.062 14.977 1 61.97 97 ILE B O 1
ATOM 3397 N N . ALA B 1 98 ? 1.219 14.055 14.641 1 79.12 98 ALA B N 1
ATOM 3398 C CA . ALA B 1 98 ? 0.536 12.859 14.148 1 79.12 98 ALA B CA 1
ATOM 3399 C C . ALA B 1 98 ? 1.283 12.25 12.969 1 79.12 98 ALA B C 1
ATOM 3401 O O . ALA B 1 98 ? 1.878 12.969 12.164 1 79.12 98 ALA B O 1
ATOM 3402 N N . MET B 1 99 ? 1.482 10.914 13.156 1 85.69 99 MET B N 1
ATOM 3403 C CA . MET B 1 99 ? 2.234 10.188 12.133 1 85.69 99 MET B CA 1
ATOM 3404 C C . MET B 1 99 ? 1.304 9.344 11.266 1 85.69 99 MET B C 1
ATOM 3406 O O . MET B 1 99 ? 0.281 8.852 11.75 1 85.69 99 MET B O 1
ATOM 3410 N N . ASN B 1 100 ? 1.682 9.305 10 1 89.56 100 ASN B N 1
ATOM 3411 C CA . ASN B 1 100 ? 1.114 8.336 9.07 1 89.56 100 ASN B CA 1
ATOM 3412 C C . ASN B 1 100 ? 2.002 7.098 8.945 1 89.56 100 ASN B C 1
ATOM 3414 O O . ASN B 1 100 ? 3.229 7.215 8.906 1 89.56 100 ASN B O 1
ATOM 3418 N N . THR B 1 101 ? 1.357 5.969 8.961 1 93.5 101 THR B N 1
ATOM 3419 C CA . THR B 1 101 ? 2.109 4.738 8.758 1 93.5 101 THR B CA 1
ATOM 3420 C C . THR B 1 101 ? 1.511 3.918 7.617 1 93.5 101 THR B C 1
ATOM 3422 O O . THR B 1 101 ? 0.309 3.643 7.609 1 93.5 101 THR B O 1
ATOM 3425 N N . VAL B 1 102 ? 2.303 3.621 6.668 1 95.06 102 VAL B N 1
ATOM 3426 C CA . VAL B 1 102 ? 1.912 2.744 5.57 1 95.06 102 VAL B CA 1
ATOM 3427 C C . VAL B 1 102 ? 2.729 1.455 5.621 1 95.06 102 VAL B C 1
ATOM 3429 O O . VAL B 1 102 ? 3.961 1.493 5.625 1 95.06 102 VAL B O 1
ATOM 3432 N N . SER B 1 103 ? 2.061 0.327 5.68 1 95.75 103 SER B N 1
ATOM 3433 C CA . SER B 1 103 ? 2.719 -0.974 5.75 1 95.75 103 SER B CA 1
ATOM 3434 C C . SER B 1 103 ? 2.305 -1.868 4.586 1 95.75 103 SER B C 1
ATOM 3436 O O . SER B 1 103 ? 1.114 -2.086 4.359 1 95.75 103 SER B O 1
ATOM 3438 N N . VAL B 1 104 ? 3.297 -2.393 3.93 1 94.5 104 VAL B N 1
ATOM 3439 C CA . VAL B 1 104 ? 3.07 -3.252 2.771 1 94.5 104 VAL B CA 1
ATOM 3440 C C . VAL B 1 104 ? 3.357 -4.703 3.143 1 94.5 104 VAL B C 1
ATOM 3442 O O . VAL B 1 104 ? 4.461 -5.031 3.588 1 94.5 104 VAL B O 1
ATOM 3445 N N . PRO B 1 105 ? 2.449 -5.59 2.979 1 91 105 PRO B N 1
ATOM 3446 C CA . PRO B 1 105 ? 2.684 -7 3.293 1 91 105 PRO B CA 1
ATOM 3447 C C . PRO B 1 105 ? 3.639 -7.672 2.311 1 91 105 PRO B C 1
ATOM 3449 O O . PRO B 1 105 ? 4.023 -7.07 1.306 1 91 105 PRO B O 1
ATOM 3452 N N . ALA B 1 106 ? 3.965 -8.961 2.666 1 88.5 106 ALA B N 1
ATOM 3453 C CA . ALA B 1 106 ? 4.844 -9.75 1.805 1 88.5 106 ALA B CA 1
ATOM 3454 C C . ALA B 1 106 ? 4.227 -9.938 0.421 1 88.5 106 ALA B C 1
ATOM 3456 O O . ALA B 1 106 ? 3.016 -10.133 0.295 1 88.5 106 ALA B O 1
ATOM 3457 N N . GLY B 1 107 ? 5.109 -9.898 -0.529 1 86.81 107 GLY B N 1
ATOM 3458 C CA . GLY B 1 107 ? 4.699 -10.164 -1.899 1 86.81 107 GLY B CA 1
ATOM 3459 C C . GLY B 1 107 ? 3.9 -9.023 -2.512 1 86.81 107 GLY B C 1
ATOM 3460 O O . GLY B 1 107 ? 3.314 -9.18 -3.584 1 86.81 107 GLY B O 1
ATOM 3461 N N . GLN B 1 108 ? 3.875 -7.93 -1.836 1 87.44 108 GLN B N 1
ATOM 3462 C CA . GLN B 1 108 ? 3.057 -6.809 -2.285 1 87.44 108 GLN B CA 1
ATOM 3463 C C . GLN B 1 108 ? 3.902 -5.555 -2.482 1 87.44 108 GLN B C 1
ATOM 3465 O O . GLN B 1 108 ? 5.094 -5.547 -2.164 1 87.44 108 GLN B O 1
ATOM 3470 N N . ARG B 1 109 ? 3.342 -4.512 -3.189 1 92.69 109 ARG B N 1
ATOM 3471 C CA . ARG B 1 109 ? 3.949 -3.193 -3.326 1 92.69 109 ARG B CA 1
ATOM 3472 C C . ARG B 1 109 ? 2.887 -2.1 -3.328 1 92.69 109 ARG B C 1
ATOM 3474 O O . ARG B 1 109 ? 1.702 -2.377 -3.531 1 92.69 109 ARG B O 1
ATOM 3481 N N . THR B 1 110 ? 3.355 -0.88 -3.059 1 94.81 110 THR B N 1
ATOM 3482 C CA . THR B 1 110 ? 2.412 0.232 -3.027 1 94.81 110 THR B CA 1
ATOM 3483 C C . THR B 1 110 ? 3.104 1.538 -3.41 1 94.81 110 THR B C 1
ATOM 3485 O O . THR B 1 110 ? 4.312 1.684 -3.225 1 94.81 110 THR B O 1
ATOM 3488 N N . ASN B 1 111 ? 2.281 2.4 -4.023 1 96.31 111 ASN B N 1
ATOM 3489 C CA . ASN B 1 111 ? 2.762 3.734 -4.367 1 96.31 111 ASN B CA 1
ATOM 3490 C C . ASN B 1 111 ? 2.135 4.805 -3.475 1 96.31 111 ASN B C 1
ATOM 3492 O O . ASN B 1 111 ? 0.94 4.746 -3.178 1 96.31 111 ASN B O 1
ATOM 3496 N N . ILE B 1 112 ? 2.951 5.703 -3.064 1 95.31 112 ILE B N 1
ATOM 3497 C CA . ILE B 1 112 ? 2.473 6.785 -2.209 1 95.31 112 ILE B CA 1
ATOM 3498 C C . ILE B 1 112 ? 2.977 8.125 -2.742 1 95.31 112 ILE B C 1
ATOM 3500 O O . ILE B 1 112 ? 4.125 8.234 -3.174 1 95.31 112 ILE B O 1
ATOM 3504 N N . THR B 1 113 ? 2.148 9.102 -2.713 1 94.81 113 THR B N 1
ATOM 3505 C CA . THR B 1 113 ? 2.555 10.492 -2.898 1 94.81 113 THR B CA 1
ATOM 3506 C C . THR B 1 113 ? 2.455 11.266 -1.586 1 94.81 113 THR B C 1
ATOM 3508 O O . THR B 1 113 ? 1.369 11.391 -1.018 1 94.81 113 THR B O 1
ATOM 3511 N N . LEU B 1 114 ? 3.551 11.773 -1.19 1 92.5 114 LEU B N 1
ATOM 3512 C CA . LEU B 1 114 ? 3.611 12.508 0.067 1 92.5 114 LEU B CA 1
ATOM 3513 C C . LEU B 1 114 ? 3.082 13.93 -0.106 1 92.5 114 LEU B C 1
ATOM 3515 O O . LEU B 1 114 ? 2.883 14.391 -1.233 1 92.5 114 LEU B O 1
ATOM 3519 N N . PRO B 1 115 ? 2.824 14.633 0.994 1 86.38 115 PRO B N 1
ATOM 3520 C CA . PRO B 1 115 ? 2.234 15.969 0.912 1 86.38 115 PRO B CA 1
ATOM 3521 C C . PRO B 1 115 ? 3.125 16.969 0.168 1 86.38 115 PRO B C 1
ATOM 3523 O O . PRO B 1 115 ? 2.631 17.953 -0.38 1 86.38 115 PRO B O 1
ATOM 3526 N N . ASP B 1 116 ? 4.375 16.719 0.115 1 87.56 116 ASP B N 1
ATOM 3527 C CA . ASP B 1 116 ? 5.277 17.641 -0.564 1 87.56 116 ASP B CA 1
ATOM 3528 C C . ASP B 1 116 ? 5.391 17.312 -2.051 1 87.56 116 ASP B C 1
ATOM 3530 O O . ASP B 1 116 ? 6.148 17.938 -2.781 1 87.56 116 ASP B O 1
ATOM 3534 N N . GLY B 1 117 ? 4.715 16.266 -2.471 1 90.5 117 GLY B N 1
ATOM 3535 C CA . GLY B 1 117 ? 4.734 15.875 -3.871 1 90.5 117 GLY B CA 1
ATOM 3536 C C . GLY B 1 117 ? 5.695 14.742 -4.16 1 90.5 117 GLY B C 1
ATOM 3537 O O . GLY B 1 117 ? 5.715 14.203 -5.27 1 90.5 117 GLY B O 1
ATOM 3538 N N . THR B 1 118 ? 6.504 14.375 -3.184 1 94.88 118 THR B N 1
ATOM 3539 C CA . THR B 1 118 ? 7.438 13.266 -3.346 1 94.88 118 THR B CA 1
ATOM 3540 C C . THR B 1 118 ? 6.688 11.969 -3.633 1 94.88 118 THR B C 1
ATOM 3542 O O . THR B 1 118 ? 5.691 11.664 -2.975 1 94.88 118 THR B O 1
ATOM 3545 N N . ASN B 1 119 ? 7.133 11.312 -4.641 1 97.25 119 ASN B N 1
ATOM 3546 C CA . ASN B 1 119 ? 6.566 10.016 -4.988 1 97.25 119 ASN B CA 1
ATOM 3547 C C . ASN B 1 119 ? 7.418 8.867 -4.457 1 97.25 119 ASN B C 1
ATOM 3549 O O . ASN B 1 119 ? 8.641 8.875 -4.613 1 97.25 119 ASN B O 1
ATOM 3553 N N . VAL B 1 120 ? 6.758 7.883 -3.818 1 97.94 120 VAL B N 1
ATOM 3554 C CA . VAL B 1 120 ? 7.488 6.789 -3.184 1 97.94 120 VAL B CA 1
ATOM 3555 C C . VAL B 1 120 ? 6.855 5.453 -3.564 1 97.94 120 VAL B C 1
ATOM 3557 O O . VAL B 1 120 ? 5.645 5.27 -3.42 1 97.94 120 VAL B O 1
ATOM 3560 N N . TRP B 1 121 ? 7.613 4.578 -4.035 1 97.94 121 TRP B N 1
ATOM 3561 C CA . TRP B 1 121 ? 7.203 3.182 -4.156 1 97.94 121 TRP B CA 1
ATOM 3562 C C . TRP B 1 121 ? 7.738 2.352 -2.994 1 97.94 121 TRP B C 1
ATOM 3564 O O . TRP B 1 121 ? 8.93 2.402 -2.686 1 97.94 121 TRP B O 1
ATOM 3574 N N . LEU B 1 122 ? 6.863 1.665 -2.34 1 97.56 122 LEU B N 1
ATOM 3575 C CA . LEU B 1 122 ? 7.238 0.759 -1.258 1 97.56 122 LEU B CA 1
ATOM 3576 C C . LEU B 1 122 ? 7.207 -0.691 -1.729 1 97.56 122 LEU B C 1
ATOM 3578 O O . LEU B 1 122 ? 6.238 -1.126 -2.354 1 97.56 122 LEU B O 1
ATOM 3582 N N . ASN B 1 123 ? 8.273 -1.404 -1.45 1 96.19 123 ASN B N 1
ATOM 3583 C CA . ASN B 1 123 ? 8.352 -2.812 -1.822 1 96.19 123 ASN B CA 1
ATOM 3584 C C . ASN B 1 123 ? 7.754 -3.711 -0.744 1 96.19 123 ASN B C 1
ATOM 3586 O O . ASN B 1 123 ? 7.188 -3.223 0.234 1 96.19 123 ASN B O 1
ATOM 3590 N N . ALA B 1 124 ? 7.82 -5.008 -0.979 1 93.69 124 ALA B N 1
ATOM 3591 C CA . ALA B 1 124 ? 7.266 -6.004 -0.065 1 93.69 124 ALA B CA 1
ATOM 3592 C C . ALA B 1 124 ? 7.863 -5.863 1.332 1 93.69 124 ALA B C 1
ATOM 3594 O O . ALA B 1 124 ? 9.047 -5.535 1.478 1 93.69 124 ALA B O 1
ATOM 3595 N N . ARG B 1 125 ? 6.98 -6.113 2.367 1 93.25 125 ARG B N 1
ATOM 3596 C CA . ARG B 1 125 ? 7.379 -6.141 3.771 1 93.25 125 ARG B CA 1
ATOM 3597 C C . ARG B 1 125 ? 8.031 -4.824 4.18 1 93.25 125 ARG B C 1
ATOM 3599 O O . ARG B 1 125 ? 9.086 -4.82 4.828 1 93.25 125 ARG B O 1
ATOM 3606 N N . THR B 1 126 ? 7.469 -3.797 3.729 1 96.5 126 THR B N 1
ATOM 3607 C CA . THR B 1 126 ? 8.047 -2.479 3.967 1 96.5 126 THR B CA 1
ATOM 3608 C C . THR B 1 126 ? 7.074 -1.595 4.742 1 96.5 126 THR B C 1
ATOM 3610 O O . THR B 1 126 ? 5.863 -1.657 4.527 1 96.5 126 THR B O 1
ATOM 3613 N N . THR B 1 127 ? 7.586 -0.795 5.652 1 96.5 127 THR B N 1
ATOM 3614 C CA . THR B 1 127 ? 6.801 0.177 6.406 1 96.5 127 THR B CA 1
ATOM 3615 C C . THR B 1 127 ? 7.402 1.572 6.281 1 96.5 127 THR B C 1
ATOM 3617 O O . THR B 1 127 ? 8.609 1.748 6.449 1 96.5 127 THR B O 1
ATOM 3620 N N . LEU B 1 128 ? 6.586 2.492 5.926 1 97.06 128 LEU B N 1
ATOM 3621 C CA . LEU B 1 128 ? 6.977 3.896 5.871 1 97.06 128 LEU B CA 1
ATOM 3622 C C . LEU B 1 128 ? 6.156 4.727 6.855 1 97.06 128 LEU B C 1
ATOM 3624 O O . LEU B 1 128 ? 4.922 4.656 6.855 1 97.06 128 LEU B O 1
ATOM 3628 N N . GLN B 1 129 ? 6.84 5.469 7.676 1 95.25 129 GLN B N 1
ATOM 3629 C CA . GLN B 1 129 ? 6.199 6.41 8.586 1 95.25 129 GLN B CA 1
ATOM 3630 C C . GLN B 1 129 ? 6.621 7.844 8.281 1 95.25 129 GLN B C 1
ATOM 3632 O O . GLN B 1 129 ? 7.793 8.109 8 1 95.25 129 GLN B O 1
ATOM 3637 N N . TYR B 1 130 ? 5.695 8.719 8.297 1 92.94 130 TYR B N 1
ATOM 3638 C CA . TYR B 1 130 ? 5.996 10.125 8.039 1 92.94 130 TYR B CA 1
ATOM 3639 C C . TYR B 1 130 ? 4.996 11.031 8.75 1 92.94 130 TYR B C 1
ATOM 3641 O O . TYR B 1 130 ? 3.855 10.641 8.992 1 92.94 130 TYR B O 1
ATOM 3649 N N . PRO B 1 131 ? 5.492 12.188 9.055 1 86.88 131 PRO B N 1
ATOM 3650 C CA . PRO B 1 131 ? 4.617 13.102 9.797 1 86.88 131 PRO B CA 1
ATOM 3651 C C . PRO B 1 131 ? 3.529 13.711 8.922 1 86.88 131 PRO B C 1
ATOM 3653 O O . PRO B 1 131 ? 3.693 13.805 7.703 1 86.88 131 PRO B O 1
ATOM 3656 N N . VAL B 1 132 ? 2.51 14.109 9.57 1 80.81 132 VAL B N 1
ATOM 3657 C CA . VAL B 1 132 ? 1.39 14.758 8.891 1 80.81 132 VAL B CA 1
ATOM 3658 C C . VAL B 1 132 ? 1.865 16.047 8.234 1 80.81 132 VAL B C 1
ATOM 3660 O O . VAL B 1 132 ? 1.435 16.391 7.125 1 80.81 132 VAL B O 1
ATOM 3663 N N . THR B 1 133 ? 2.646 16.703 8.961 1 77.5 133 THR B N 1
ATOM 3664 C CA . THR B 1 133 ? 3.236 17.906 8.406 1 77.5 133 THR B CA 1
ATOM 3665 C C . THR B 1 133 ? 4.754 17.906 8.578 1 77.5 133 THR B C 1
ATOM 3667 O O . THR B 1 133 ? 5.258 17.656 9.68 1 77.5 133 THR B O 1
ATOM 3670 N N . PHE B 1 134 ? 5.332 18.125 7.418 1 80.56 134 PHE B N 1
ATOM 3671 C CA . PHE B 1 134 ? 6.785 18.25 7.516 1 80.56 134 PHE B CA 1
ATOM 3672 C C . PHE B 1 134 ? 7.184 19.562 8.18 1 80.56 134 PHE B C 1
ATOM 3674 O O . PHE B 1 134 ? 6.496 20.562 8.031 1 80.56 134 PHE B O 1
ATOM 3681 N N . SER B 1 135 ? 8.25 19.453 8.844 1 78.75 135 SER B N 1
ATOM 3682 C CA . SER B 1 135 ? 8.797 20.672 9.438 1 78.75 135 SER B CA 1
ATOM 3683 C C . SER B 1 135 ? 9.414 21.578 8.383 1 78.75 135 SER B C 1
ATOM 3685 O O . SER B 1 135 ? 9.625 21.156 7.242 1 78.75 135 SER B O 1
ATOM 3687 N N . GLN B 1 136 ? 9.586 22.797 8.805 1 77.5 136 GLN B N 1
ATOM 3688 C CA . GLN B 1 136 ? 10.195 23.766 7.895 1 77.5 136 GLN B CA 1
ATOM 3689 C C . GLN B 1 136 ? 11.695 23.516 7.746 1 77.5 136 GLN B C 1
ATOM 3691 O O . GLN B 1 136 ? 12.32 24 6.809 1 77.5 136 GLN B O 1
ATOM 3696 N N . LYS B 1 137 ? 12.219 22.828 8.609 1 82.12 137 LYS B N 1
ATOM 3697 C CA . LYS B 1 137 ? 13.664 22.625 8.609 1 82.12 137 LYS B CA 1
ATOM 3698 C C . LYS B 1 137 ? 14.055 21.391 7.809 1 82.12 137 LYS B C 1
ATOM 3700 O O . LYS B 1 137 ? 15.07 21.375 7.113 1 82.12 137 LYS B O 1
ATOM 3705 N N . GLN B 1 138 ? 13.281 20.453 8.016 1 87.38 138 GLN B N 1
ATOM 3706 C CA . GLN B 1 138 ? 13.594 19.203 7.324 1 87.38 138 GLN B CA 1
ATOM 3707 C C . GLN B 1 138 ? 12.344 18.359 7.113 1 87.38 138 GLN B C 1
ATOM 3709 O O . GLN B 1 138 ? 11.367 18.5 7.852 1 87.38 138 GLN B O 1
ATOM 3714 N N . ARG B 1 139 ? 12.422 17.609 6.121 1 91.25 139 ARG B N 1
ATOM 3715 C CA . ARG B 1 139 ? 11.406 16.609 5.84 1 91.25 139 ARG B CA 1
ATOM 3716 C C . ARG B 1 139 ? 11.922 15.203 6.137 1 91.25 139 ARG B C 1
ATOM 3718 O O . ARG B 1 139 ? 12.75 14.672 5.391 1 91.25 139 ARG B O 1
ATOM 3725 N N . THR B 1 140 ? 11.406 14.602 7.184 1 93.94 140 THR B N 1
ATOM 3726 C CA . THR B 1 140 ? 11.961 13.32 7.609 1 93.94 140 THR B CA 1
ATOM 3727 C C . THR B 1 140 ? 10.914 12.219 7.496 1 93.94 140 THR B C 1
ATOM 3729 O O . THR B 1 140 ? 9.766 12.391 7.914 1 93.94 140 THR B O 1
ATOM 3732 N N . VAL B 1 141 ? 11.297 11.109 6.895 1 96.06 141 VAL B N 1
ATOM 3733 C CA . VAL B 1 141 ? 10.469 9.906 6.871 1 96.06 141 VAL B CA 1
ATOM 3734 C C . VAL B 1 141 ? 11.258 8.727 7.449 1 96.06 141 VAL B C 1
ATOM 3736 O O . VAL B 1 141 ? 12.492 8.727 7.426 1 96.06 141 VAL B O 1
ATOM 3739 N N . PHE B 1 142 ? 10.547 7.742 8 1 96.62 142 PHE B N 1
ATOM 3740 C CA . PHE B 1 142 ? 11.148 6.547 8.578 1 96.62 142 PHE B CA 1
ATOM 3741 C C . PHE B 1 142 ? 10.828 5.32 7.73 1 96.62 142 PHE B C 1
ATOM 3743 O O . PHE B 1 142 ? 9.656 5.035 7.465 1 96.62 142 PHE B O 1
ATOM 3750 N N . LEU B 1 143 ? 11.883 4.609 7.395 1 97.81 143 LEU B N 1
ATOM 3751 C CA . LEU B 1 143 ? 11.703 3.486 6.48 1 97.81 143 LEU B CA 1
ATOM 3752 C C . LEU B 1 143 ? 12.227 2.191 7.098 1 97.81 143 LEU B C 1
ATOM 3754 O O . LEU B 1 143 ? 13.336 2.156 7.629 1 97.81 143 LEU B O 1
ATOM 3758 N N . LYS B 1 144 ? 11.461 1.181 7.137 1 97.06 144 LYS B N 1
ATOM 3759 C CA . LYS B 1 144 ? 11.836 -0.213 7.352 1 97.06 144 LYS B CA 1
ATOM 3760 C C . LYS B 1 144 ? 11.5 -1.068 6.137 1 97.06 144 LYS B C 1
ATOM 3762 O O . LYS B 1 144 ? 10.328 -1.324 5.855 1 97.06 144 LYS B O 1
ATOM 3767 N N . GLY B 1 145 ? 12.508 -1.503 5.449 1 96.81 145 GLY B N 1
ATOM 3768 C CA . GLY B 1 145 ? 12.305 -2.24 4.215 1 96.81 145 GLY B CA 1
ATOM 3769 C C . GLY B 1 145 ? 12.969 -1.591 3.016 1 96.81 145 GLY B C 1
ATOM 3770 O O . GLY B 1 145 ? 14.117 -1.146 3.102 1 96.81 145 GLY B O 1
ATOM 3771 N N . GLU B 1 146 ? 12.281 -1.648 1.877 1 97.44 146 GLU B N 1
ATOM 3772 C CA . GLU B 1 146 ? 12.836 -1.117 0.635 1 97.44 146 GLU B CA 1
ATOM 3773 C C . GLU B 1 146 ? 11.867 -0.134 -0.023 1 97.44 146 GLU B C 1
ATOM 3775 O O . GLU B 1 146 ? 10.672 -0.397 -0.105 1 97.44 146 GLU B O 1
ATOM 3780 N N . ALA B 1 147 ? 12.43 1.007 -0.443 1 98.44 147 ALA B N 1
ATOM 3781 C CA . ALA B 1 147 ? 11.602 2.025 -1.08 1 98.44 147 ALA B CA 1
ATOM 3782 C C . ALA B 1 147 ? 12.383 2.77 -2.16 1 98.44 147 ALA B C 1
ATOM 3784 O O . ALA B 1 147 ? 13.594 2.965 -2.039 1 98.44 147 ALA B O 1
ATOM 3785 N N . TYR B 1 148 ? 11.734 3.105 -3.219 1 98.44 148 TYR B N 1
ATOM 3786 C CA . TYR B 1 148 ? 12.242 3.984 -4.27 1 98.44 148 TYR B CA 1
ATOM 3787 C C . TYR B 1 148 ? 11.641 5.379 -4.145 1 98.44 148 TYR B C 1
ATOM 3789 O O . TYR B 1 148 ? 10.422 5.547 -4.188 1 98.44 148 TYR B O 1
ATOM 3797 N N . PHE B 1 149 ? 12.508 6.375 -4.074 1 98.25 149 PHE B N 1
ATOM 3798 C CA . PHE B 1 149 ? 12.062 7.742 -3.832 1 98.25 149 PHE B CA 1
ATOM 3799 C C . PHE B 1 149 ? 12.305 8.617 -5.059 1 98.25 149 PHE B C 1
ATOM 3801 O O . PHE B 1 149 ? 13.383 8.578 -5.648 1 98.25 149 PHE B O 1
ATOM 3808 N N . ASP B 1 150 ? 11.344 9.305 -5.465 1 97.81 150 ASP B N 1
ATOM 3809 C CA . ASP B 1 150 ? 11.422 10.453 -6.363 1 97.81 150 ASP B CA 1
ATOM 3810 C C . ASP B 1 150 ? 11.055 11.742 -5.637 1 97.81 150 ASP B C 1
ATOM 3812 O O . ASP B 1 150 ? 9.891 12.148 -5.637 1 97.81 150 ASP B O 1
ATOM 3816 N N . VAL B 1 151 ? 12.039 12.352 -5.117 1 97.12 151 VAL B N 1
ATOM 3817 C CA . VAL B 1 151 ? 11.852 13.422 -4.137 1 97.12 151 VAL B CA 1
ATOM 3818 C C . VAL B 1 151 ? 11.688 14.758 -4.855 1 97.12 151 VAL B C 1
ATOM 3820 O O . VAL B 1 151 ? 12.492 15.102 -5.723 1 97.12 151 VAL B O 1
ATOM 3823 N N . THR B 1 152 ? 10.648 15.438 -4.492 1 93.12 152 THR B N 1
ATOM 3824 C CA . THR B 1 152 ? 10.445 16.797 -4.996 1 93.12 152 THR B CA 1
ATOM 3825 C C . THR B 1 152 ? 11.578 17.719 -4.551 1 93.12 152 THR B C 1
ATOM 3827 O O . THR B 1 152 ? 11.945 17.734 -3.375 1 93.12 152 THR B O 1
ATOM 3830 N N . LYS B 1 153 ? 12.039 18.516 -5.461 1 93.06 153 LYS B N 1
ATOM 3831 C CA . LYS B 1 153 ? 13.203 19.359 -5.172 1 93.06 153 LYS B CA 1
ATOM 3832 C C . LYS B 1 153 ? 12.812 20.547 -4.301 1 93.06 153 LYS B C 1
ATOM 3834 O O . LYS B 1 153 ? 11.914 21.312 -4.652 1 93.06 153 LYS B O 1
ATOM 3839 N N . LYS B 1 154 ? 13.344 20.609 -3.127 1 89.06 154 LYS B N 1
ATOM 3840 C CA . LYS B 1 154 ? 13.266 21.75 -2.229 1 89.06 154 LYS B CA 1
ATOM 3841 C C . LYS B 1 154 ? 14.633 22.078 -1.63 1 89.06 154 LYS B C 1
ATOM 3843 O O . LYS B 1 154 ? 15.078 21.406 -0.698 1 89.06 154 LYS B O 1
ATOM 3848 N N . LYS B 1 155 ? 15.203 23.125 -2.016 1 84.62 155 LYS B N 1
ATOM 3849 C CA . LYS B 1 155 ? 16.594 23.422 -1.681 1 84.62 155 LYS B CA 1
ATOM 3850 C C . LYS B 1 155 ? 16.734 23.812 -0.212 1 84.62 155 LYS B C 1
ATOM 3852 O O . LYS B 1 155 ? 17.766 23.562 0.409 1 84.62 155 LYS B O 1
ATOM 3857 N N . LYS B 1 156 ? 15.727 24.344 0.344 1 86.69 156 LYS B N 1
ATOM 3858 C CA . LYS B 1 156 ? 15.836 24.891 1.698 1 86.69 156 LYS B CA 1
ATOM 3859 C C . LYS B 1 156 ? 15.438 23.844 2.734 1 86.69 156 LYS B C 1
ATOM 3861 O O . LYS B 1 156 ? 15.727 24 3.924 1 86.69 156 LYS B O 1
ATOM 3866 N N . THR B 1 157 ? 14.797 22.875 2.281 1 91.12 157 THR B N 1
ATOM 3867 C CA . THR B 1 157 ? 14.32 21.859 3.215 1 91.12 157 THR B CA 1
ATOM 3868 C C . THR B 1 157 ? 14.719 20.469 2.754 1 91.12 157 THR B C 1
ATOM 3870 O O . THR B 1 157 ? 13.977 19.812 2.016 1 91.12 157 THR B O 1
ATOM 3873 N N . PRO B 1 158 ? 15.766 19.984 3.299 1 94.62 158 PRO B N 1
ATOM 3874 C CA . PRO B 1 158 ? 16.234 18.656 2.881 1 94.62 158 PRO B CA 1
ATOM 3875 C C . PRO B 1 158 ? 15.266 17.547 3.256 1 94.62 158 PRO B C 1
ATOM 3877 O O . PRO B 1 158 ? 14.484 17.688 4.199 1 94.62 158 PRO B O 1
ATOM 3880 N N . PHE B 1 159 ? 15.305 16.5 2.459 1 96.19 159 PHE B N 1
ATOM 3881 C CA . PHE B 1 159 ? 14.531 15.281 2.689 1 96.19 159 PHE B CA 1
ATOM 3882 C C . PHE B 1 159 ? 15.414 14.188 3.279 1 96.19 159 PHE B C 1
ATOM 3884 O O . PHE B 1 159 ? 16.438 13.828 2.701 1 96.19 159 PHE B O 1
ATOM 3891 N N . ILE B 1 160 ? 14.984 13.633 4.402 1 97.12 160 ILE B N 1
ATOM 3892 C CA . ILE B 1 160 ? 15.805 12.648 5.094 1 97.12 160 ILE B CA 1
ATOM 3893 C C . ILE B 1 160 ? 15.031 11.344 5.238 1 97.12 160 ILE B C 1
ATOM 3895 O O . ILE B 1 160 ? 13.93 11.328 5.781 1 97.12 160 ILE B O 1
ATOM 3899 N N . VAL B 1 161 ? 15.586 10.305 4.754 1 98.25 161 VAL B N 1
ATOM 3900 C CA . VAL B 1 161 ? 15.07 8.961 5 1 98.25 161 VAL B CA 1
ATOM 3901 C C . VAL B 1 161 ? 15.859 8.305 6.129 1 98.25 161 VAL B C 1
ATOM 3903 O O . VAL B 1 161 ? 17.031 7.969 5.957 1 98.25 161 VAL B O 1
ATOM 3906 N N . ARG B 1 162 ? 15.195 8.117 7.195 1 97.31 162 ARG B N 1
ATOM 3907 C CA . ARG B 1 162 ? 15.844 7.473 8.336 1 97.31 162 ARG B CA 1
ATOM 3908 C C . ARG B 1 162 ? 15.562 5.977 8.352 1 97.31 162 ARG B C 1
ATOM 3910 O O . ARG B 1 162 ? 14.398 5.555 8.289 1 97.31 162 ARG B O 1
ATOM 3917 N N . THR B 1 163 ? 16.578 5.227 8.367 1 96.69 163 THR B N 1
ATOM 3918 C CA . THR B 1 163 ? 16.469 3.781 8.547 1 96.69 163 THR B CA 1
ATOM 3919 C C . THR B 1 163 ? 16.938 3.373 9.945 1 96.69 163 THR B C 1
ATOM 3921 O O . THR B 1 163 ? 17.109 4.223 10.82 1 96.69 163 THR B O 1
ATOM 3924 N N . ASP B 1 164 ? 17.047 2.088 10.203 1 92.81 164 ASP B N 1
ATOM 3925 C CA . ASP B 1 164 ? 17.453 1.603 11.516 1 92.81 164 ASP B CA 1
ATOM 3926 C C . ASP B 1 164 ? 18.891 1.99 11.828 1 92.81 164 ASP B C 1
ATOM 3928 O O . ASP B 1 164 ? 19.234 2.289 12.969 1 92.81 164 ASP B O 1
ATOM 3932 N N . LYS B 1 165 ? 19.703 2.1 10.742 1 93.12 165 LYS B N 1
ATOM 3933 C CA . LYS B 1 165 ? 21.125 2.275 11.008 1 93.12 165 LYS B CA 1
ATOM 3934 C C . LYS B 1 165 ? 21.688 3.477 10.25 1 93.12 165 LYS B C 1
ATOM 3936 O O . LYS B 1 165 ? 22.719 4.031 10.633 1 93.12 165 LYS B O 1
ATOM 3941 N N . TYR B 1 166 ? 21.031 3.871 9.195 1 95 166 TYR B N 1
ATOM 3942 C CA . TYR B 1 166 ? 21.609 4.902 8.336 1 95 166 TYR B CA 1
ATOM 3943 C C . TYR B 1 166 ? 20.578 5.969 8 1 95 166 TYR B C 1
ATOM 3945 O O . TYR B 1 166 ? 19.375 5.68 7.926 1 95 166 TYR B O 1
ATOM 3953 N N . ASP B 1 167 ? 21.031 7.156 7.816 1 96.88 167 ASP B N 1
ATOM 3954 C CA . ASP B 1 167 ? 20.219 8.273 7.332 1 96.88 167 ASP B CA 1
ATOM 3955 C C . ASP B 1 167 ? 20.625 8.672 5.918 1 96.88 167 ASP B C 1
ATOM 3957 O O . ASP B 1 167 ? 21.812 8.805 5.621 1 96.88 167 ASP B O 1
ATOM 3961 N N . ILE B 1 168 ? 19.688 8.812 5.094 1 97.62 168 ILE B N 1
ATOM 3962 C CA . ILE B 1 168 ? 19.906 9.242 3.719 1 97.62 168 ILE B CA 1
ATOM 3963 C C . ILE B 1 168 ? 19.312 10.641 3.518 1 97.62 168 ILE B C 1
ATOM 3965 O O . ILE B 1 168 ? 18.109 10.836 3.625 1 97.62 168 ILE B O 1
ATOM 3969 N N . GLU B 1 169 ? 20.109 11.562 3.207 1 96.62 169 GLU B N 1
ATOM 3970 C CA . GLU B 1 169 ? 19.688 12.953 3.039 1 96.62 169 GLU B CA 1
ATOM 3971 C C . GLU B 1 169 ? 19.797 13.383 1.578 1 96.62 169 GLU B C 1
ATOM 3973 O O . GLU B 1 169 ? 20.812 13.172 0.931 1 96.62 169 GLU B O 1
ATOM 3978 N N . VAL B 1 170 ? 18.672 14.023 1.141 1 94.56 170 VAL B N 1
ATOM 3979 C CA . VAL B 1 170 ? 18.656 14.453 -0.253 1 94.56 170 VAL B CA 1
ATOM 3980 C C . VAL B 1 170 ? 17.906 15.789 -0.368 1 94.56 170 VAL B C 1
ATOM 3982 O O . VAL B 1 170 ? 17.234 16.203 0.568 1 94.56 170 VAL B O 1
ATOM 3985 N N . LEU B 1 171 ? 18.016 16.469 -1.543 1 84.88 171 LEU B N 1
ATOM 3986 C CA . LEU B 1 171 ? 17.281 17.688 -1.834 1 84.88 171 LEU B CA 1
ATOM 3987 C C . LEU B 1 171 ? 16.219 17.453 -2.914 1 84.88 171 LEU B C 1
ATOM 3989 O O . LEU B 1 171 ? 15.07 17.859 -2.764 1 84.88 171 LEU B O 1
ATOM 3993 N N . GLY B 1 172 ? 16.438 16.906 -3.998 1 90.44 172 GLY B N 1
ATOM 3994 C CA . GLY B 1 172 ? 15.664 16.484 -5.156 1 90.44 172 GLY B CA 1
ATOM 3995 C C . GLY B 1 172 ? 16.312 15.336 -5.914 1 90.44 172 GLY B C 1
ATOM 3996 O O . GLY B 1 172 ? 17.141 15.555 -6.805 1 90.44 172 GLY B O 1
ATOM 3997 N N . THR B 1 173 ? 15.906 14.211 -5.625 1 93.06 173 THR B N 1
ATOM 3998 C CA . THR B 1 173 ? 16.719 13.055 -5.984 1 93.06 173 THR B CA 1
ATOM 3999 C C . THR B 1 173 ? 15.844 11.844 -6.281 1 93.06 173 THR B C 1
ATOM 4001 O O . THR B 1 173 ? 14.766 11.695 -5.703 1 93.06 173 THR B O 1
ATOM 4004 N N . GLN B 1 174 ? 16.234 11.07 -7.238 1 97.56 174 GLN B N 1
ATOM 4005 C CA . GLN B 1 174 ? 15.664 9.742 -7.457 1 97.56 174 GLN B CA 1
ATOM 4006 C C . GLN B 1 174 ? 16.625 8.648 -6.977 1 97.56 174 GLN B C 1
ATOM 4008 O O . GLN B 1 174 ? 17.734 8.516 -7.496 1 97.56 174 GLN B O 1
ATOM 4013 N N . PHE B 1 175 ? 16.234 7.883 -5.988 1 98 175 PHE B N 1
ATOM 4014 C CA . PHE B 1 175 ? 17.141 6.91 -5.387 1 98 175 PHE B CA 1
ATOM 4015 C C . PHE B 1 175 ? 16.359 5.77 -4.746 1 98 175 PHE B C 1
ATOM 4017 O O . PHE B 1 175 ? 15.172 5.906 -4.465 1 98 175 PHE B O 1
ATOM 4024 N N . ASP B 1 176 ? 16.984 4.66 -4.566 1 98.19 176 ASP B N 1
ATOM 4025 C CA . ASP B 1 176 ? 16.438 3.473 -3.926 1 98.19 176 ASP B CA 1
ATOM 4026 C C . ASP B 1 176 ? 17.141 3.184 -2.604 1 98.19 176 ASP B C 1
ATOM 4028 O O . ASP B 1 176 ? 18.359 3.359 -2.492 1 98.19 176 ASP B O 1
ATOM 4032 N N . VAL B 1 177 ? 16.375 2.83 -1.604 1 98.12 177 VAL B N 1
ATOM 4033 C CA . VAL B 1 177 ? 16.922 2.434 -0.31 1 98.12 177 VAL B CA 1
ATOM 4034 C C . VAL B 1 177 ? 16.484 1.011 0.022 1 98.12 177 VAL B C 1
ATOM 4036 O O . VAL B 1 177 ? 15.289 0.702 -0.001 1 98.12 177 VAL B O 1
ATOM 4039 N N . ASP B 1 178 ? 17.359 0.162 0.248 1 96.81 178 ASP B N 1
ATOM 4040 C CA . ASP B 1 178 ? 17.141 -1.199 0.728 1 96.81 178 ASP B CA 1
ATOM 4041 C C . ASP B 1 178 ? 17.672 -1.369 2.152 1 96.81 178 ASP B C 1
ATOM 4043 O O . ASP B 1 178 ? 18.875 -1.49 2.365 1 96.81 178 ASP B O 1
ATOM 4047 N N . ALA B 1 179 ? 16.766 -1.375 3.141 1 96.38 179 ALA B N 1
ATOM 4048 C CA . ALA B 1 179 ? 17.125 -1.394 4.555 1 96.38 179 ALA B CA 1
ATOM 4049 C C . ALA B 1 179 ? 16.156 -2.26 5.359 1 96.38 179 ALA B C 1
ATOM 4051 O O . ALA B 1 179 ? 15.578 -1.8 6.344 1 96.38 179 ALA B O 1
ATOM 4052 N N . TYR B 1 180 ? 16.094 -3.504 5.082 1 92.88 180 TYR B N 1
ATOM 4053 C CA . TYR B 1 180 ? 15.25 -4.422 5.848 1 92.88 180 TYR B CA 1
ATOM 4054 C C . TYR B 1 180 ? 15.836 -4.664 7.234 1 92.88 180 TYR B C 1
ATOM 4056 O O . TYR B 1 180 ? 17.031 -4.957 7.371 1 92.88 180 TYR B O 1
ATOM 4064 N N . PRO B 1 181 ? 15 -4.605 8.227 1 86.56 181 PRO B N 1
ATOM 4065 C CA . PRO B 1 181 ? 15.508 -4.691 9.602 1 86.56 181 PRO B CA 1
ATOM 4066 C C . PRO B 1 181 ? 16.062 -6.074 9.938 1 86.56 181 PRO B C 1
ATOM 4068 O O . PRO B 1 181 ? 16.922 -6.203 10.82 1 86.56 181 PRO B O 1
ATOM 4071 N N . ASP B 1 182 ? 15.484 -7.059 9.344 1 81.81 182 ASP B N 1
ATOM 4072 C CA . ASP B 1 182 ? 15.883 -8.422 9.672 1 81.81 182 ASP B CA 1
ATOM 4073 C C . ASP B 1 182 ? 17.141 -8.828 8.906 1 81.81 182 ASP B C 1
ATOM 4075 O O . ASP B 1 182 ? 17.641 -9.945 9.07 1 81.81 182 ASP B O 1
ATOM 4079 N N . GLN B 1 183 ? 17.625 -7.902 8.133 1 79.19 183 GLN B N 1
ATOM 4080 C CA . GLN B 1 183 ? 18.844 -8.164 7.367 1 79.19 183 GLN B CA 1
ATOM 4081 C C . GLN B 1 183 ? 19.969 -7.207 7.758 1 79.19 183 GLN B C 1
ATOM 4083 O O . GLN B 1 183 ? 19.703 -6.109 8.25 1 79.19 183 GLN B O 1
ATOM 4088 N N . THR B 1 184 ? 21.094 -7.625 7.559 1 79.19 184 THR B N 1
ATOM 4089 C CA . THR B 1 184 ? 22.25 -6.793 7.863 1 79.19 184 THR B CA 1
ATOM 4090 C C . THR B 1 184 ? 22.609 -5.91 6.672 1 79.19 184 THR B C 1
ATOM 4092 O O . THR B 1 184 ? 23.344 -4.922 6.824 1 79.19 184 THR B O 1
ATOM 4095 N N . ALA B 1 185 ? 22.062 -6.328 5.66 1 86.06 185 ALA B N 1
ATOM 4096 C CA . ALA B 1 185 ? 22.438 -5.633 4.43 1 86.06 185 ALA B CA 1
ATOM 4097 C C . ALA B 1 185 ? 21.75 -4.277 4.332 1 86.06 185 ALA B C 1
ATOM 4099 O O . ALA B 1 185 ? 20.625 -4.113 4.805 1 86.06 185 ALA B O 1
ATOM 4100 N N . PHE B 1 186 ? 22.453 -3.307 3.973 1 94.12 186 PHE B N 1
ATOM 4101 C CA . PHE B 1 186 ? 21.984 -1.972 3.615 1 94.12 186 PHE B CA 1
ATOM 4102 C C . PHE B 1 186 ? 22.547 -1.546 2.264 1 94.12 186 PHE B C 1
ATOM 4104 O O . PHE B 1 186 ? 23.703 -1.805 1.962 1 94.12 186 PHE B O 1
ATOM 4111 N N . GLU B 1 187 ? 21.641 -0.955 1.492 1 96.06 187 GLU B N 1
ATOM 4112 C CA . GLU B 1 187 ? 22.078 -0.435 0.2 1 96.06 187 GLU B CA 1
ATOM 4113 C C . GLU B 1 187 ? 21.234 0.771 -0.221 1 96.06 187 GLU B C 1
ATOM 4115 O O . GLU B 1 187 ? 20.031 0.792 -0.014 1 96.06 187 GLU B O 1
ATOM 4120 N N . THR B 1 188 ? 21.859 1.792 -0.727 1 97.75 188 THR B N 1
ATOM 4121 C CA . THR B 1 188 ? 21.188 2.912 -1.375 1 97.75 188 THR B CA 1
ATOM 4122 C C . THR B 1 188 ? 21.797 3.184 -2.75 1 97.75 188 THR B C 1
ATOM 4124 O O . THR B 1 188 ? 23.016 3.303 -2.885 1 97.75 188 THR B O 1
ATOM 4127 N N . THR B 1 189 ? 20.984 3.23 -3.754 1 97.81 189 THR B N 1
ATOM 4128 C CA . THR B 1 189 ? 21.422 3.461 -5.125 1 97.81 189 THR B CA 1
ATOM 4129 C C . THR B 1 189 ? 20.875 4.785 -5.656 1 97.81 189 THR B C 1
ATOM 4131 O O . THR B 1 189 ? 19.688 5.062 -5.527 1 97.81 189 THR B O 1
ATOM 4134 N N . LEU B 1 190 ? 21.766 5.523 -6.266 1 97.88 190 LEU B N 1
ATOM 4135 C CA . LEU B 1 190 ? 21.391 6.844 -6.75 1 97.88 190 LEU B CA 1
ATOM 4136 C C . LEU B 1 190 ? 21.188 6.828 -8.266 1 97.88 190 LEU B C 1
ATOM 4138 O O . LEU B 1 190 ? 22.109 6.508 -9.008 1 97.88 190 LEU B O 1
ATOM 4142 N N . MET B 1 191 ? 20.016 7.16 -8.727 1 96.69 191 MET B N 1
ATOM 4143 C CA . MET B 1 191 ? 19.734 7.266 -10.156 1 96.69 191 MET B CA 1
ATOM 4144 C C . MET B 1 191 ? 19.984 8.688 -10.648 1 96.69 191 MET B C 1
ATOM 4146 O O . MET B 1 191 ? 20.656 8.875 -11.672 1 96.69 191 MET B O 1
ATOM 4150 N N . LYS B 1 192 ? 19.484 9.656 -9.945 1 95.69 192 LYS B N 1
ATOM 4151 C CA . LYS B 1 192 ? 19.625 11.07 -10.297 1 95.69 192 LYS B CA 1
ATOM 4152 C C . LYS B 1 192 ? 19.703 11.938 -9.055 1 95.69 192 LYS B C 1
ATOM 4154 O O . LYS B 1 192 ? 19.031 11.68 -8.055 1 95.69 192 LYS B O 1
ATOM 4159 N N . GLY B 1 193 ? 20.516 13.047 -9.156 1 95.06 193 GLY B N 1
ATOM 4160 C CA . GLY B 1 193 ? 20.656 13.992 -8.062 1 95.06 193 GLY B CA 1
ATOM 4161 C C . GLY B 1 193 ? 21.891 13.727 -7.207 1 95.06 193 GLY B C 1
ATOM 4162 O O . GLY B 1 193 ? 22.969 13.438 -7.73 1 95.06 193 GLY B O 1
ATOM 4163 N N . SER B 1 194 ? 21.75 14.016 -5.902 1 93.94 194 SER B N 1
ATOM 4164 C CA . SER B 1 194 ? 22.828 13.812 -4.938 1 93.94 194 SER B CA 1
ATOM 4165 C C . SER B 1 194 ? 22.281 13.305 -3.605 1 93.94 194 SER B C 1
ATOM 4167 O O . SER B 1 194 ? 21.234 13.742 -3.148 1 93.94 194 SER B O 1
ATOM 4169 N N . VAL B 1 195 ? 23 12.32 -3.098 1 94.81 195 VAL B N 1
ATOM 4170 C CA . VAL B 1 195 ? 22.578 11.695 -1.854 1 94.81 195 VAL B CA 1
ATOM 4171 C C . VAL B 1 195 ? 23.719 11.695 -0.848 1 94.81 195 VAL B C 1
ATOM 4173 O O . VAL B 1 195 ? 24.875 11.422 -1.207 1 94.81 195 VAL B O 1
ATOM 4176 N N . LYS B 1 196 ? 23.469 12.117 0.326 1 96.12 196 LYS B N 1
ATOM 4177 C CA . LYS B 1 196 ? 24.391 11.977 1.447 1 96.12 196 LYS B CA 1
ATOM 4178 C C . LYS B 1 196 ? 23.938 10.867 2.395 1 96.12 196 LYS B C 1
ATOM 4180 O O . LYS B 1 196 ? 22.812 10.891 2.902 1 96.12 196 LYS B O 1
ATOM 4185 N N . VAL B 1 197 ? 24.781 9.891 2.629 1 97.06 197 VAL B N 1
ATOM 4186 C CA . VAL B 1 197 ? 24.484 8.773 3.518 1 97.06 197 VAL B CA 1
ATOM 4187 C C . VAL B 1 197 ? 25.344 8.875 4.781 1 97.06 197 VAL B C 1
ATOM 4189 O O . VAL B 1 197 ? 26.562 9 4.703 1 97.06 197 VAL B O 1
ATOM 4192 N N . THR B 1 198 ? 24.688 8.836 5.895 1 95.56 198 THR B N 1
ATOM 4193 C CA . THR B 1 198 ? 25.391 8.945 7.168 1 95.56 198 THR B CA 1
ATOM 4194 C C . THR B 1 198 ? 25.016 7.797 8.094 1 95.56 198 THR B C 1
ATOM 4196 O O . THR B 1 198 ? 23.844 7.453 8.219 1 95.56 198 THR B O 1
ATOM 4199 N N . SER B 1 199 ? 26.047 7.203 8.727 1 93.69 199 SER B N 1
ATOM 4200 C CA . SER B 1 199 ? 25.766 6.199 9.75 1 93.69 199 SER B CA 1
ATOM 4201 C C . SER B 1 199 ? 25.234 6.844 11.023 1 93.69 199 SER B C 1
ATOM 4203 O O . SER B 1 199 ? 25.781 7.844 11.5 1 93.69 199 SER B O 1
ATOM 4205 N N . GLN B 1 200 ? 24.188 6.289 11.539 1 91 200 GLN B N 1
ATOM 4206 C CA . GLN B 1 200 ? 23.625 6.84 12.766 1 91 200 GLN B CA 1
ATOM 4207 C C . GLN B 1 200 ? 24.547 6.559 13.961 1 91 200 GLN B C 1
ATOM 4209 O O . GLN B 1 200 ? 24.641 7.379 14.875 1 91 200 GLN B O 1
ATOM 4214 N N . HIS B 1 201 ? 25.172 5.434 13.945 1 89.06 201 HIS B N 1
ATOM 4215 C CA . HIS B 1 201 ? 26.031 5.023 15.055 1 89.06 201 HIS B CA 1
ATOM 4216 C C . HIS B 1 201 ? 27.406 5.648 14.938 1 89.06 201 HIS B C 1
ATOM 4218 O O . HIS B 1 201 ? 28.062 5.895 15.953 1 89.06 201 HIS B O 1
ATOM 4224 N N . PHE B 1 202 ? 27.891 5.867 13.695 1 90 202 PHE B N 1
ATOM 4225 C CA . PHE B 1 202 ? 29.172 6.496 13.414 1 90 202 PHE B CA 1
ATOM 4226 C C . PHE B 1 202 ? 29 7.691 12.484 1 90 202 PHE B C 1
ATOM 4228 O O . PHE B 1 202 ? 29.344 7.621 11.305 1 90 202 PHE B O 1
ATOM 4235 N N . PRO B 1 203 ? 28.578 8.758 13.062 1 87.44 203 PRO B N 1
ATOM 4236 C CA . PRO B 1 203 ? 28.234 9.922 12.242 1 87.44 203 PRO B CA 1
ATOM 4237 C C . PRO B 1 203 ? 29.406 10.414 11.398 1 87.44 203 PRO B C 1
ATOM 4239 O O . PRO B 1 203 ? 29.219 11.141 10.422 1 87.44 203 PRO B O 1
ATOM 4242 N N . GLU B 1 204 ? 30.594 10.031 11.742 1 87.75 204 GLU B N 1
ATOM 4243 C CA . GLU B 1 204 ? 31.766 10.422 10.961 1 87.75 204 GLU B CA 1
ATOM 4244 C C . GLU B 1 204 ? 31.812 9.68 9.625 1 87.75 204 GLU B C 1
ATOM 4246 O O . GLU B 1 204 ? 32.469 10.125 8.688 1 87.75 204 GLU B O 1
ATOM 4251 N N . GLN B 1 205 ? 31.188 8.617 9.695 1 88 205 GLN B N 1
ATOM 4252 C CA . GLN B 1 205 ? 31.125 7.863 8.445 1 88 205 GLN B CA 1
ATOM 4253 C C . GLN B 1 205 ? 30.016 8.414 7.535 1 88 205 GLN B C 1
ATOM 4255 O O . GLN B 1 205 ? 28.859 8.055 7.676 1 88 205 GLN B O 1
ATOM 4260 N N . THR B 1 206 ? 30.359 9.273 6.664 1 92.31 206 THR B N 1
ATOM 4261 C CA . THR B 1 206 ? 29.453 9.906 5.727 1 92.31 206 THR B CA 1
ATOM 4262 C C . THR B 1 206 ? 29.953 9.773 4.293 1 92.31 206 THR B C 1
ATOM 4264 O O . THR B 1 206 ? 31.156 9.938 4.039 1 92.31 206 THR B O 1
ATOM 4267 N N . ILE B 1 207 ? 29.094 9.398 3.438 1 94.75 207 ILE B N 1
ATOM 4268 C CA . ILE B 1 207 ? 29.438 9.273 2.025 1 94.75 207 ILE B CA 1
ATOM 4269 C C . ILE B 1 207 ? 28.453 10.07 1.179 1 94.75 207 ILE B C 1
ATOM 4271 O O . ILE B 1 207 ? 27.266 10.102 1.473 1 94.75 207 ILE B O 1
ATOM 4275 N N . THR B 1 208 ? 28.984 10.703 0.155 1 95.56 208 THR B N 1
ATOM 4276 C CA . THR B 1 208 ? 28.156 11.359 -0.847 1 95.56 208 THR B CA 1
ATOM 4277 C C . THR B 1 208 ? 28.172 10.578 -2.158 1 95.56 208 THR B C 1
ATOM 4279 O O . THR B 1 208 ? 29.25 10.266 -2.688 1 95.56 208 THR B O 1
ATOM 4282 N N . LEU B 1 209 ? 27.031 10.312 -2.621 1 96.38 209 LEU B N 1
ATOM 4283 C CA . LEU B 1 209 ? 26.938 9.516 -3.836 1 96.38 209 LEU B CA 1
ATOM 4284 C C . LEU B 1 209 ? 26.719 10.398 -5.059 1 96.38 209 LEU B C 1
ATOM 4286 O O . LEU B 1 209 ? 26 11.406 -4.98 1 96.38 209 LEU B O 1
ATOM 4290 N N . LYS B 1 210 ? 27.359 9.953 -6.16 1 94.5 210 LYS B N 1
ATOM 4291 C CA . LYS B 1 210 ? 27.062 10.484 -7.488 1 94.5 210 LYS B CA 1
ATOM 4292 C C . LYS B 1 210 ? 26.078 9.578 -8.227 1 94.5 210 LYS B C 1
ATOM 4294 O O . LYS B 1 210 ? 25.922 8.406 -7.879 1 94.5 210 LYS B O 1
ATOM 4299 N N . PRO B 1 211 ? 25.375 10.141 -9.18 1 96.19 211 PRO B N 1
ATOM 4300 C CA . PRO B 1 211 ? 24.438 9.305 -9.938 1 96.19 211 PRO B CA 1
ATOM 4301 C C . PRO B 1 211 ? 25.078 8.031 -10.469 1 96.19 211 PRO B C 1
ATOM 4303 O O . PRO B 1 211 ? 26.25 8.039 -10.859 1 96.19 211 PRO B O 1
ATOM 4306 N N . HIS B 1 212 ? 24.344 6.957 -10.453 1 96.88 212 HIS B N 1
ATOM 4307 C CA . HIS B 1 212 ? 24.734 5.645 -10.953 1 96.88 212 HIS B CA 1
ATOM 4308 C C . HIS B 1 212 ? 25.781 4.996 -10.055 1 96.88 212 HIS B C 1
ATOM 4310 O O . HIS B 1 212 ? 26.656 4.273 -10.523 1 96.88 212 HIS B O 1
ATOM 4316 N N . HIS B 1 213 ? 25.781 5.453 -8.844 1 97.06 213 HIS B N 1
ATOM 4317 C CA . HIS B 1 213 ? 26.562 4.789 -7.805 1 97.06 213 HIS B CA 1
ATOM 4318 C C . HIS B 1 213 ? 25.672 4.328 -6.66 1 97.06 213 HIS B C 1
ATOM 4320 O O . HIS B 1 213 ? 24.562 4.852 -6.48 1 97.06 213 HIS B O 1
ATOM 4326 N N . LYS B 1 214 ? 26.125 3.303 -5.977 1 97.12 214 LYS B N 1
ATOM 4327 C CA . LYS B 1 214 ? 25.391 2.842 -4.793 1 97.12 214 LYS B CA 1
ATOM 4328 C C . LYS B 1 214 ? 26.328 2.756 -3.584 1 97.12 214 LYS B C 1
ATOM 4330 O O . LYS B 1 214 ? 27.516 2.51 -3.727 1 97.12 214 LYS B O 1
ATOM 4335 N N . ALA B 1 215 ? 25.797 3.08 -2.457 1 96.81 215 ALA B N 1
ATOM 4336 C CA . ALA B 1 215 ? 26.438 2.84 -1.167 1 96.81 215 ALA B CA 1
ATOM 4337 C C . ALA B 1 215 ? 25.922 1.557 -0.525 1 96.81 215 ALA B C 1
ATOM 4339 O O . ALA B 1 215 ? 24.719 1.279 -0.557 1 96.81 215 ALA B O 1
ATOM 4340 N N . TYR B 1 216 ? 26.797 0.736 -0.046 1 95.25 216 TYR B N 1
ATOM 4341 C CA . TYR B 1 216 ? 26.422 -0.51 0.608 1 95.25 216 TYR B CA 1
ATOM 4342 C C . TYR B 1 216 ? 27.344 -0.825 1.771 1 95.25 216 TYR B C 1
ATOM 4344 O O . TYR B 1 216 ? 28.391 -0.194 1.921 1 95.25 216 TYR B O 1
ATOM 4352 N N . VAL B 1 217 ? 26.891 -1.736 2.615 1 92.5 217 VAL B N 1
ATOM 4353 C CA . VAL B 1 217 ? 27.688 -2.088 3.783 1 92.5 217 VAL B CA 1
ATOM 4354 C C . VAL B 1 217 ? 28.484 -3.361 3.5 1 92.5 217 VAL B C 1
ATOM 4356 O O . VAL B 1 217 ? 27.922 -4.371 3.076 1 92.5 217 VAL B O 1
ATOM 4359 N N . LYS B 1 218 ? 29.703 -3.236 3.59 1 89.38 218 LYS B N 1
ATOM 4360 C CA . LYS B 1 218 ? 30.625 -4.363 3.5 1 89.38 218 LYS B CA 1
ATOM 4361 C C . LYS B 1 218 ? 31.516 -4.445 4.738 1 89.38 218 LYS B C 1
ATOM 4363 O O . LYS B 1 218 ? 32.219 -3.492 5.059 1 89.38 218 LYS B O 1
ATOM 4368 N N . ASP B 1 219 ? 31.469 -5.52 5.383 1 86.44 219 ASP B N 1
ATOM 4369 C CA . ASP B 1 219 ? 32.281 -5.734 6.578 1 86.44 219 ASP B CA 1
ATOM 4370 C C . ASP B 1 219 ? 32.031 -4.645 7.617 1 86.44 219 ASP B C 1
ATOM 4372 O O . ASP B 1 219 ? 32.969 -4.09 8.18 1 86.44 219 ASP B O 1
ATOM 4376 N N . GLY B 1 220 ? 30.844 -4.199 7.648 1 82.62 220 GLY B N 1
ATOM 4377 C CA . GLY B 1 220 ? 30.438 -3.25 8.672 1 82.62 220 GLY B CA 1
ATOM 4378 C C . GLY B 1 220 ? 30.734 -1.81 8.305 1 82.62 220 GLY B C 1
ATOM 4379 O O . GLY B 1 220 ? 30.484 -0.895 9.086 1 82.62 220 GLY B O 1
ATOM 4380 N N . GLN B 1 221 ? 31.297 -1.632 7.098 1 87.94 221 GLN B N 1
ATOM 4381 C CA . GLN B 1 221 ? 31.625 -0.28 6.656 1 87.94 221 GLN B CA 1
ATOM 4382 C C . GLN B 1 221 ? 30.891 0.075 5.367 1 87.94 221 GLN B C 1
ATOM 4384 O O . GLN B 1 221 ? 30.594 -0.803 4.555 1 87.94 221 GLN B O 1
ATOM 4389 N N . LEU B 1 222 ? 30.703 1.35 5.273 1 91.75 222 LEU B N 1
ATOM 4390 C CA . LEU B 1 222 ? 30.062 1.818 4.055 1 91.75 222 LEU B CA 1
ATOM 4391 C C . LEU B 1 222 ? 31.047 1.844 2.891 1 91.75 222 LEU B C 1
ATOM 4393 O O . LEU B 1 222 ? 32.188 2.309 3.037 1 91.75 222 LEU B O 1
ATOM 4397 N N . ALA B 1 223 ? 30.656 1.287 1.838 1 94.25 223 ALA B N 1
ATOM 4398 C CA . ALA B 1 223 ? 31.438 1.295 0.603 1 94.25 223 ALA B CA 1
ATOM 4399 C C . ALA B 1 223 ? 30.594 1.809 -0.569 1 94.25 223 ALA B C 1
ATOM 4401 O O . ALA B 1 223 ? 29.375 1.877 -0.483 1 94.25 223 ALA B O 1
ATOM 4402 N N . VAL B 1 224 ? 31.297 2.26 -1.632 1 96.31 224 VAL B N 1
ATOM 4403 C CA . VAL B 1 224 ? 30.625 2.805 -2.807 1 96.31 224 VAL B CA 1
ATOM 4404 C C . VAL B 1 224 ? 31.062 2.033 -4.055 1 96.31 224 VAL B C 1
ATOM 4406 O O . VAL B 1 224 ? 32.219 1.658 -4.188 1 96.31 224 VAL B O 1
ATOM 4409 N N . THR B 1 225 ? 30.172 1.712 -4.859 1 96.56 225 THR B N 1
ATOM 4410 C CA . THR B 1 225 ? 30.5 1.079 -6.137 1 96.56 225 THR B CA 1
ATOM 4411 C C . THR B 1 225 ? 29.609 1.629 -7.25 1 96.56 225 THR B C 1
ATOM 4413 O O . THR B 1 225 ? 28.562 2.229 -6.984 1 96.56 225 THR B O 1
ATOM 4416 N N . LYS B 1 226 ? 30.094 1.54 -8.445 1 97 226 LYS B N 1
ATOM 4417 C CA . LYS B 1 226 ? 29.328 1.973 -9.609 1 97 226 LYS B CA 1
ATOM 4418 C C . LYS B 1 226 ? 28.234 0.964 -9.953 1 97 226 LYS B C 1
ATOM 4420 O O . LYS B 1 226 ? 28.422 -0.243 -9.773 1 97 226 LYS B O 1
ATOM 4425 N N . VAL B 1 227 ? 27.094 1.519 -10.414 1 95.5 227 VAL B N 1
ATOM 4426 C CA . VAL B 1 227 ? 25.984 0.683 -10.844 1 95.5 227 VAL B CA 1
ATOM 4427 C C . VAL B 1 227 ? 25.797 0.81 -12.352 1 95.5 227 VAL B C 1
ATOM 4429 O O . VAL B 1 227 ? 25.578 1.91 -12.867 1 95.5 227 VAL B O 1
ATOM 4432 N N . ASN B 1 228 ? 25.859 -0.336 -13 1 92.44 228 ASN B N 1
ATOM 4433 C CA . ASN B 1 228 ? 25.734 -0.317 -14.453 1 92.44 228 ASN B CA 1
ATOM 4434 C C . ASN B 1 228 ? 24.422 -0.927 -14.922 1 92.44 228 ASN B C 1
ATOM 4436 O O . ASN B 1 228 ? 24.047 -0.806 -16.094 1 92.44 228 ASN B O 1
ATOM 4440 N N . ASP B 1 229 ? 23.781 -1.561 -14.016 1 92.19 229 ASP B N 1
ATOM 4441 C CA . ASP B 1 229 ? 22.531 -2.219 -14.352 1 92.19 229 ASP B CA 1
ATOM 4442 C C . ASP B 1 229 ? 21.406 -1.78 -13.398 1 92.19 229 ASP B C 1
ATOM 4444 O O . ASP B 1 229 ? 21.516 -1.978 -12.188 1 92.19 229 ASP B O 1
ATOM 4448 N N . PHE B 1 230 ? 20.359 -1.259 -13.969 1 93.06 230 PHE B N 1
ATOM 4449 C CA . PHE B 1 230 ? 19.281 -0.732 -13.141 1 93.06 230 PHE B CA 1
ATOM 4450 C C . PHE B 1 230 ? 18.062 -1.633 -13.219 1 93.06 230 PHE B C 1
ATOM 4452 O O . PHE B 1 230 ? 16.984 -1.28 -12.711 1 93.06 230 PHE B O 1
ATOM 4459 N N . THR B 1 231 ? 18.219 -2.785 -13.75 1 90.62 231 THR B N 1
ATOM 4460 C CA . THR B 1 231 ? 17.125 -3.73 -13.938 1 90.62 231 THR B CA 1
ATOM 4461 C C . THR B 1 231 ? 16.562 -4.172 -12.586 1 90.62 231 THR B C 1
ATOM 4463 O O . THR B 1 231 ? 15.359 -4.379 -12.453 1 90.62 231 THR B O 1
ATOM 4466 N N . PRO B 1 232 ? 17.438 -4.281 -11.57 1 90.19 232 PRO B N 1
ATOM 4467 C CA . PRO B 1 232 ? 16.906 -4.715 -10.273 1 90.19 232 PRO B CA 1
ATOM 4468 C C . PRO B 1 232 ? 15.938 -3.709 -9.656 1 90.19 232 PRO B C 1
ATOM 4470 O O . PRO B 1 232 ? 15.172 -4.055 -8.758 1 90.19 232 PRO B O 1
ATOM 4473 N N . TYR B 1 233 ? 15.953 -2.535 -10.148 1 93.38 233 TYR B N 1
ATOM 4474 C CA . TYR B 1 233 ? 15.133 -1.493 -9.539 1 93.38 233 TYR B CA 1
ATOM 4475 C C . TYR B 1 233 ? 13.789 -1.372 -10.25 1 93.38 233 TYR B C 1
ATOM 4477 O O . TYR B 1 233 ? 12.984 -0.5 -9.922 1 93.38 233 TYR B O 1
ATOM 4485 N N . ARG B 1 234 ? 13.5 -2.283 -11.125 1 94.31 234 ARG B N 1
ATOM 4486 C CA . ARG B 1 234 ? 12.234 -2.287 -11.852 1 94.31 234 ARG B CA 1
ATOM 4487 C C . ARG B 1 234 ? 11.117 -2.9 -11.008 1 94.31 234 ARG B C 1
ATOM 4489 O O . ARG B 1 234 ? 9.969 -2.975 -11.445 1 94.31 234 ARG B O 1
ATOM 4496 N N . TRP B 1 235 ? 11.484 -3.24 -9.789 1 93.25 235 TRP B N 1
ATOM 4497 C CA . TRP B 1 235 ? 10.445 -3.742 -8.898 1 93.25 235 TRP B CA 1
ATOM 4498 C C . TRP B 1 235 ? 9.336 -2.715 -8.719 1 93.25 235 TRP B C 1
ATOM 4500 O O . TRP B 1 235 ? 8.18 -3.072 -8.469 1 93.25 235 TRP B O 1
ATOM 4510 N N . LYS B 1 236 ? 9.625 -1.448 -8.852 1 93.12 236 LYS B N 1
ATOM 4511 C CA . LYS B 1 236 ? 8.609 -0.407 -8.727 1 93.12 236 LYS B CA 1
ATOM 4512 C C . LYS B 1 236 ? 7.547 -0.545 -9.812 1 93.12 236 LYS B C 1
ATOM 4514 O O . LYS B 1 236 ? 6.434 -0.041 -9.664 1 93.12 236 LYS B O 1
ATOM 4519 N N . GLU B 1 237 ? 7.953 -1.198 -10.875 1 92.69 237 GLU B N 1
ATOM 4520 C CA . GLU B 1 237 ? 7.016 -1.471 -11.961 1 92.69 237 GLU B CA 1
ATOM 4521 C C . GLU B 1 237 ? 6.32 -2.814 -11.758 1 92.69 237 GLU B C 1
ATOM 4523 O O . GLU B 1 237 ? 5.531 -3.244 -12.609 1 92.69 237 GLU B O 1
ATOM 4528 N N . GLY B 1 238 ? 6.711 -3.467 -10.695 1 90.62 238 GLY B N 1
ATOM 4529 C CA . GLY B 1 238 ? 6.102 -4.754 -10.406 1 90.62 238 GLY B CA 1
ATOM 4530 C C . GLY B 1 238 ? 6.879 -5.926 -10.984 1 90.62 238 GLY B C 1
ATOM 4531 O O . GLY B 1 238 ? 6.367 -7.047 -11.047 1 90.62 238 GLY B O 1
ATOM 4532 N N . LEU B 1 239 ? 8.117 -5.648 -11.352 1 92.56 239 LEU B N 1
ATOM 4533 C CA . LEU B 1 239 ? 8.914 -6.684 -12.008 1 92.56 239 LEU B CA 1
ATOM 4534 C C . LEU B 1 239 ? 10.109 -7.066 -11.141 1 92.56 239 LEU B C 1
ATOM 4536 O O . LEU B 1 239 ? 10.797 -6.195 -10.602 1 92.56 239 LEU B O 1
ATOM 4540 N N . ILE B 1 240 ? 10.273 -8.328 -10.984 1 92.19 240 ILE B N 1
ATOM 4541 C CA . ILE B 1 240 ? 11.5 -8.859 -10.406 1 92.19 240 ILE B CA 1
ATOM 4542 C C . ILE B 1 240 ? 12.422 -9.352 -11.516 1 92.19 240 ILE B C 1
ATOM 4544 O O . ILE B 1 240 ? 12.133 -10.352 -12.18 1 92.19 240 ILE B O 1
ATOM 4548 N N . CYS B 1 241 ? 13.539 -8.711 -11.656 1 94.38 241 CYS B N 1
ATOM 4549 C CA . CYS B 1 241 ? 14.43 -8.984 -12.781 1 94.38 241 CYS B CA 1
ATOM 4550 C C . CYS B 1 241 ? 15.734 -9.609 -12.305 1 94.38 241 CYS B C 1
ATOM 4552 O O . CYS B 1 241 ? 16.266 -9.227 -11.258 1 94.38 241 CYS B O 1
ATOM 4554 N N . PHE B 1 242 ? 16.156 -10.484 -13.102 1 92.31 242 PHE B N 1
ATOM 4555 C CA . PHE B 1 242 ? 17.438 -11.148 -12.852 1 92.31 242 PHE B CA 1
ATOM 4556 C C . PHE B 1 242 ? 18.297 -11.148 -14.102 1 92.31 242 PHE B C 1
ATOM 4558 O O . PHE B 1 242 ? 17.797 -11.336 -15.211 1 92.31 242 PHE B O 1
ATOM 4565 N N . LYS B 1 243 ? 19.562 -10.836 -13.93 1 92.38 243 LYS B N 1
ATOM 4566 C CA . LYS B 1 243 ? 20.562 -10.93 -14.984 1 92.38 243 LYS B CA 1
ATOM 4567 C C . LYS B 1 243 ? 21.719 -11.844 -14.586 1 92.38 243 LYS B C 1
ATOM 4569 O O . LYS B 1 243 ? 22.609 -11.445 -13.836 1 92.38 243 LYS B O 1
ATOM 4574 N N . ASP B 1 244 ? 21.703 -12.969 -15.188 1 91.62 244 ASP B N 1
ATOM 4575 C CA . ASP B 1 244 ? 22.703 -13.992 -14.891 1 91.62 244 ASP B CA 1
ATOM 4576 C C . ASP B 1 244 ? 22.875 -14.172 -13.391 1 91.62 244 ASP B C 1
ATOM 4578 O O . ASP B 1 244 ? 24 -14.141 -12.883 1 91.62 244 ASP B O 1
ATOM 4582 N N . GLU B 1 245 ? 21.812 -14.32 -12.727 1 93.19 245 GLU B N 1
ATOM 4583 C CA . GLU B 1 245 ? 21.812 -14.391 -11.266 1 93.19 245 GLU B CA 1
ATOM 4584 C C . GLU B 1 245 ? 21.828 -15.836 -10.781 1 93.19 245 GLU B C 1
ATOM 4586 O O . GLU B 1 245 ? 21.078 -16.672 -11.266 1 93.19 245 GLU B O 1
ATOM 4591 N N . PRO B 1 246 ? 22.75 -16.078 -9.891 1 94.81 246 PRO B N 1
ATOM 4592 C CA . PRO B 1 246 ? 22.797 -17.438 -9.352 1 94.81 246 PRO B CA 1
ATOM 4593 C C . PRO B 1 246 ? 21.484 -17.844 -8.688 1 94.81 246 PRO B C 1
ATOM 4595 O O . PRO B 1 246 ? 20.828 -17.031 -8.047 1 94.81 246 PRO B O 1
ATOM 4598 N N . PHE B 1 247 ? 21.203 -19.172 -8.766 1 95.56 247 PHE B N 1
ATOM 4599 C CA . PHE B 1 247 ? 19.984 -19.75 -8.227 1 95.56 247 PHE B CA 1
ATOM 4600 C C . PHE B 1 247 ? 19.828 -19.422 -6.746 1 95.56 247 PHE B C 1
ATOM 4602 O O . PHE B 1 247 ? 18.734 -19.062 -6.297 1 95.56 247 PHE B O 1
ATOM 4609 N N . GLN B 1 248 ? 20.859 -19.438 -6.035 1 94.31 248 GLN B N 1
ATOM 4610 C CA . GLN B 1 248 ? 20.844 -19.156 -4.605 1 94.31 248 GLN B CA 1
ATOM 4611 C C . GLN B 1 248 ? 20.375 -17.734 -4.336 1 94.31 248 GLN B C 1
ATOM 4613 O O . GLN B 1 248 ? 19.547 -17.484 -3.455 1 94.31 248 GLN B O 1
ATOM 4618 N N . THR B 1 249 ? 20.891 -16.844 -5.066 1 92.75 249 THR B N 1
ATOM 4619 C CA . THR B 1 249 ? 20.562 -15.438 -4.887 1 92.75 249 THR B CA 1
ATOM 4620 C C . THR B 1 249 ? 19.094 -15.172 -5.246 1 92.75 249 THR B C 1
ATOM 4622 O O . THR B 1 249 ? 18.438 -14.367 -4.594 1 92.75 249 THR B O 1
ATOM 4625 N N . ILE B 1 250 ? 18.656 -15.828 -6.25 1 94.12 250 ILE B N 1
ATOM 4626 C CA . ILE B 1 250 ? 17.266 -15.711 -6.656 1 94.12 250 ILE B CA 1
ATOM 4627 C C . ILE B 1 250 ? 16.359 -16.172 -5.52 1 94.12 250 ILE B C 1
ATOM 4629 O O . ILE B 1 250 ? 15.383 -15.484 -5.184 1 94.12 250 ILE B O 1
ATOM 4633 N N . MET B 1 251 ? 16.719 -17.281 -4.926 1 94.62 251 MET B N 1
ATOM 4634 C CA . MET B 1 251 ? 15.93 -17.797 -3.812 1 94.62 251 MET B CA 1
ATOM 4635 C C . MET B 1 251 ? 15.953 -16.828 -2.633 1 94.62 251 MET B C 1
ATOM 4637 O O . MET B 1 251 ? 14.938 -16.641 -1.956 1 94.62 251 MET B O 1
ATOM 4641 N N . GLU B 1 252 ? 17.047 -16.25 -2.42 1 91.62 252 GLU B N 1
ATOM 4642 C CA . GLU B 1 252 ? 17.156 -15.281 -1.33 1 91.62 252 GLU B CA 1
ATOM 4643 C C . GLU B 1 252 ? 16.281 -14.062 -1.576 1 91.62 252 GLU B C 1
ATOM 4645 O O . GLU B 1 252 ? 15.656 -13.547 -0.649 1 91.62 252 GLU B O 1
ATOM 4650 N N . ASP B 1 253 ? 16.25 -13.641 -2.803 1 91.12 253 ASP B N 1
ATOM 4651 C CA . ASP B 1 253 ? 15.391 -12.516 -3.156 1 91.12 253 ASP B CA 1
ATOM 4652 C C . ASP B 1 253 ? 13.914 -12.883 -2.979 1 91.12 253 ASP B C 1
ATOM 4654 O O . ASP B 1 253 ? 13.125 -12.07 -2.486 1 91.12 253 ASP B O 1
ATOM 4658 N N . PHE B 1 254 ? 13.617 -14.078 -3.367 1 92.69 254 PHE B N 1
ATOM 4659 C CA . PHE B 1 254 ? 12.242 -14.531 -3.189 1 92.69 254 PHE B CA 1
ATOM 4660 C C . PHE B 1 254 ? 11.867 -14.555 -1.712 1 92.69 254 PHE B C 1
ATOM 4662 O O . PHE B 1 254 ? 10.766 -14.141 -1.342 1 92.69 254 PHE B O 1
ATOM 4669 N N . GLU B 1 255 ? 12.75 -15.008 -0.909 1 91.69 255 GLU B N 1
ATOM 4670 C CA . GLU B 1 255 ? 12.484 -15.016 0.527 1 91.69 255 GLU B CA 1
ATOM 4671 C C . GLU B 1 255 ? 12.25 -13.602 1.052 1 91.69 255 GLU B C 1
ATOM 4673 O O . GLU B 1 255 ? 11.328 -13.375 1.835 1 91.69 255 GLU B O 1
ATOM 4678 N N . LYS B 1 256 ? 13.078 -12.805 0.552 1 88.44 256 LYS B N 1
ATOM 4679 C CA . LYS B 1 256 ? 13.016 -11.414 0.99 1 88.44 256 LYS B CA 1
ATOM 4680 C C . LYS B 1 256 ? 11.672 -10.781 0.621 1 88.44 256 LYS B C 1
ATOM 4682 O O . LYS B 1 256 ? 11.016 -10.164 1.465 1 88.44 256 LYS B O 1
ATOM 4687 N N . TYR B 1 257 ? 11.188 -10.984 -0.546 1 89.06 257 TYR B N 1
ATOM 4688 C CA . TYR B 1 257 ? 10.016 -10.273 -1.054 1 89.06 257 TYR B CA 1
ATOM 4689 C C . TYR B 1 257 ? 8.734 -10.969 -0.624 1 89.06 257 TYR B C 1
ATOM 4691 O O . TYR B 1 257 ? 7.734 -10.312 -0.318 1 89.06 257 TYR B O 1
ATOM 4699 N N . TYR B 1 258 ? 8.773 -12.242 -0.583 1 88.75 258 TYR B N 1
ATOM 4700 C CA . TYR B 1 258 ? 7.523 -12.953 -0.337 1 88.75 258 TYR B CA 1
ATOM 4701 C C . TYR B 1 258 ? 7.406 -13.359 1.128 1 88.75 258 TYR B C 1
ATOM 4703 O O . TYR B 1 258 ? 6.363 -13.859 1.559 1 88.75 258 TYR B O 1
ATOM 4711 N N . GLY B 1 259 ? 8.438 -13.117 1.886 1 86.19 259 GLY B N 1
ATOM 4712 C CA . GLY B 1 259 ? 8.383 -13.406 3.311 1 86.19 259 GLY B CA 1
ATOM 4713 C C . GLY B 1 259 ? 8.258 -14.883 3.619 1 86.19 259 GLY B C 1
ATOM 4714 O O . GLY B 1 259 ? 7.469 -15.273 4.484 1 86.19 259 GLY B O 1
ATOM 4715 N N . ILE B 1 260 ? 8.914 -15.625 2.848 1 86.94 260 ILE B N 1
ATOM 4716 C CA . ILE B 1 260 ? 8.898 -17.078 3.033 1 86.94 260 ILE B CA 1
ATOM 4717 C C . ILE B 1 260 ? 10.32 -17.578 3.242 1 86.94 260 ILE B C 1
ATOM 4719 O O . ILE B 1 260 ? 11.289 -16.844 3.033 1 86.94 260 ILE B O 1
ATOM 4723 N N . ARG B 1 261 ? 10.367 -18.781 3.824 1 90.75 261 ARG B N 1
ATOM 4724 C CA . ARG B 1 261 ? 11.664 -19.453 3.941 1 90.75 261 ARG B CA 1
ATOM 4725 C C . ARG B 1 261 ? 11.812 -20.531 2.879 1 90.75 261 ARG B C 1
ATOM 4727 O O . ARG B 1 261 ? 10.891 -21.328 2.646 1 90.75 261 ARG B O 1
ATOM 4734 N N . ILE B 1 262 ? 12.938 -20.484 2.189 1 93.12 262 ILE B N 1
ATOM 4735 C CA . ILE B 1 262 ? 13.188 -21.469 1.141 1 93.12 262 ILE B CA 1
ATOM 4736 C C . ILE B 1 262 ? 14.398 -22.328 1.514 1 93.12 262 ILE B C 1
ATOM 4738 O O . ILE B 1 262 ? 15.492 -21.797 1.737 1 93.12 262 ILE B O 1
ATOM 4742 N N . ILE B 1 263 ? 14.195 -23.594 1.607 1 93.88 263 ILE B N 1
ATOM 4743 C CA . ILE B 1 263 ? 15.258 -24.547 1.913 1 93.88 263 ILE B CA 1
ATOM 4744 C C . ILE B 1 263 ? 15.641 -25.312 0.65 1 93.88 263 ILE B C 1
ATOM 4746 O O . ILE B 1 263 ? 14.812 -26 0.063 1 93.88 263 ILE B O 1
ATOM 4750 N N . ILE B 1 264 ? 16.891 -25.203 0.281 1 95.62 264 ILE B N 1
ATOM 4751 C CA . ILE B 1 264 ? 17.375 -25.859 -0.924 1 95.62 264 ILE B CA 1
ATOM 4752 C C . ILE B 1 264 ? 18.016 -27.188 -0.556 1 95.62 264 ILE B C 1
ATOM 4754 O O . ILE B 1 264 ? 19.156 -27.219 -0.077 1 95.62 264 ILE B O 1
ATOM 4758 N N . ASN B 1 265 ? 17.375 -28.203 -0.856 1 94.06 265 ASN B N 1
ATOM 4759 C CA . ASN B 1 265 ? 17.906 -29.547 -0.596 1 94.06 265 ASN B CA 1
ATOM 4760 C C . ASN B 1 265 ? 18.719 -30.062 -1.771 1 94.06 265 ASN B C 1
ATOM 4762 O O . ASN B 1 265 ? 19.734 -30.75 -1.577 1 94.06 265 ASN B O 1
ATOM 4766 N N . ASN B 1 266 ? 18.219 -29.797 -2.992 1 93.25 266 ASN B N 1
ATOM 4767 C CA . ASN B 1 266 ? 18.922 -30.188 -4.207 1 93.25 266 ASN B CA 1
ATOM 4768 C C . ASN B 1 266 ? 20.078 -29.234 -4.527 1 93.25 266 ASN B C 1
ATOM 4770 O O . ASN B 1 266 ? 19.891 -28.234 -5.215 1 93.25 266 ASN B O 1
ATOM 4774 N N . LYS B 1 267 ? 21.297 -29.562 -4.25 1 92.31 267 LYS B N 1
ATOM 4775 C CA . LYS B 1 267 ? 22.453 -28.672 -4.391 1 92.31 267 LYS B CA 1
ATOM 4776 C C . LYS B 1 267 ? 22.844 -28.516 -5.855 1 92.31 267 LYS B C 1
ATOM 4778 O O . LYS B 1 267 ? 23.594 -27.594 -6.207 1 92.31 267 LYS B O 1
ATOM 4783 N N . LYS B 1 268 ? 22.281 -29.359 -6.707 1 93 268 LYS B N 1
ATOM 4784 C CA . LYS B 1 268 ? 22.609 -29.297 -8.125 1 93 268 LYS B CA 1
ATOM 4785 C C . LYS B 1 268 ? 22.109 -27.984 -8.742 1 93 268 LYS B C 1
ATOM 4787 O O . LYS B 1 268 ? 22.672 -27.5 -9.727 1 93 268 LYS B O 1
ATOM 4792 N N . VAL B 1 269 ? 21.109 -27.391 -8.141 1 93.88 269 VAL B N 1
ATOM 4793 C CA . VAL B 1 269 ? 20.484 -26.203 -8.719 1 93.88 269 VAL B CA 1
ATOM 4794 C C . VAL B 1 269 ? 21.375 -24.984 -8.477 1 93.88 269 VAL B C 1
ATOM 4796 O O . VAL B 1 269 ? 21.203 -23.953 -9.133 1 93.88 269 VAL B O 1
ATOM 4799 N N . LEU B 1 270 ? 22.344 -25.125 -7.59 1 93.25 270 LEU B N 1
ATOM 4800 C CA . LEU B 1 270 ? 23.156 -23.984 -7.191 1 93.25 270 LEU B CA 1
ATOM 4801 C C . LEU B 1 270 ? 24.156 -23.625 -8.289 1 93.25 270 LEU B C 1
ATOM 4803 O O . LEU B 1 270 ? 24.734 -22.547 -8.266 1 93.25 270 LEU B O 1
ATOM 4807 N N . LYS B 1 271 ? 24.344 -24.516 -9.266 1 92.12 271 LYS B N 1
ATOM 4808 C CA . LYS B 1 271 ? 25.281 -24.25 -10.344 1 92.12 271 LYS B CA 1
ATOM 4809 C C . LYS B 1 271 ? 24.656 -23.406 -11.445 1 92.12 271 LYS B C 1
ATOM 4811 O O . LYS B 1 271 ? 25.344 -22.891 -12.312 1 92.12 271 LYS B O 1
ATOM 4816 N N . TYR B 1 272 ? 23.391 -23.266 -11.367 1 92.88 272 TYR B N 1
ATOM 4817 C CA . TYR B 1 272 ? 22.688 -22.594 -12.453 1 92.88 272 TYR B CA 1
ATOM 4818 C C . TYR B 1 272 ? 22.516 -21.109 -12.156 1 92.88 272 TYR B C 1
ATOM 4820 O O . TYR B 1 272 ? 22.438 -20.719 -10.992 1 92.88 272 TYR B O 1
ATOM 4828 N N . SER B 1 273 ? 22.484 -20.344 -13.211 1 93.88 273 SER B N 1
ATOM 4829 C CA . SER B 1 273 ? 22.094 -18.938 -13.195 1 93.88 273 SER B CA 1
ATOM 4830 C C . SER B 1 273 ? 20.906 -18.688 -14.117 1 93.88 273 SER B C 1
ATOM 4832 O O . SER B 1 273 ? 20.578 -19.531 -14.953 1 93.88 273 SER B O 1
ATOM 4834 N N . TYR B 1 274 ? 20.281 -17.609 -13.844 1 92.88 274 TYR B N 1
ATOM 4835 C CA . TYR B 1 274 ? 19.047 -17.359 -14.602 1 92.88 274 TYR B CA 1
ATOM 4836 C C . TYR B 1 274 ? 18.969 -15.914 -15.047 1 92.88 274 TYR B C 1
ATOM 4838 O O . TYR B 1 274 ? 19.375 -15.008 -14.312 1 92.88 274 TYR B O 1
ATOM 4846 N N . ASN B 1 275 ? 18.562 -15.758 -16.344 1 91.81 275 ASN B N 1
ATOM 4847 C CA . ASN B 1 275 ? 18.188 -14.469 -16.906 1 91.81 275 ASN B CA 1
ATOM 4848 C C . ASN B 1 275 ? 16.688 -14.383 -17.188 1 91.81 275 ASN B C 1
ATOM 4850 O O . ASN B 1 275 ? 16.125 -15.25 -17.859 1 91.81 275 ASN B O 1
ATOM 4854 N N . GLY B 1 276 ? 16.047 -13.422 -16.531 1 91.38 276 GLY B N 1
ATOM 4855 C CA . GLY B 1 276 ? 14.617 -13.289 -16.797 1 91.38 276 GLY B CA 1
ATOM 4856 C C . GLY B 1 276 ? 13.922 -12.32 -15.859 1 91.38 276 GLY B C 1
ATOM 4857 O O . GLY B 1 276 ? 14.578 -11.562 -15.141 1 91.38 276 GLY B O 1
ATOM 4858 N N . LYS B 1 277 ? 12.656 -12.227 -16.109 1 91.25 277 LYS B N 1
ATOM 4859 C CA . LYS B 1 277 ? 11.844 -11.336 -15.289 1 91.25 277 LYS B CA 1
ATOM 4860 C C . LYS B 1 277 ? 10.531 -12 -14.883 1 91.25 277 LYS B C 1
ATOM 4862 O O . LYS B 1 277 ? 10 -12.836 -15.609 1 91.25 277 LYS B O 1
ATOM 4867 N N . PHE B 1 278 ? 10.141 -11.672 -13.664 1 87.81 278 PHE B N 1
ATOM 4868 C CA . PHE B 1 278 ? 8.875 -12.156 -13.117 1 87.81 278 PHE B CA 1
ATOM 4869 C C . PHE B 1 278 ? 8.008 -10.992 -12.641 1 87.81 278 PHE B C 1
ATOM 4871 O O . PHE B 1 278 ? 8.531 -10 -12.133 1 87.81 278 PHE B O 1
ATOM 4878 N N . ARG B 1 279 ? 6.738 -11.211 -12.844 1 87.06 279 ARG B N 1
ATOM 4879 C CA . ARG B 1 279 ? 5.832 -10.258 -12.203 1 87.06 279 ARG B CA 1
ATOM 4880 C C . ARG B 1 279 ? 5.586 -10.625 -10.742 1 87.06 279 ARG B C 1
ATOM 4882 O O . ARG B 1 279 ? 5.285 -11.781 -10.43 1 87.06 279 ARG B O 1
ATOM 4889 N N . GLN B 1 280 ? 5.688 -9.641 -9.883 1 85.75 280 GLN B N 1
ATOM 4890 C CA . GLN B 1 280 ? 5.5 -9.859 -8.453 1 85.75 280 GLN B CA 1
ATOM 4891 C C . GLN B 1 280 ? 4.098 -10.383 -8.156 1 85.75 280 GLN B C 1
ATOM 4893 O O . GLN B 1 280 ? 3.92 -11.258 -7.305 1 85.75 280 GLN B O 1
ATOM 4898 N N . ALA B 1 281 ? 3.137 -9.867 -8.867 1 80.81 281 ALA B N 1
ATOM 4899 C CA . ALA B 1 281 ? 1.732 -10.195 -8.633 1 80.81 281 ALA B CA 1
ATOM 4900 C C . ALA B 1 281 ? 1.443 -11.648 -8.992 1 80.81 281 ALA B C 1
ATOM 4902 O O . ALA B 1 281 ? 0.438 -12.211 -8.555 1 80.81 281 ALA B O 1
ATOM 4903 N N . ASP B 1 282 ? 2.344 -12.258 -9.68 1 83.69 282 ASP B N 1
ATOM 4904 C CA . ASP B 1 282 ? 2.117 -13.633 -10.109 1 83.69 282 ASP B CA 1
ATOM 4905 C C . ASP B 1 282 ? 2.414 -14.617 -8.984 1 83.69 282 ASP B C 1
ATOM 4907 O O . ASP B 1 282 ? 1.997 -15.773 -9.039 1 83.69 282 ASP B O 1
ATOM 4911 N N . GLY B 1 283 ? 3.107 -14.203 -8 1 84.56 283 GLY B N 1
ATOM 4912 C CA . GLY B 1 283 ? 3.344 -15.047 -6.836 1 84.56 283 GLY B CA 1
ATOM 4913 C C . GLY B 1 283 ? 4.57 -15.93 -6.98 1 84.56 283 GLY B C 1
ATOM 4914 O O . GLY B 1 283 ? 5.082 -16.109 -8.086 1 84.56 283 GLY B O 1
ATOM 4915 N N . ILE B 1 284 ? 4.961 -16.5 -5.961 1 88.31 284 ILE B N 1
ATOM 4916 C CA . ILE B 1 284 ? 6.203 -17.266 -5.887 1 88.31 284 ILE B CA 1
ATOM 4917 C C . ILE B 1 284 ? 6.035 -18.594 -6.609 1 88.31 284 ILE B C 1
ATOM 4919 O O . ILE B 1 284 ? 6.977 -19.109 -7.219 1 88.31 284 ILE B O 1
ATOM 4923 N N . ASP B 1 285 ? 4.836 -19.172 -6.59 1 85.31 285 ASP B N 1
ATOM 4924 C CA . ASP B 1 285 ? 4.594 -20.453 -7.25 1 85.31 285 ASP B CA 1
ATOM 4925 C C . ASP B 1 285 ? 4.805 -20.344 -8.758 1 85.31 285 ASP B C 1
ATOM 4927 O O . ASP B 1 285 ? 5.441 -21.203 -9.367 1 85.31 285 ASP B O 1
ATOM 4931 N N . TYR B 1 286 ? 4.281 -19.359 -9.227 1 85.25 286 TYR B N 1
ATOM 4932 C CA . TYR B 1 286 ? 4.461 -19.141 -10.656 1 85.25 286 TYR B CA 1
ATOM 4933 C C . TYR B 1 286 ? 5.934 -18.938 -11 1 85.25 286 TYR B C 1
ATOM 4935 O O . TYR B 1 286 ? 6.434 -19.484 -11.977 1 85.25 286 TYR B O 1
ATOM 4943 N N . ALA B 1 287 ? 6.582 -18.109 -10.227 1 89.5 287 ALA B N 1
ATOM 4944 C CA . ALA B 1 287 ? 8 -17.844 -10.461 1 89.5 287 ALA B CA 1
ATOM 4945 C C . ALA B 1 287 ? 8.812 -19.141 -10.445 1 89.5 287 ALA B C 1
ATOM 4947 O O . ALA B 1 287 ? 9.656 -19.359 -11.32 1 89.5 287 ALA B O 1
ATOM 4948 N N . LEU B 1 288 ? 8.508 -19.984 -9.539 1 90.81 288 LEU B N 1
ATOM 4949 C CA . LEU B 1 288 ? 9.234 -21.234 -9.422 1 90.81 288 LEU B CA 1
ATOM 4950 C C . LEU B 1 288 ? 8.93 -22.156 -10.594 1 90.81 288 LEU B C 1
ATOM 4952 O O . LEU B 1 288 ? 9.812 -22.844 -11.102 1 90.81 288 LEU B O 1
ATOM 4956 N N . ARG B 1 289 ? 7.781 -22.141 -11.047 1 87.56 289 ARG B N 1
ATOM 4957 C CA . ARG B 1 289 ? 7.406 -22.969 -12.188 1 87.56 289 ARG B CA 1
ATOM 4958 C C . ARG B 1 289 ? 8.109 -22.516 -13.453 1 87.56 289 ARG B C 1
ATOM 4960 O O . ARG B 1 289 ? 8.516 -23.344 -14.281 1 87.56 289 ARG B O 1
ATOM 4967 N N . VAL B 1 290 ? 8.164 -21.266 -13.578 1 87.5 290 VAL B N 1
ATOM 4968 C CA . VAL B 1 290 ? 8.875 -20.719 -14.734 1 87.5 290 VAL B CA 1
ATOM 4969 C C . VAL B 1 290 ? 10.344 -21.141 -14.68 1 87.5 290 VAL B C 1
ATOM 4971 O O . VAL B 1 290 ? 10.922 -21.531 -15.703 1 87.5 290 VAL B O 1
ATOM 4974 N N . LEU B 1 291 ? 10.906 -21.078 -13.516 1 91.88 291 LEU B N 1
ATOM 4975 C CA . LEU B 1 291 ? 12.297 -21.484 -13.352 1 91.88 291 LEU B CA 1
ATOM 4976 C C . LEU B 1 291 ? 12.477 -22.969 -13.664 1 91.88 291 LEU B C 1
ATOM 4978 O O . LEU B 1 291 ? 13.523 -23.375 -14.18 1 91.88 291 LEU B O 1
ATOM 4982 N N . GLN B 1 292 ? 11.438 -23.688 -13.383 1 91.81 292 GLN B N 1
ATOM 4983 C CA . GLN B 1 292 ? 11.492 -25.125 -13.602 1 91.81 292 GLN B CA 1
ATOM 4984 C C . GLN B 1 292 ? 11.57 -25.453 -15.086 1 91.81 292 GLN B C 1
ATOM 4986 O O . GLN B 1 292 ? 11.969 -26.547 -15.469 1 91.81 292 GLN B O 1
ATOM 4991 N N . ARG B 1 293 ? 11.133 -24.578 -15.828 1 88.38 293 ARG B N 1
ATOM 4992 C CA . ARG B 1 293 ? 11.188 -24.812 -17.266 1 88.38 293 ARG B CA 1
ATOM 4993 C C . ARG B 1 293 ? 12.633 -24.906 -17.75 1 88.38 293 ARG B C 1
ATOM 4995 O O . ARG B 1 293 ? 12.93 -25.641 -18.703 1 88.38 293 ARG B O 1
ATOM 5002 N N . ASP B 1 294 ? 13.586 -24.219 -17.094 1 88.38 294 ASP B N 1
ATOM 5003 C CA . ASP B 1 294 ? 14.984 -24.172 -17.516 1 88.38 294 ASP B CA 1
ATOM 5004 C C . ASP B 1 294 ? 15.867 -24.969 -16.547 1 88.38 294 ASP B C 1
ATOM 5006 O O . ASP B 1 294 ? 16.969 -25.359 -16.906 1 88.38 294 ASP B O 1
ATOM 5010 N N . ILE B 1 295 ? 15.383 -25.062 -15.414 1 90.75 295 ILE B N 1
ATOM 5011 C CA . ILE B 1 295 ? 16.156 -25.75 -14.383 1 90.75 295 ILE B CA 1
ATOM 5012 C C . ILE B 1 295 ? 15.344 -26.906 -13.812 1 90.75 295 ILE B C 1
ATOM 5014 O O . ILE B 1 295 ? 14.211 -26.734 -13.367 1 90.75 295 ILE B O 1
ATOM 5018 N N . HIS B 1 296 ? 15.93 -28 -13.758 1 91.19 296 HIS B N 1
ATOM 5019 C CA . HIS B 1 296 ? 15.211 -29.188 -13.289 1 91.19 296 HIS B CA 1
ATOM 5020 C C . HIS B 1 296 ? 15.258 -29.281 -11.766 1 91.19 296 HIS B C 1
ATOM 5022 O O . HIS B 1 296 ? 16.312 -29.562 -11.188 1 91.19 296 HIS B O 1
ATOM 5028 N N . PHE B 1 297 ? 14.148 -29.047 -11.172 1 93.56 297 PHE B N 1
ATOM 5029 C CA . PHE B 1 297 ? 13.969 -29.25 -9.742 1 93.56 297 PHE B CA 1
ATOM 5030 C C . PHE B 1 297 ? 12.492 -29.406 -9.398 1 93.56 297 PHE B C 1
ATOM 5032 O O . PHE B 1 297 ? 11.625 -29.156 -10.234 1 93.56 297 PHE B O 1
ATOM 5039 N N . LYS B 1 298 ? 12.234 -29.969 -8.273 1 93.25 298 LYS B N 1
ATOM 5040 C CA . LYS B 1 298 ? 10.898 -30.016 -7.699 1 93.25 298 LYS B CA 1
ATOM 5041 C C . LYS B 1 298 ? 10.797 -29.156 -6.441 1 93.25 298 LYS B C 1
ATOM 5043 O O . LYS B 1 298 ? 11.812 -28.844 -5.824 1 93.25 298 LYS B O 1
ATOM 5048 N N . TYR B 1 299 ? 9.656 -28.688 -6.262 1 90.38 299 TYR B N 1
ATOM 5049 C CA . TYR B 1 299 ? 9.469 -27.953 -5.012 1 90.38 299 TYR B CA 1
ATOM 5050 C C . TYR B 1 299 ? 8.156 -28.359 -4.344 1 90.38 299 TYR B C 1
ATOM 5052 O O . TYR B 1 299 ? 7.23 -28.828 -5.008 1 90.38 299 TYR B O 1
ATOM 5060 N N . GLU B 1 300 ? 8.211 -28.344 -3.023 1 87.06 300 GLU B N 1
ATOM 5061 C CA . GLU B 1 300 ? 7.047 -28.641 -2.199 1 87.06 300 GLU B CA 1
ATOM 5062 C C . GLU B 1 300 ? 6.812 -27.562 -1.149 1 87.06 300 GLU B C 1
ATOM 5064 O O . GLU B 1 300 ? 7.766 -27.047 -0.553 1 87.06 300 GLU B O 1
ATOM 5069 N N . ARG B 1 301 ? 5.527 -27.172 -1.178 1 81.75 301 ARG B N 1
ATOM 5070 C CA . ARG B 1 301 ? 5.156 -26.219 -0.148 1 81.75 301 ARG B CA 1
ATOM 5071 C C . ARG B 1 301 ? 4.605 -26.922 1.088 1 81.75 301 ARG B C 1
ATOM 5073 O O . ARG B 1 301 ? 3.742 -27.781 0.98 1 81.75 301 ARG B O 1
ATOM 5080 N N . ALA B 1 302 ? 5.203 -26.641 2.164 1 72.94 302 ALA B N 1
ATOM 5081 C CA . ALA B 1 302 ? 4.684 -27.219 3.398 1 72.94 302 ALA B CA 1
ATOM 5082 C C . ALA B 1 302 ? 3.408 -26.516 3.846 1 72.94 302 ALA B C 1
ATOM 5084 O O . ALA B 1 302 ? 3.283 -25.297 3.688 1 72.94 302 ALA B O 1
ATOM 5085 N N . ASN B 1 303 ? 2.143 -27.141 3.758 1 60.31 303 ASN B N 1
ATOM 5086 C CA . ASN B 1 303 ? 0.766 -26.703 3.953 1 60.31 303 ASN B CA 1
ATOM 5087 C C . ASN B 1 303 ? 0.698 -25.438 4.797 1 60.31 303 ASN B C 1
ATOM 5089 O O . ASN B 1 303 ? 0.049 -24.469 4.41 1 60.31 303 ASN B O 1
ATOM 5093 N N . ASP B 1 304 ? 1.02 -25.547 6.055 1 56.53 304 ASP B N 1
ATOM 5094 C CA . ASP B 1 304 ? 0.679 -24.531 7.059 1 56.53 304 ASP B CA 1
ATOM 5095 C C . ASP B 1 304 ? 1.818 -23.531 7.246 1 56.53 304 ASP B C 1
ATOM 5097 O O . ASP B 1 304 ? 1.658 -22.531 7.93 1 56.53 304 ASP B O 1
ATOM 5101 N N . GLU B 1 305 ? 2.945 -23.891 6.492 1 61.41 305 GLU B N 1
ATOM 5102 C CA . GLU B 1 305 ? 4.078 -23.047 6.883 1 61.41 305 GLU B CA 1
ATOM 5103 C C . GLU B 1 305 ? 4.59 -22.234 5.703 1 61.41 305 GLU B C 1
ATOM 5105 O O . GLU B 1 305 ? 4.305 -22.547 4.547 1 61.41 305 GLU B O 1
ATOM 5110 N N . GLU B 1 306 ? 4.773 -20.922 5.859 1 79.06 306 GLU B N 1
ATOM 5111 C CA . GLU B 1 306 ? 5.438 -20.016 4.926 1 79.06 306 GLU B CA 1
ATOM 5112 C C . GLU B 1 306 ? 6.828 -20.531 4.562 1 79.06 306 GLU B C 1
ATOM 5114 O O . GLU B 1 306 ? 7.805 -19.766 4.609 1 79.06 306 GLU B O 1
ATOM 5119 N N . ILE B 1 307 ? 6.98 -22.078 4.328 1 86.75 307 ILE B N 1
ATOM 5120 C CA . ILE B 1 307 ? 8.266 -22.656 3.939 1 86.75 307 ILE B CA 1
ATOM 5121 C C . ILE B 1 307 ? 8.109 -23.422 2.629 1 86.75 307 ILE B C 1
ATOM 5123 O O . ILE B 1 307 ? 7.145 -24.172 2.445 1 86.75 307 ILE B O 1
ATOM 5127 N N . ILE B 1 308 ? 9.109 -23.297 1.735 1 90.44 308 ILE B N 1
ATOM 5128 C CA . ILE B 1 308 ? 9.18 -24.016 0.465 1 90.44 308 ILE B CA 1
ATOM 5129 C C . ILE B 1 308 ? 10.469 -24.844 0.399 1 90.44 308 ILE B C 1
ATOM 5131 O O . ILE B 1 308 ? 11.547 -24.328 0.731 1 90.44 308 ILE B O 1
ATOM 5135 N N . TYR B 1 309 ? 10.344 -26.109 0.051 1 92.44 309 TYR B N 1
ATOM 5136 C CA . TYR B 1 309 ? 11.492 -26.984 -0.122 1 92.44 309 TYR B CA 1
ATOM 5137 C C . TYR B 1 309 ? 11.797 -27.203 -1.601 1 92.44 309 TYR B C 1
ATOM 5139 O O . TYR B 1 309 ? 10.914 -27.578 -2.375 1 92.44 309 TYR B O 1
ATOM 5147 N N . ILE B 1 31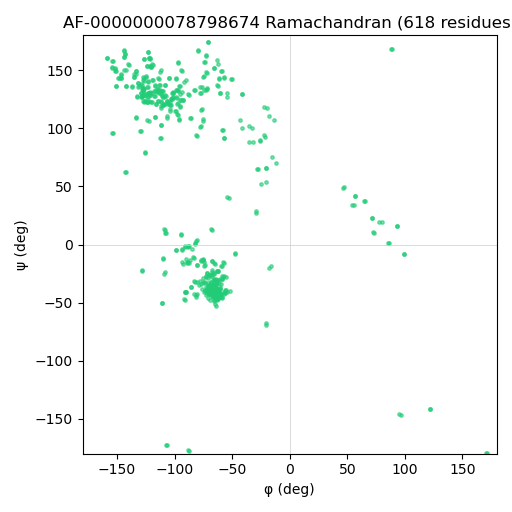0 ? 13.008 -26.906 -1.919 1 93.56 310 ILE B N 1
ATOM 5148 C CA . ILE B 1 310 ? 13.492 -27.203 -3.264 1 93.56 310 ILE B CA 1
ATOM 5149 C C . ILE B 1 310 ? 14.219 -28.547 -3.262 1 93.56 310 ILE B C 1
ATOM 5151 O O . ILE B 1 310 ? 15.25 -28.703 -2.605 1 93.56 310 ILE B O 1
ATOM 5155 N N . ASN B 1 311 ? 13.664 -29.406 -4.047 1 92.81 311 ASN B N 1
ATOM 5156 C CA . ASN B 1 311 ? 14.18 -30.766 -4.039 1 92.81 311 ASN B CA 1
ATOM 5157 C C . ASN B 1 311 ? 14.625 -31.203 -5.43 1 92.81 311 ASN B C 1
ATOM 5159 O O . ASN B 1 311 ? 14.125 -30.703 -6.434 1 92.81 311 ASN B O 1
#